Protein AF-0000000078598546 (afdb_homodimer)

Structure (mmCIF, N/CA/C/O backbone):
data_AF-0000000078598546-model_v1
#
loop_
_entity.id
_entity.type
_entity.pdbx_description
1 polymer 'Uncharacterized protein'
#
loop_
_atom_site.group_PDB
_atom_site.id
_atom_site.type_symbol
_atom_site.label_atom_id
_atom_site.label_alt_id
_atom_site.label_comp_id
_atom_site.label_asym_id
_atom_site.label_entity_id
_atom_site.label_seq_id
_atom_site.pdbx_PDB_ins_code
_atom_site.Cartn_x
_atom_site.Cartn_y
_atom_site.Cartn_z
_atom_site.occupancy
_atom_site.B_iso_or_equiv
_atom_site.auth_seq_id
_atom_site.auth_comp_id
_atom_site.auth_asym_id
_atom_site.auth_atom_id
_atom_site.pdbx_PDB_model_num
ATOM 1 N N . MET A 1 1 ? -16.719 -13.633 -22.688 1 88.62 1 MET A N 1
ATOM 2 C CA . MET A 1 1 ? -17.891 -12.758 -22.594 1 88.62 1 MET A CA 1
ATOM 3 C C . MET A 1 1 ? -17.453 -11.297 -22.484 1 88.62 1 MET A C 1
ATOM 5 O O . MET A 1 1 ? -16.266 -11 -22.391 1 88.62 1 MET A O 1
ATOM 9 N N . SER A 1 2 ? -18.438 -10.438 -22.516 1 89.38 2 SER A N 1
ATOM 10 C CA . SER A 1 2 ? -18.156 -9.031 -22.266 1 89.38 2 SER A CA 1
ATOM 11 C C . SER A 1 2 ? -17.797 -8.797 -20.797 1 89.38 2 SER A C 1
ATOM 13 O O . SER A 1 2 ? -18.422 -9.383 -19.906 1 89.38 2 SER A O 1
ATOM 15 N N . PRO A 1 3 ? -16.875 -7.949 -20.594 1 91.94 3 PRO A N 1
ATOM 16 C CA . PRO A 1 3 ? -16.438 -7.699 -19.219 1 91.94 3 PRO A CA 1
ATOM 17 C C . PRO A 1 3 ? -17.5 -6.996 -18.391 1 91.94 3 PRO A C 1
ATOM 19 O O . PRO A 1 3 ? -18.172 -6.074 -18.875 1 91.94 3 PRO A O 1
ATOM 22 N N . PRO A 1 4 ? -17.703 -7.367 -17.156 1 89 4 PRO A N 1
ATOM 23 C CA . PRO A 1 4 ? -18.641 -6.707 -16.25 1 89 4 PRO A CA 1
ATOM 24 C C . PRO A 1 4 ? -18.062 -5.426 -15.641 1 89 4 PRO A C 1
ATOM 26 O O . PRO A 1 4 ? -18.781 -4.68 -14.969 1 89 4 PRO A O 1
ATOM 29 N N . LEU A 1 5 ? -16.75 -5.164 -15.781 1 89.12 5 LEU A N 1
ATOM 30 C CA . LEU A 1 5 ? -16 -4.008 -15.305 1 89.12 5 LEU A CA 1
ATOM 31 C C . LEU A 1 5 ? -15.016 -3.525 -16.375 1 89.12 5 LEU A C 1
ATOM 33 O O . LEU A 1 5 ? -14.711 -4.254 -17.312 1 89.12 5 LEU A O 1
ATOM 37 N N . PRO A 1 6 ? -14.625 -2.227 -16.219 1 92.44 6 PRO A N 1
ATOM 38 C CA . PRO A 1 6 ? -13.57 -1.807 -17.141 1 92.44 6 PRO A CA 1
ATOM 39 C C . PRO A 1 6 ? -12.43 -2.811 -17.234 1 92.44 6 PRO A C 1
ATOM 41 O O . PRO A 1 6 ? -11.914 -3.254 -16.203 1 92.44 6 PRO A O 1
ATOM 44 N N . SER A 1 7 ? -12.086 -3.207 -18.406 1 95.75 7 SER A N 1
ATOM 45 C CA . SER A 1 7 ? -11.164 -4.32 -18.625 1 95.75 7 SER A CA 1
ATOM 46 C C . SER A 1 7 ? -10.125 -3.979 -19.688 1 95.75 7 SER A C 1
ATOM 48 O O . SER A 1 7 ? -10.445 -3.336 -20.688 1 95.75 7 SER A O 1
ATOM 50 N N . LEU A 1 8 ? -8.914 -4.395 -19.422 1 96.75 8 LEU A N 1
ATOM 51 C CA . LEU A 1 8 ? -7.84 -4.148 -20.375 1 96.75 8 LEU A CA 1
ATOM 52 C C . LEU A 1 8 ? -8.062 -4.934 -21.672 1 96.75 8 LEU A C 1
ATOM 54 O O . LEU A 1 8 ? -7.668 -4.492 -22.75 1 96.75 8 LEU A O 1
ATOM 58 N N . THR A 1 9 ? -8.695 -6.145 -21.547 1 97.31 9 THR A N 1
ATOM 59 C CA . THR A 1 9 ? -9.016 -6.957 -22.719 1 97.31 9 THR A CA 1
ATOM 60 C C . THR A 1 9 ? -10.523 -6.973 -22.969 1 97.31 9 THR A C 1
ATOM 62 O O . THR A 1 9 ? -11.312 -7.004 -22.016 1 97.31 9 THR A O 1
ATOM 65 N N . PRO A 1 10 ? -10.961 -6.898 -24.203 1 96.69 10 PRO A N 1
ATOM 66 C CA . PRO A 1 10 ? -12.398 -6.934 -24.5 1 96.69 10 PRO A CA 1
ATOM 67 C C . PRO A 1 10 ? -13.047 -8.266 -24.141 1 96.69 10 PRO A C 1
ATOM 69 O O . PRO A 1 10 ? -14.242 -8.312 -23.844 1 96.69 10 PRO A O 1
ATOM 72 N N . THR A 1 11 ? -12.305 -9.336 -24.203 1 97.25 11 THR A N 1
ATOM 73 C CA . THR A 1 11 ? -12.82 -10.641 -23.812 1 97.25 11 THR A CA 1
ATOM 74 C C . THR A 1 11 ? -12.578 -10.906 -22.328 1 97.25 11 THR A C 1
ATOM 76 O O . THR A 1 11 ? -11.477 -10.656 -21.828 1 97.25 11 THR A O 1
ATOM 79 N N . TRP A 1 12 ? -13.586 -11.367 -21.625 1 96.62 12 TRP A N 1
ATOM 80 C CA . TRP A 1 12 ? -13.578 -11.68 -20.203 1 96.62 12 TRP A CA 1
ATOM 81 C C . TRP A 1 12 ? -13.891 -13.156 -19.969 1 96.62 12 TRP A C 1
ATOM 83 O O . TRP A 1 12 ? -14.852 -13.688 -20.531 1 96.62 12 TRP A O 1
ATOM 93 N N . HIS A 1 13 ? -13.062 -13.773 -19.172 1 97.94 13 HIS A N 1
ATOM 94 C CA . HIS A 1 13 ? -13.273 -15.195 -18.891 1 97.94 13 HIS A CA 1
ATOM 95 C C . HIS A 1 13 ? -13.672 -15.422 -17.438 1 97.94 13 HIS A C 1
ATOM 97 O O . HIS A 1 13 ? -13.062 -14.852 -16.531 1 97.94 13 HIS A O 1
ATOM 103 N N . ASN A 1 14 ? -14.633 -16.312 -17.156 1 96.94 14 ASN A N 1
ATOM 104 C CA . ASN A 1 14 ? -15.031 -16.703 -15.805 1 96.94 14 ASN A CA 1
ATOM 105 C C . ASN A 1 14 ? -14.609 -18.125 -15.484 1 96.94 14 ASN A C 1
ATOM 107 O O . ASN A 1 14 ? -14.82 -18.609 -14.367 1 96.94 14 ASN A O 1
ATOM 111 N N . ALA A 1 15 ? -14.055 -18.75 -16.438 1 97.81 15 ALA A N 1
ATOM 112 C CA . ALA A 1 15 ? -13.547 -20.109 -16.328 1 97.81 15 ALA A CA 1
ATOM 113 C C . ALA A 1 15 ? -12.305 -20.297 -17.203 1 97.81 15 ALA A C 1
ATOM 115 O O . ALA A 1 15 ? -11.961 -19.422 -18 1 97.81 15 ALA A O 1
ATOM 116 N N . SER A 1 16 ? -11.648 -21.375 -16.969 1 98.25 16 SER A N 1
ATOM 117 C CA . SER A 1 16 ? -10.508 -21.703 -17.812 1 98.25 16 SER A CA 1
ATOM 118 C C . SER A 1 16 ? -10.914 -21.766 -19.281 1 98.25 16 SER A C 1
ATOM 120 O O . SER A 1 16 ? -12.086 -21.969 -19.609 1 98.25 16 SER A O 1
ATOM 122 N N . TYR A 1 17 ? -10.031 -21.547 -20.156 1 98.5 17 TYR A N 1
ATOM 123 C CA . TYR A 1 17 ? -10.234 -21.547 -21.609 1 98.5 17 TYR A CA 1
ATOM 124 C C . TYR A 1 17 ? -9.008 -22.078 -22.328 1 98.5 17 TYR A C 1
ATOM 126 O O . TYR A 1 17 ? -7.941 -22.25 -21.719 1 98.5 17 TYR A O 1
ATOM 134 N N . PRO A 1 18 ? -9.008 -22.453 -23.547 1 98.56 18 PRO A N 1
ATOM 135 C CA . PRO A 1 18 ? -7.98 -23.25 -24.234 1 98.56 18 PRO A CA 1
ATOM 136 C C . PRO A 1 18 ? -6.602 -22.594 -24.172 1 98.56 18 PRO A C 1
ATOM 138 O O . PRO A 1 18 ? -5.598 -23.281 -23.953 1 98.56 18 PRO A O 1
ATOM 141 N N . ALA A 1 19 ? -6.465 -21.312 -24.25 1 98.75 19 ALA A N 1
ATOM 142 C CA . ALA A 1 19 ? -5.18 -20.625 -24.328 1 98.75 19 ALA A CA 1
ATOM 143 C C . ALA A 1 19 ? -4.395 -20.781 -23.031 1 98.75 19 ALA A C 1
ATOM 145 O O . ALA A 1 19 ? -3.166 -20.641 -23.016 1 98.75 19 ALA A O 1
ATOM 146 N N . ILE A 1 20 ? -5.07 -21.078 -21.906 1 98.81 20 ILE A N 1
ATOM 147 C CA . ILE A 1 20 ? -4.367 -21.188 -20.641 1 98.81 20 ILE A CA 1
ATOM 148 C C . ILE A 1 20 ? -4.473 -22.609 -20.109 1 98.81 20 ILE A C 1
ATOM 150 O O . ILE A 1 20 ? -4.203 -22.875 -18.938 1 98.81 20 ILE A O 1
ATOM 154 N N . SER A 1 21 ? -4.922 -23.531 -20.938 1 98.75 21 SER A N 1
ATOM 155 C CA . SER A 1 21 ? -5.047 -24.922 -20.516 1 98.75 21 SER A CA 1
ATOM 156 C C . SER A 1 21 ? -3.703 -25.484 -20.047 1 98.75 21 SER A C 1
ATOM 158 O O . SER A 1 21 ? -2.713 -25.422 -20.781 1 98.75 21 SER A O 1
ATOM 160 N N . PRO A 1 22 ? -3.635 -26.047 -18.844 1 98.31 22 PRO A N 1
ATOM 161 C CA . PRO A 1 22 ? -2.375 -26.609 -18.375 1 98.31 22 PRO A CA 1
ATOM 162 C C . PRO A 1 22 ? -1.895 -27.781 -19.234 1 98.31 22 PRO A C 1
ATOM 164 O O . PRO A 1 22 ? -0.751 -28.219 -19.109 1 98.31 22 PRO A O 1
ATOM 167 N N . LEU A 1 23 ? -2.738 -28.234 -20.125 1 98.12 23 LEU A N 1
ATOM 168 C CA . LEU A 1 23 ? -2.402 -29.375 -20.984 1 98.12 23 LEU A CA 1
ATOM 169 C C . LEU A 1 23 ? -1.662 -28.906 -22.234 1 98.12 23 LEU A C 1
ATOM 171 O O . LEU A 1 23 ? -1.14 -29.734 -22.984 1 98.12 23 LEU A O 1
ATOM 175 N N . ARG A 1 24 ? -1.606 -27.625 -22.5 1 98.19 24 ARG A N 1
ATOM 176 C CA . ARG A 1 24 ? -0.798 -27.109 -23.609 1 98.19 24 ARG A CA 1
ATOM 177 C C . ARG A 1 24 ? 0.677 -27.438 -23.406 1 98.19 24 ARG A C 1
ATOM 179 O O . ARG A 1 24 ? 1.258 -27.078 -22.375 1 98.19 24 ARG A O 1
ATOM 186 N N . PRO A 1 25 ? 1.29 -28.062 -24.375 1 97.75 25 PRO A N 1
ATOM 187 C CA . PRO A 1 25 ? 2.686 -28.469 -24.203 1 97.75 25 PRO A CA 1
ATOM 188 C C . PRO A 1 25 ? 3.619 -27.297 -23.938 1 97.75 25 PRO A C 1
ATOM 190 O O . PRO A 1 25 ? 4.617 -27.438 -23.219 1 97.75 25 PRO A O 1
ATOM 193 N N . GLU A 1 26 ? 3.295 -26.094 -24.453 1 97.12 26 GLU A N 1
ATOM 194 C CA . GLU A 1 26 ? 4.121 -24.906 -24.297 1 97.12 26 GLU A CA 1
ATOM 195 C C . GLU A 1 26 ? 4.098 -24.422 -22.844 1 97.12 26 GLU A C 1
ATOM 197 O O . GLU A 1 26 ? 4.945 -23.625 -22.438 1 97.12 26 GLU A O 1
ATOM 202 N N . LEU A 1 27 ? 3.123 -24.953 -22 1 98.44 27 LEU A N 1
ATOM 203 C CA . LEU A 1 27 ? 2.955 -24.484 -20.641 1 98.44 27 LEU A CA 1
ATOM 204 C C . LEU A 1 27 ? 3.398 -25.547 -19.641 1 98.44 27 LEU A C 1
ATOM 206 O O . LEU A 1 27 ? 3.139 -25.422 -18.438 1 98.44 27 LEU A O 1
ATOM 210 N N . THR A 1 28 ? 4.027 -26.578 -20.156 1 98.25 28 THR A N 1
ATOM 211 C CA . THR A 1 28 ? 4.426 -27.688 -19.312 1 98.25 28 THR A CA 1
ATOM 212 C C . THR A 1 28 ? 5.301 -27.203 -18.156 1 98.25 28 THR A C 1
ATOM 214 O O . THR A 1 28 ? 6.125 -26.297 -18.328 1 98.25 28 THR A O 1
ATOM 217 N N . THR A 1 29 ? 5.141 -27.797 -17 1 97.88 29 THR A N 1
ATOM 218 C CA . THR A 1 29 ? 5.98 -27.516 -15.836 1 97.88 29 THR A CA 1
ATOM 219 C C . THR A 1 29 ? 6.758 -28.766 -15.43 1 97.88 29 THR A C 1
ATOM 221 O O . THR A 1 29 ? 7.066 -28.953 -14.25 1 97.88 29 THR A O 1
ATOM 224 N N . ALA A 1 30 ? 6.914 -29.625 -16.453 1 97.38 30 ALA A N 1
ATOM 225 C CA . ALA A 1 30 ? 7.77 -30.781 -16.234 1 97.38 30 ALA A CA 1
ATOM 226 C C . ALA A 1 30 ? 9.148 -30.359 -15.734 1 97.38 30 ALA A C 1
ATOM 228 O O . ALA A 1 30 ? 9.75 -29.422 -16.266 1 97.38 30 ALA A O 1
ATOM 229 N N . GLY A 1 31 ? 9.57 -31 -14.664 1 97.06 31 GLY A N 1
ATOM 230 C CA . GLY A 1 31 ? 10.883 -30.703 -14.102 1 97.06 31 GLY A CA 1
ATOM 231 C C . GLY A 1 31 ? 10.875 -29.547 -13.125 1 97.06 31 GLY A C 1
ATOM 232 O O . GLY A 1 31 ? 11.898 -29.234 -12.516 1 97.06 31 GLY A O 1
ATOM 233 N N . LYS A 1 32 ? 9.758 -28.953 -12.93 1 98.06 32 LYS A N 1
ATOM 234 C CA . LYS A 1 32 ? 9.703 -27.75 -12.109 1 98.06 32 LYS A CA 1
ATOM 235 C C . LYS A 1 32 ? 9.227 -28.062 -10.695 1 98.06 32 LYS A C 1
ATOM 237 O O . LYS A 1 32 ? 8.336 -28.891 -10.508 1 98.06 32 LYS A O 1
ATOM 242 N N . VAL A 1 33 ? 9.805 -27.422 -9.742 1 98.69 33 VAL A N 1
ATOM 243 C CA . VAL A 1 33 ? 9.375 -27.438 -8.352 1 98.69 33 VAL A CA 1
ATOM 244 C C . VAL A 1 33 ? 8.492 -26.234 -8.07 1 98.69 33 VAL A C 1
ATOM 246 O O . VAL A 1 33 ? 8.922 -25.094 -8.258 1 98.69 33 VAL A O 1
ATOM 249 N N . VAL A 1 34 ? 7.262 -26.484 -7.598 1 98.88 34 VAL A N 1
ATOM 250 C CA . VAL A 1 34 ? 6.266 -25.438 -7.355 1 98.88 34 VAL A CA 1
ATOM 251 C C . VAL A 1 34 ? 5.93 -25.391 -5.863 1 98.88 34 VAL A C 1
ATOM 253 O O . VAL A 1 34 ? 5.598 -26.406 -5.258 1 98.88 34 VAL A O 1
ATOM 256 N N . ILE A 1 35 ? 6.094 -24.25 -5.27 1 98.94 35 ILE A N 1
ATOM 257 C CA . ILE A 1 35 ? 5.754 -24 -3.871 1 98.94 35 ILE A CA 1
ATOM 258 C C . ILE A 1 35 ? 4.496 -23.141 -3.787 1 98.94 35 ILE A C 1
ATOM 260 O O . ILE A 1 35 ? 4.41 -22.094 -4.441 1 98.94 35 ILE A O 1
ATOM 264 N N . ILE A 1 36 ? 3.504 -23.547 -3.004 1 98.94 36 ILE A N 1
ATOM 265 C CA . ILE A 1 36 ? 2.248 -22.812 -2.885 1 98.94 36 ILE A CA 1
ATOM 266 C C . ILE A 1 36 ? 1.938 -22.562 -1.411 1 98.94 36 ILE A C 1
ATOM 268 O O . ILE A 1 36 ? 1.769 -23.5 -0.634 1 98.94 36 ILE A O 1
ATOM 272 N N . THR A 1 37 ? 1.923 -21.312 -1 1 98.81 37 THR A N 1
ATOM 273 C CA . THR A 1 37 ? 1.377 -20.969 0.309 1 98.81 37 THR A CA 1
ATOM 274 C C . THR A 1 37 ? -0.14 -20.812 0.241 1 98.81 37 THR A C 1
ATOM 276 O O . THR A 1 37 ? -0.69 -20.484 -0.812 1 98.81 37 THR A O 1
ATOM 279 N N . GLY A 1 38 ? -0.798 -21 1.415 1 98.25 38 GLY A N 1
ATOM 280 C CA . GLY A 1 38 ? -2.252 -21 1.378 1 98.25 38 GLY A CA 1
ATOM 281 C C . GLY A 1 38 ? -2.828 -22.125 0.528 1 98.25 38 GLY A C 1
ATOM 282 O O . GLY A 1 38 ? -3.793 -21.906 -0.211 1 98.25 38 GLY A O 1
ATOM 283 N N . ALA A 1 39 ? -2.258 -23.281 0.583 1 98.5 39 ALA A N 1
ATOM 284 C CA . ALA A 1 39 ? -2.523 -24.344 -0.381 1 98.5 39 ALA A CA 1
ATOM 285 C C . ALA A 1 39 ? -3.652 -25.25 0.102 1 98.5 39 ALA A C 1
ATOM 287 O O . ALA A 1 39 ? -4.012 -26.219 -0.574 1 98.5 39 ALA A O 1
ATOM 288 N N . GLY A 1 40 ? -4.246 -24.938 1.226 1 97.31 40 GLY A N 1
ATOM 289 C CA . GLY A 1 40 ? -5.176 -25.859 1.854 1 97.31 40 GLY A CA 1
ATOM 290 C C . GLY A 1 40 ? -6.582 -25.766 1.296 1 97.31 40 GLY A C 1
ATOM 291 O O . GLY A 1 40 ? -7.402 -26.672 1.513 1 97.31 40 GLY A O 1
ATOM 292 N N . SER A 1 41 ? -6.934 -24.719 0.593 1 94.25 41 SER A N 1
ATOM 293 C CA . SER A 1 41 ? -8.289 -24.531 0.094 1 94.25 41 SER A CA 1
ATOM 294 C C . SER A 1 41 ? -8.336 -23.484 -1.021 1 94.25 41 SER A C 1
ATOM 296 O O . SER A 1 41 ? -7.297 -22.953 -1.413 1 94.25 41 SER A O 1
ATOM 298 N N . GLY A 1 42 ? -9.453 -23.422 -1.612 1 95.69 42 GLY A N 1
ATOM 299 C CA . GLY A 1 42 ? -9.742 -22.312 -2.51 1 95.69 42 GLY A CA 1
ATOM 300 C C . GLY A 1 42 ? -8.781 -22.234 -3.68 1 95.69 42 GLY A C 1
ATOM 301 O O . GLY A 1 42 ? -8.562 -23.219 -4.387 1 95.69 42 GLY A O 1
ATOM 302 N N . ILE A 1 43 ? -8.258 -21.047 -3.879 1 97.81 43 ILE A N 1
ATOM 303 C CA . ILE A 1 43 ? -7.414 -20.75 -5.027 1 97.81 43 ILE A CA 1
ATOM 304 C C . ILE A 1 43 ? -6.113 -21.531 -4.934 1 97.81 43 ILE A C 1
ATOM 306 O O . ILE A 1 43 ? -5.617 -22.047 -5.945 1 97.81 43 ILE A O 1
ATOM 310 N N . GLY A 1 44 ? -5.555 -21.688 -3.684 1 98.5 44 GLY A N 1
ATOM 311 C CA . GLY A 1 44 ? -4.332 -22.453 -3.494 1 98.5 44 GLY A CA 1
ATOM 312 C C . GLY A 1 44 ? -4.461 -23.906 -3.914 1 98.5 44 GLY A C 1
ATOM 313 O O . GLY A 1 44 ? -3.598 -24.438 -4.613 1 98.5 44 GLY A O 1
ATOM 314 N N . ARG A 1 45 ? -5.555 -24.516 -3.521 1 98.31 45 ARG A N 1
ATOM 315 C CA . ARG A 1 45 ? -5.809 -25.906 -3.9 1 98.31 45 ARG A CA 1
ATOM 316 C C . ARG A 1 45 ? -5.984 -26.031 -5.41 1 98.31 45 ARG A C 1
ATOM 318 O O . ARG A 1 45 ? -5.387 -26.906 -6.035 1 98.31 45 ARG A O 1
ATOM 325 N N . ALA A 1 46 ? -6.801 -25.156 -5.949 1 98.38 46 ALA A N 1
ATOM 326 C CA . ALA A 1 46 ? -7.043 -25.203 -7.391 1 98.38 46 ALA A CA 1
ATOM 327 C C . ALA A 1 46 ? -5.746 -24.984 -8.172 1 98.38 46 ALA A C 1
ATOM 329 O O . ALA A 1 46 ? -5.539 -25.594 -9.219 1 98.38 46 ALA A O 1
ATOM 330 N N . THR A 1 47 ? -4.906 -24.125 -7.672 1 98.81 47 THR A N 1
ATOM 331 C CA . THR A 1 47 ? -3.623 -23.859 -8.312 1 98.81 47 THR A CA 1
ATOM 332 C C . THR A 1 47 ? -2.732 -25.094 -8.289 1 98.81 47 THR A C 1
ATOM 334 O O . THR A 1 47 ? -2.1 -25.438 -9.289 1 98.81 47 THR A O 1
ATOM 337 N N . ALA A 1 48 ? -2.703 -25.75 -7.152 1 98.88 48 ALA A N 1
ATOM 338 C CA . ALA A 1 48 ? -1.949 -26.984 -7.055 1 98.88 48 ALA A CA 1
ATOM 339 C C . ALA A 1 48 ? -2.416 -28 -8.102 1 98.88 48 ALA A C 1
ATOM 341 O O . ALA A 1 48 ? -1.597 -28.641 -8.766 1 98.88 48 ALA A O 1
ATOM 342 N N . GLN A 1 49 ? -3.703 -28.109 -8.273 1 98.81 49 GLN A N 1
ATOM 343 C CA . GLN A 1 49 ? -4.281 -29.031 -9.25 1 98.81 49 GLN A CA 1
ATOM 344 C C . GLN A 1 49 ? -3.889 -28.641 -10.672 1 98.81 49 GLN A C 1
ATOM 346 O O . GLN A 1 49 ? -3.555 -29.5 -11.484 1 98.81 49 GLN A O 1
ATOM 351 N N . SER A 1 50 ? -3.896 -27.359 -10.961 1 98.88 50 SER A N 1
ATOM 352 C CA . SER A 1 50 ? -3.531 -26.875 -12.289 1 98.88 50 SER A CA 1
ATOM 353 C C . SER A 1 50 ? -2.074 -27.188 -12.609 1 98.88 50 SER A C 1
ATOM 355 O O . SER A 1 50 ? -1.761 -27.641 -13.711 1 98.88 50 SER A O 1
ATOM 357 N N . PHE A 1 51 ? -1.182 -26.953 -11.656 1 98.88 51 PHE A N 1
ATOM 358 C CA . PHE A 1 51 ? 0.233 -27.219 -11.891 1 98.88 51 PHE A CA 1
ATOM 359 C C . PHE A 1 51 ? 0.493 -28.719 -11.984 1 98.88 51 PHE A C 1
ATOM 361 O O . PHE A 1 51 ? 1.37 -29.156 -12.734 1 98.88 51 PHE A O 1
ATOM 368 N N . ALA A 1 52 ? -0.241 -29.531 -11.203 1 98.75 52 ALA A N 1
ATOM 369 C CA . ALA A 1 52 ? -0.14 -30.984 -11.336 1 98.75 52 ALA A CA 1
ATOM 370 C C . ALA A 1 52 ? -0.53 -31.422 -12.742 1 98.75 52 ALA A C 1
ATOM 372 O O . ALA A 1 52 ? 0.165 -32.25 -13.359 1 98.75 52 ALA A O 1
ATOM 373 N N . LYS A 1 53 ? -1.608 -30.906 -13.25 1 98.44 53 LYS A N 1
ATOM 374 C CA . LYS A 1 53 ? -2.068 -31.203 -14.602 1 98.44 53 LYS A CA 1
ATOM 375 C C . LYS A 1 53 ? -1.022 -30.797 -15.641 1 98.44 53 LYS A C 1
ATOM 377 O O . LYS A 1 53 ? -0.874 -31.469 -16.672 1 98.44 53 LYS A O 1
ATOM 382 N N . ALA A 1 54 ? -0.294 -29.734 -15.352 1 98.56 54 ALA A N 1
ATOM 383 C CA . ALA A 1 54 ? 0.717 -29.219 -16.266 1 98.56 54 ALA A CA 1
ATOM 384 C C . ALA A 1 54 ? 2.008 -30.031 -16.172 1 98.56 54 ALA A C 1
ATOM 386 O O . ALA A 1 54 ? 2.977 -29.75 -16.891 1 98.56 54 ALA A O 1
ATOM 387 N N . GLY A 1 55 ? 2.076 -30.953 -15.195 1 98.31 55 GLY A N 1
ATOM 388 C CA . GLY A 1 55 ? 3.178 -31.906 -15.148 1 98.31 55 GLY A CA 1
ATOM 389 C C . GLY A 1 55 ? 4.266 -31.516 -14.172 1 98.31 55 GLY A C 1
ATOM 390 O O . GLY A 1 55 ? 5.422 -31.906 -14.32 1 98.31 55 GLY A O 1
ATOM 391 N N . ALA A 1 56 ? 3.979 -30.75 -13.156 1 98.5 56 ALA A N 1
ATOM 392 C CA . ALA A 1 56 ? 4.98 -30.328 -12.188 1 98.5 56 ALA A CA 1
ATOM 393 C C . ALA A 1 56 ? 5.703 -31.531 -11.586 1 98.5 56 ALA A C 1
ATOM 395 O O . ALA A 1 56 ? 5.082 -32.562 -11.281 1 98.5 56 ALA A O 1
ATOM 396 N N . GLN A 1 57 ? 7.008 -31.391 -11.453 1 98 57 GLN A N 1
ATOM 397 C CA . GLN A 1 57 ? 7.816 -32.438 -10.867 1 98 57 GLN A CA 1
ATOM 398 C C . GLN A 1 57 ? 7.488 -32.656 -9.391 1 98 57 GLN A C 1
ATOM 400 O O . GLN A 1 57 ? 7.426 -33.781 -8.906 1 98 57 GLN A O 1
ATOM 405 N N . ARG A 1 58 ? 7.387 -31.531 -8.719 1 98.44 58 ARG A N 1
ATOM 406 C CA . ARG A 1 58 ? 7.129 -31.516 -7.285 1 98.44 58 ARG A CA 1
ATOM 407 C C . ARG A 1 58 ? 6.285 -30.312 -6.887 1 98.44 58 ARG A C 1
ATOM 409 O O . ARG A 1 58 ? 6.492 -29.203 -7.395 1 98.44 58 ARG A O 1
ATOM 416 N N . ILE A 1 59 ? 5.293 -30.562 -6.059 1 98.88 59 ILE A N 1
ATOM 417 C CA . ILE A 1 59 ? 4.48 -29.484 -5.508 1 98.88 59 ILE A CA 1
ATOM 418 C C . ILE A 1 59 ? 4.578 -29.484 -3.984 1 98.88 59 ILE A C 1
ATOM 420 O O . ILE A 1 59 ? 4.328 -30.516 -3.344 1 98.88 59 ILE A O 1
ATOM 424 N N . VAL A 1 60 ? 5.012 -28.406 -3.412 1 98.94 60 VAL A N 1
ATOM 425 C CA . VAL A 1 60 ? 5.098 -28.234 -1.967 1 98.94 60 VAL A CA 1
ATOM 426 C C . VAL A 1 60 ? 3.924 -27.375 -1.482 1 98.94 60 VAL A C 1
ATOM 428 O O . VAL A 1 60 ? 3.756 -26.234 -1.912 1 98.94 60 VAL A O 1
ATOM 431 N N . LEU A 1 61 ? 3.098 -27.969 -0.597 1 98.88 61 LEU A N 1
ATOM 432 C CA . LEU A 1 61 ? 1.914 -27.312 -0.053 1 98.88 61 LEU A CA 1
ATOM 433 C C . LEU A 1 61 ? 2.197 -26.734 1.33 1 98.88 61 LEU A C 1
ATOM 435 O O . LEU A 1 61 ? 2.484 -27.484 2.27 1 98.88 61 LEU A O 1
ATOM 439 N N . ILE A 1 62 ? 2.125 -25.438 1.467 1 98.88 62 ILE A N 1
ATOM 440 C CA . ILE A 1 62 ? 2.391 -24.781 2.742 1 98.88 62 ILE A CA 1
ATOM 441 C C . ILE A 1 62 ? 1.109 -24.141 3.262 1 98.88 62 ILE A C 1
ATOM 443 O O . ILE A 1 62 ? 0.375 -23.5 2.5 1 98.88 62 ILE A O 1
ATOM 447 N N . GLY A 1 63 ? 0.782 -24.234 4.492 1 98.56 63 GLY A N 1
ATOM 448 C CA . GLY A 1 63 ? -0.345 -23.594 5.156 1 98.56 63 GLY A CA 1
ATOM 449 C C . GLY A 1 63 ? -0.402 -23.875 6.645 1 98.56 63 GLY A C 1
ATOM 450 O O . GLY A 1 63 ? 0.432 -24.609 7.172 1 98.56 63 GLY A O 1
ATOM 451 N N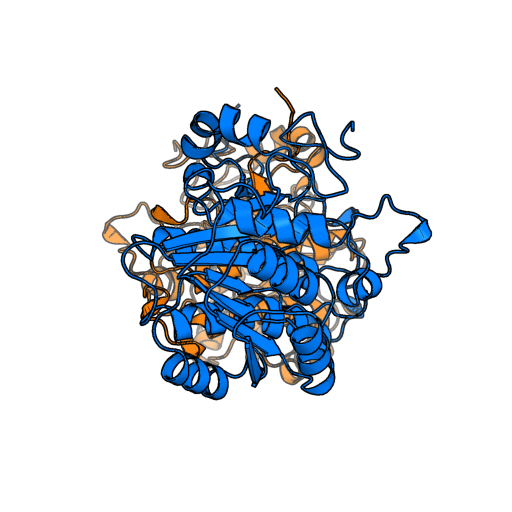 . ARG A 1 64 ? -1.356 -23.391 7.355 1 97.38 64 ARG A N 1
ATOM 452 C CA . ARG A 1 64 ? -1.426 -23.469 8.812 1 97.38 64 ARG A CA 1
ATOM 453 C C . ARG A 1 64 ? -2.174 -24.719 9.266 1 97.38 64 ARG A C 1
ATOM 455 O O . ARG A 1 64 ? -1.942 -25.219 10.367 1 97.38 64 ARG A O 1
ATOM 462 N N . ASN A 1 65 ? -3.082 -25.125 8.438 1 97.94 65 ASN A N 1
ATOM 463 C CA . ASN A 1 65 ? -3.943 -26.25 8.797 1 97.94 65 ASN A CA 1
ATOM 464 C C . ASN A 1 65 ? -3.533 -27.531 8.07 1 97.94 65 ASN A C 1
ATOM 466 O O . ASN A 1 65 ? -3.812 -27.688 6.883 1 97.94 65 ASN A O 1
ATOM 470 N N . GLU A 1 66 ? -2.969 -28.422 8.797 1 98.44 66 GLU A N 1
ATOM 471 C CA . GLU A 1 66 ? -2.449 -29.656 8.203 1 98.44 66 GLU A CA 1
ATOM 472 C C . GLU A 1 66 ? -3.566 -30.469 7.562 1 98.44 66 GLU A C 1
ATOM 474 O O . GLU A 1 66 ? -3.373 -31.062 6.5 1 98.44 66 GLU A O 1
ATOM 479 N N . HIS A 1 67 ? -4.68 -30.484 8.188 1 98.5 67 HIS A N 1
ATOM 480 C CA . HIS A 1 67 ? -5.789 -31.297 7.688 1 98.5 67 HIS A CA 1
ATOM 481 C C . HIS A 1 67 ? -6.203 -30.844 6.289 1 98.5 67 HIS A C 1
ATOM 483 O O . HIS A 1 67 ? -6.355 -31.672 5.387 1 98.5 67 HIS A O 1
ATOM 489 N N . THR A 1 68 ? -6.344 -29.562 6.074 1 98.38 68 THR A N 1
ATOM 490 C CA . THR A 1 68 ? -6.766 -29.062 4.77 1 98.38 68 THR A CA 1
ATOM 491 C C . THR A 1 68 ? -5.656 -29.234 3.738 1 98.38 68 THR A C 1
ATOM 493 O O . THR A 1 68 ? -5.93 -29.469 2.559 1 98.38 68 THR A O 1
ATOM 496 N N . LEU A 1 69 ? -4.418 -29.188 4.18 1 98.75 69 LEU A N 1
ATOM 497 C CA . LEU A 1 69 ? -3.295 -29.422 3.279 1 98.75 69 LEU A CA 1
ATOM 498 C C . LEU A 1 69 ? -3.295 -30.875 2.791 1 98.75 69 LEU A C 1
ATOM 500 O O . LEU A 1 69 ? -3.055 -31.125 1.609 1 98.75 69 LEU A O 1
ATOM 504 N N . ARG A 1 70 ? -3.576 -31.75 3.648 1 98.69 70 ARG A N 1
ATOM 505 C CA . ARG A 1 70 ? -3.627 -33.156 3.287 1 98.69 70 ARG A CA 1
ATOM 506 C C . ARG A 1 70 ? -4.785 -33.438 2.336 1 98.69 70 ARG A C 1
ATOM 508 O O . ARG A 1 70 ? -4.668 -34.281 1.437 1 98.69 70 ARG A O 1
ATOM 515 N N . GLU A 1 71 ? -5.859 -32.781 2.562 1 98.5 71 GLU A N 1
ATOM 516 C CA . GLU A 1 71 ? -6.973 -32.875 1.624 1 98.5 71 GLU A CA 1
ATOM 517 C C . GLU A 1 71 ? -6.559 -32.438 0.222 1 98.5 71 GLU A C 1
ATOM 519 O O . GLU A 1 71 ? -6.926 -33.094 -0.767 1 98.5 71 GLU A O 1
ATOM 524 N N . THR A 1 72 ? -5.82 -31.359 0.146 1 98.69 72 THR A N 1
ATOM 525 C CA . THR A 1 72 ? -5.289 -30.906 -1.139 1 98.69 72 THR A CA 1
ATOM 526 C C . THR A 1 72 ? -4.328 -31.953 -1.717 1 98.69 72 THR A C 1
ATOM 528 O O . THR A 1 72 ? -4.414 -32.281 -2.898 1 98.69 72 THR A O 1
ATOM 531 N N . GLU A 1 73 ? -3.477 -32.438 -0.929 1 98.62 73 GLU A N 1
ATOM 532 C CA . GLU A 1 73 ? -2.492 -33.438 -1.348 1 98.62 73 GLU A CA 1
ATOM 533 C C . GLU A 1 73 ? -3.166 -34.656 -1.987 1 98.62 73 GLU A C 1
ATOM 535 O O . GLU A 1 73 ? -2.684 -35.156 -2.994 1 98.62 73 GLU A O 1
ATOM 540 N N . LYS A 1 74 ? -4.281 -35.062 -1.514 1 98 74 LYS A N 1
ATOM 541 C CA . LYS A 1 74 ? -5.004 -36.219 -1.987 1 98 74 LYS A CA 1
ATOM 542 C C . LYS A 1 74 ? -5.516 -36.031 -3.41 1 98 74 LYS A C 1
ATOM 544 O O . LYS A 1 74 ? -5.758 -37 -4.133 1 98 74 LYS A O 1
ATOM 549 N N . THR A 1 75 ? -5.707 -34.781 -3.734 1 97.06 75 THR A N 1
ATOM 550 C CA . THR A 1 75 ? -6.262 -34.5 -5.051 1 97.06 75 THR A CA 1
ATOM 551 C C . THR A 1 75 ? -5.164 -34.5 -6.113 1 97.06 75 THR A C 1
ATOM 553 O O . THR A 1 75 ? -5.449 -34.375 -7.305 1 97.06 75 THR A O 1
ATOM 556 N N . LEU A 1 76 ? -3.904 -34.594 -5.723 1 97.94 76 LEU A N 1
ATOM 557 C CA . LEU A 1 76 ? -2.779 -34.438 -6.637 1 97.94 76 LEU A CA 1
ATOM 558 C C . LEU A 1 76 ? -2.143 -35.781 -6.957 1 97.94 76 LEU A C 1
ATOM 560 O O . LEU A 1 76 ? -2.035 -36.656 -6.086 1 97.94 76 LEU A O 1
ATOM 564 N N . SER A 1 77 ? -1.681 -35.969 -8.203 1 92.38 77 SER A N 1
ATOM 565 C CA . SER A 1 77 ? -1.101 -37.219 -8.648 1 92.38 77 SER A CA 1
ATOM 566 C C . SER A 1 77 ? 0.413 -37.125 -8.789 1 92.38 77 SER A C 1
ATOM 568 O O . SER A 1 77 ? 1.074 -38.094 -9.188 1 92.38 77 SER A O 1
ATOM 570 N N . CYS A 1 78 ? 0.991 -36.062 -8.508 1 94.06 78 CYS A N 1
ATOM 571 C CA . CYS A 1 78 ? 2.432 -35.875 -8.625 1 94.06 78 CYS A CA 1
ATOM 572 C C . CYS A 1 78 ? 3.104 -35.906 -7.258 1 94.06 78 CYS A C 1
ATOM 574 O O . CYS A 1 78 ? 2.438 -36.125 -6.242 1 94.06 78 CYS A O 1
ATOM 576 N N . ASN A 1 79 ? 4.473 -35.844 -7.242 1 97.25 79 ASN A N 1
ATOM 577 C CA . ASN A 1 79 ? 5.215 -35.719 -5.988 1 97.25 79 ASN A CA 1
ATOM 578 C C . ASN A 1 79 ? 4.805 -34.469 -5.215 1 97.25 79 ASN A C 1
ATOM 580 O O . ASN A 1 79 ? 4.867 -33.375 -5.746 1 97.25 79 ASN A O 1
ATOM 584 N N . THR A 1 80 ? 4.262 -34.75 -4.059 1 98.25 80 THR A N 1
ATOM 585 C CA . THR A 1 80 ? 3.742 -33.656 -3.254 1 98.25 80 THR A CA 1
ATOM 586 C C . THR A 1 80 ? 4.219 -33.75 -1.809 1 98.25 80 THR A C 1
ATOM 588 O O . THR A 1 80 ? 4.434 -34.875 -1.307 1 98.25 80 THR A O 1
ATOM 591 N N . SER A 1 81 ? 4.457 -32.656 -1.157 1 97.75 81 SER A N 1
ATOM 592 C CA . SER A 1 81 ? 4.754 -32.656 0.271 1 97.75 81 SER A CA 1
ATOM 593 C C . SER A 1 81 ? 3.982 -31.547 0.983 1 97.75 81 SER A C 1
ATOM 595 O O . SER A 1 81 ? 3.689 -30.5 0.391 1 97.75 81 SER A O 1
ATOM 597 N N . VAL A 1 82 ? 3.648 -31.828 2.232 1 98.56 82 VAL A N 1
ATOM 598 C CA . VAL A 1 82 ? 2.908 -30.906 3.09 1 98.56 82 VAL A CA 1
ATOM 599 C C . VAL A 1 82 ? 3.852 -30.297 4.117 1 98.56 82 VAL A C 1
ATOM 601 O O . VAL A 1 82 ? 4.613 -31 4.781 1 98.56 82 VAL A O 1
ATOM 604 N N . GLN A 1 83 ? 3.865 -28.984 4.188 1 98.69 83 GLN A N 1
ATOM 605 C CA . GLN A 1 83 ? 4.613 -28.219 5.18 1 98.69 83 GLN A CA 1
ATOM 606 C C . GLN A 1 83 ? 3.691 -27.297 5.977 1 98.69 83 GLN A C 1
ATOM 608 O O . GLN A 1 83 ? 3.07 -26.391 5.41 1 98.69 83 GLN A O 1
ATOM 613 N N . VAL A 1 84 ? 3.631 -27.516 7.312 1 98.62 84 VAL A N 1
ATOM 614 C CA . VAL A 1 84 ? 2.758 -26.703 8.164 1 98.62 84 VAL A CA 1
ATOM 615 C C . VAL A 1 84 ? 3.521 -25.484 8.68 1 98.62 84 VAL A C 1
ATOM 617 O O . VAL A 1 84 ?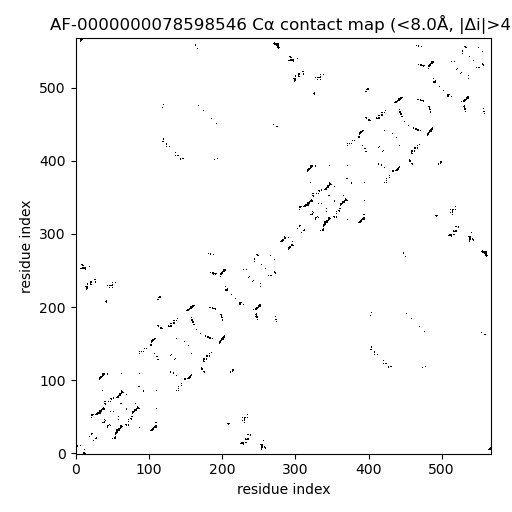 4.512 -25.625 9.398 1 98.62 84 VAL A O 1
ATOM 620 N N . ALA A 1 85 ? 3.086 -24.297 8.289 1 98.62 85 ALA A N 1
ATOM 621 C CA . ALA A 1 85 ? 3.723 -23.062 8.742 1 98.62 85 ALA A CA 1
ATOM 622 C C . ALA A 1 85 ? 2.822 -21.859 8.492 1 98.62 85 ALA A C 1
ATOM 624 O O . ALA A 1 85 ? 2.049 -21.844 7.535 1 98.62 85 ALA A O 1
ATOM 625 N N . ASP A 1 86 ? 2.896 -20.953 9.375 1 98.19 86 ASP A N 1
ATOM 626 C CA . ASP A 1 86 ? 2.355 -19.609 9.133 1 98.19 86 ASP A CA 1
ATOM 627 C C . ASP A 1 86 ? 3.312 -18.781 8.289 1 98.19 86 ASP A C 1
ATOM 629 O O . ASP A 1 86 ? 4.523 -18.797 8.508 1 98.19 86 ASP A O 1
ATOM 633 N N . VAL A 1 87 ? 2.783 -18.062 7.332 1 97.69 87 VAL A N 1
ATOM 634 C CA . VAL A 1 87 ? 3.627 -17.328 6.402 1 97.69 87 VAL A CA 1
ATOM 635 C C . VAL A 1 87 ? 4.328 -16.188 7.141 1 97.69 87 VAL A C 1
ATOM 637 O O . VAL A 1 87 ? 5.277 -15.594 6.621 1 97.69 87 VAL A O 1
ATOM 640 N N . THR A 1 88 ? 3.867 -15.797 8.312 1 95.69 88 THR A N 1
ATOM 641 C CA . THR A 1 88 ? 4.523 -14.742 9.078 1 95.69 88 THR A CA 1
ATOM 642 C C . THR A 1 88 ? 5.629 -15.312 9.961 1 95.69 88 THR A C 1
ATOM 644 O O . THR A 1 88 ? 6.344 -14.57 10.633 1 95.69 88 THR A O 1
ATOM 647 N N . ASP A 1 89 ? 5.773 -16.625 10 1 97.88 89 ASP A N 1
ATOM 648 C CA . ASP A 1 89 ? 6.805 -17.281 10.797 1 97.88 89 ASP A CA 1
ATOM 649 C C . ASP A 1 89 ? 8.094 -17.453 9.992 1 97.88 89 ASP A C 1
ATOM 651 O O . ASP A 1 89 ? 8.297 -18.484 9.344 1 97.88 89 ASP A O 1
ATOM 655 N N . GLU A 1 90 ? 8.922 -16.531 10.102 1 97.81 90 GLU A N 1
ATOM 656 C CA . GLU A 1 90 ? 10.156 -16.5 9.312 1 97.81 90 GLU A CA 1
ATOM 657 C C . GLU A 1 90 ? 11.016 -17.719 9.57 1 97.81 90 GLU A C 1
ATOM 659 O O . GLU A 1 90 ? 11.586 -18.297 8.633 1 97.81 90 GLU A O 1
ATOM 664 N N . LYS A 1 91 ? 11.18 -18.078 10.82 1 97.75 91 LYS A N 1
ATOM 665 C CA . LYS A 1 91 ? 12.023 -19.219 11.172 1 97.75 91 LYS A CA 1
ATOM 666 C C . LYS A 1 91 ? 11.5 -20.5 10.523 1 97.75 91 LYS A C 1
ATOM 668 O O . LYS A 1 91 ? 12.273 -21.266 9.945 1 97.75 91 LYS A O 1
ATOM 673 N N . ALA A 1 92 ? 10.203 -20.75 10.625 1 98.56 92 ALA A N 1
ATOM 674 C CA . ALA A 1 92 ? 9.602 -21.938 10.031 1 98.56 92 ALA A CA 1
ATOM 675 C C . ALA A 1 92 ? 9.773 -21.938 8.516 1 98.56 92 ALA A C 1
ATOM 677 O O . ALA A 1 92 ? 10.125 -22.969 7.926 1 98.56 92 ALA A O 1
ATOM 678 N N . LEU A 1 93 ? 9.578 -20.812 7.887 1 98.38 93 LEU A N 1
ATOM 679 C CA . LEU A 1 93 ? 9.688 -20.719 6.434 1 98.38 93 LEU A CA 1
ATOM 680 C C . LEU A 1 93 ? 11.133 -20.922 5.984 1 98.38 93 LEU A C 1
ATOM 682 O O . LEU A 1 93 ? 11.383 -21.531 4.945 1 98.38 93 LEU A O 1
ATOM 686 N N . SER A 1 94 ? 12.023 -20.359 6.73 1 98.06 94 SER A N 1
ATOM 687 C CA . SER A 1 94 ? 13.43 -20.547 6.406 1 98.06 94 SER A CA 1
ATOM 688 C C . SER A 1 94 ? 13.828 -22.016 6.449 1 98.06 94 SER A C 1
ATOM 690 O O . SER A 1 94 ? 14.586 -22.484 5.594 1 98.06 94 SER A O 1
ATOM 692 N N . ALA A 1 95 ? 13.383 -22.719 7.438 1 98.38 95 ALA A N 1
ATOM 693 C CA . ALA A 1 95 ? 13.656 -24.156 7.539 1 98.38 95 ALA A CA 1
ATOM 694 C C . ALA A 1 95 ? 13.07 -24.906 6.352 1 98.38 95 ALA A C 1
ATOM 696 O O . ALA A 1 95 ? 13.711 -25.812 5.809 1 98.38 95 ALA A O 1
ATOM 697 N N . ILE A 1 96 ? 11.883 -24.547 5.977 1 98.56 96 ILE A N 1
ATOM 698 C CA . ILE A 1 96 ? 11.227 -25.172 4.836 1 98.56 96 ILE A CA 1
ATOM 699 C C . ILE A 1 96 ? 12.023 -24.891 3.564 1 98.56 96 ILE A C 1
ATOM 701 O O . ILE A 1 96 ? 12.25 -25.781 2.754 1 98.56 96 ILE A O 1
ATOM 705 N N . ALA A 1 97 ? 12.43 -23.656 3.371 1 98.44 97 ALA A N 1
ATOM 706 C CA . ALA A 1 97 ? 13.211 -23.266 2.199 1 98.44 97 ALA A CA 1
ATOM 707 C C . ALA A 1 97 ? 14.5 -24.078 2.105 1 98.44 97 ALA A C 1
ATOM 709 O O . ALA A 1 97 ? 14.859 -24.562 1.028 1 98.44 97 ALA A O 1
ATOM 710 N N . ALA A 1 98 ? 15.141 -24.203 3.232 1 97.69 98 ALA A N 1
ATOM 711 C CA . ALA A 1 98 ? 16.375 -24.969 3.273 1 97.69 98 ALA A CA 1
ATOM 712 C C . ALA A 1 98 ? 16.141 -26.422 2.893 1 97.69 98 ALA A C 1
ATOM 714 O O . ALA A 1 98 ? 16.953 -27.031 2.189 1 97.69 98 ALA A O 1
ATOM 715 N N . ALA A 1 99 ? 15.102 -26.969 3.297 1 97.94 99 ALA A N 1
ATOM 716 C CA . ALA A 1 99 ? 14.789 -28.375 3.051 1 97.94 99 ALA A CA 1
ATOM 717 C C . ALA A 1 99 ? 14.414 -28.594 1.59 1 97.94 99 ALA A C 1
ATOM 719 O O . ALA A 1 99 ? 14.734 -29.641 1.014 1 97.94 99 ALA A O 1
ATOM 720 N N . ILE A 1 100 ? 13.68 -27.719 0.994 1 97.81 100 ILE A N 1
ATOM 721 C CA . ILE A 1 100 ? 13.195 -27.844 -0.374 1 97.81 100 ILE A CA 1
ATOM 722 C C . ILE A 1 100 ? 14.344 -27.656 -1.355 1 97.81 100 ILE A C 1
ATOM 724 O O . ILE A 1 100 ? 14.461 -28.406 -2.34 1 97.81 100 ILE A O 1
ATOM 728 N N . GLY A 1 101 ? 15.203 -26.703 -1.072 1 97.62 101 GLY A N 1
ATOM 729 C CA . GLY A 1 101 ? 16.266 -26.375 -2.008 1 97.62 101 GLY A CA 1
ATOM 730 C C . GLY A 1 101 ? 15.797 -25.531 -3.18 1 97.62 101 GLY A C 1
ATOM 731 O O . GLY A 1 101 ? 15.109 -24.531 -2.992 1 97.62 101 GLY A O 1
ATOM 732 N N . GLN A 1 102 ? 16.234 -25.969 -4.355 1 98 102 GLN A N 1
ATOM 733 C CA . GLN A 1 102 ? 15.938 -25.172 -5.543 1 98 102 GLN A CA 1
ATOM 734 C C . GLN A 1 102 ? 14.453 -25.234 -5.898 1 98 102 GLN A C 1
ATOM 736 O O . GLN A 1 102 ? 13.836 -26.297 -5.828 1 98 102 GLN A O 1
ATOM 741 N N . TRP A 1 103 ? 13.93 -24.125 -6.309 1 98.56 103 TRP A N 1
ATOM 742 C CA . TRP A 1 103 ? 12.539 -24.031 -6.723 1 98.56 103 TRP A CA 1
ATOM 743 C C . TRP A 1 103 ? 12.414 -23.25 -8.023 1 98.56 103 TRP A C 1
ATOM 745 O O . TRP A 1 103 ? 13.359 -22.578 -8.445 1 98.56 103 TRP A O 1
ATOM 755 N N . ASP A 1 104 ? 11.227 -23.391 -8.719 1 98.69 104 ASP A N 1
ATOM 756 C CA . ASP A 1 104 ? 11 -22.734 -10 1 98.69 104 ASP A CA 1
ATOM 757 C C . ASP A 1 104 ? 9.82 -21.766 -9.914 1 98.69 104 ASP A C 1
ATOM 759 O O . ASP A 1 104 ? 9.805 -20.75 -10.602 1 98.69 104 ASP A O 1
ATOM 763 N N . VAL A 1 105 ? 8.828 -22.109 -9.148 1 98.88 105 VAL A N 1
ATOM 764 C CA . VAL A 1 105 ? 7.617 -21.297 -9.055 1 98.88 105 VAL A CA 1
ATOM 765 C C . VAL A 1 105 ? 7.164 -21.203 -7.602 1 98.88 105 VAL A C 1
ATOM 767 O O . VAL A 1 105 ? 7.129 -22.219 -6.891 1 98.88 105 VAL A O 1
ATOM 770 N N . ILE A 1 106 ? 6.875 -20.047 -7.145 1 98.94 106 ILE A N 1
ATOM 771 C CA . ILE A 1 106 ? 6.227 -19.828 -5.855 1 98.94 106 ILE A CA 1
ATOM 772 C C . ILE A 1 106 ? 4.906 -19.094 -6.059 1 98.94 106 ILE A C 1
ATOM 774 O O . ILE A 1 106 ? 4.863 -18.047 -6.719 1 98.94 106 ILE A O 1
ATOM 778 N N . ILE A 1 107 ? 3.877 -19.672 -5.562 1 98.94 107 ILE A N 1
ATOM 779 C CA . ILE A 1 107 ? 2.564 -19.031 -5.52 1 98.94 107 ILE A CA 1
ATOM 780 C C . ILE A 1 107 ? 2.252 -18.594 -4.09 1 98.94 107 ILE A C 1
ATOM 782 O O . ILE A 1 107 ? 2.166 -19.438 -3.184 1 98.94 107 ILE A O 1
ATOM 786 N N . LEU A 1 108 ? 2.105 -17.344 -3.922 1 98.88 108 LEU A N 1
ATOM 787 C CA . LEU A 1 108 ? 1.768 -16.781 -2.621 1 98.88 108 LEU A CA 1
ATOM 788 C C . LEU A 1 108 ? 0.266 -16.531 -2.508 1 98.88 108 LEU A C 1
ATOM 790 O O . LEU A 1 108 ? -0.207 -15.422 -2.738 1 98.88 108 LEU A O 1
ATOM 794 N N . ALA A 1 109 ? -0.453 -17.562 -2.074 1 98.38 109 ALA A N 1
ATOM 795 C CA . ALA A 1 109 ? -1.914 -17.531 -2.088 1 98.38 109 ALA A CA 1
ATOM 796 C C . ALA A 1 109 ? -2.471 -17.391 -0.674 1 98.38 109 ALA A C 1
ATOM 798 O O . ALA A 1 109 ? -3.686 -17.281 -0.488 1 98.38 109 ALA A O 1
ATOM 799 N N . ALA A 1 110 ? -1.546 -17.406 0.327 1 97.38 110 ALA A N 1
ATOM 800 C CA . ALA A 1 110 ? -2.016 -17.156 1.686 1 97.38 110 ALA A CA 1
ATOM 801 C C . ALA A 1 110 ? -2.549 -15.734 1.822 1 97.38 110 ALA A C 1
ATOM 803 O O . ALA A 1 110 ? -1.951 -14.789 1.305 1 97.38 110 ALA A O 1
ATOM 804 N N . GLY A 1 111 ? -3.686 -15.586 2.404 1 95.94 111 GLY A N 1
ATOM 805 C CA . GLY A 1 111 ? -4.281 -14.266 2.578 1 95.94 111 GLY A CA 1
ATOM 806 C C . GLY A 1 111 ? -5.211 -14.188 3.775 1 95.94 111 GLY A C 1
ATOM 807 O O . GLY A 1 111 ? -5.648 -15.211 4.297 1 95.94 111 GLY A O 1
ATOM 808 N N . HIS A 1 112 ? -5.406 -13.047 4.238 1 95.88 112 HIS A N 1
ATOM 809 C CA . HIS A 1 112 ? -6.285 -12.742 5.359 1 95.88 112 HIS A CA 1
ATOM 810 C C . HIS A 1 112 ? -7.125 -11.5 5.078 1 95.88 112 HIS A C 1
ATOM 812 O O . HIS A 1 112 ? -6.652 -10.555 4.441 1 95.88 112 HIS A O 1
ATOM 818 N N . ILE A 1 113 ? -8.367 -11.562 5.492 1 96.56 113 ILE A N 1
ATOM 819 C CA . ILE A 1 113 ? -9.258 -10.398 5.48 1 96.56 113 ILE A CA 1
ATOM 820 C C . ILE A 1 113 ? -9.945 -10.266 6.836 1 96.56 113 ILE A C 1
ATOM 822 O O . ILE A 1 113 ? -10.562 -11.219 7.32 1 96.56 113 ILE A O 1
ATOM 826 N N . SER A 1 114 ? -9.758 -9.133 7.453 1 95.88 114 SER A N 1
ATOM 827 C CA . SER A 1 114 ? -10.453 -8.883 8.711 1 95.88 114 SER A CA 1
ATOM 828 C C . SER A 1 114 ? -11.945 -8.656 8.484 1 95.88 114 SER A C 1
ATOM 830 O O . SER A 1 114 ? -12.359 -8.297 7.383 1 95.88 114 SER A O 1
ATOM 832 N N . PRO A 1 115 ? -12.773 -8.898 9.531 1 93.94 115 PRO A N 1
ATOM 833 C CA . PRO A 1 115 ? -14.188 -8.555 9.391 1 93.94 115 PRO A CA 1
ATOM 834 C C . PRO A 1 115 ? -14.406 -7.102 8.969 1 93.94 115 PRO A C 1
ATOM 836 O O . PRO A 1 115 ? -13.695 -6.211 9.43 1 93.94 115 PRO A O 1
ATOM 839 N N . PRO A 1 116 ? -15.352 -6.926 8.031 1 95.44 116 PRO A N 1
ATOM 840 C CA . PRO A 1 116 ? -15.617 -5.555 7.594 1 95.44 116 PRO A CA 1
ATOM 841 C C . PRO A 1 116 ? -16.016 -4.633 8.742 1 95.44 116 PRO A C 1
ATOM 843 O O . PRO A 1 116 ? -16.828 -5.016 9.586 1 95.44 116 PRO A O 1
ATOM 846 N N . ALA A 1 117 ? -15.414 -3.455 8.82 1 96.5 117 ALA A N 1
ATOM 847 C CA . ALA A 1 117 ? -15.711 -2.426 9.812 1 96.5 117 ALA A CA 1
ATOM 848 C C . ALA A 1 117 ? -15.117 -1.081 9.406 1 96.5 117 ALA A C 1
ATOM 850 O O . ALA A 1 117 ? -14.023 -1.023 8.844 1 96.5 117 ALA A O 1
ATOM 851 N N . PRO A 1 118 ? -15.914 0.028 9.672 1 96.88 118 PRO A N 1
ATOM 852 C CA . PRO A 1 118 ? -15.25 1.32 9.469 1 96.88 118 PRO A CA 1
ATOM 853 C C . PRO A 1 118 ? -14.016 1.497 10.352 1 96.88 118 PRO A C 1
ATOM 855 O O . PRO A 1 118 ? -13.898 0.837 11.383 1 96.88 118 PRO A O 1
ATOM 858 N N . ILE A 1 119 ? -13.133 2.367 9.953 1 97.19 119 ILE A N 1
ATOM 859 C CA . ILE A 1 119 ? -11.875 2.586 10.648 1 97.19 119 ILE A CA 1
ATOM 860 C C . ILE A 1 119 ? -12.133 2.898 12.117 1 97.19 119 ILE A C 1
ATOM 862 O O . ILE A 1 119 ? -11.492 2.334 13.008 1 97.19 119 ILE A O 1
ATOM 866 N N . LYS A 1 120 ? -13.125 3.699 12.383 1 94.81 120 LYS A N 1
ATOM 867 C CA . LYS A 1 120 ? -13.422 4.141 13.75 1 94.81 120 LYS A CA 1
ATOM 868 C C . LYS A 1 120 ? -13.852 2.967 14.625 1 94.81 120 LYS A C 1
ATOM 870 O O . LYS A 1 120 ? -13.664 2.994 15.844 1 94.81 120 LYS A O 1
ATOM 875 N N . ASP A 1 121 ? -14.391 1.911 14.023 1 95.31 121 ASP A N 1
ATOM 876 C CA . ASP A 1 121 ? -14.938 0.79 14.781 1 95.31 121 ASP A CA 1
ATOM 877 C C . ASP A 1 121 ? -14.039 -0.439 14.672 1 95.31 121 ASP A C 1
ATOM 879 O O . ASP A 1 121 ? -14.305 -1.466 15.297 1 95.31 121 ASP A O 1
ATOM 883 N N . SER A 1 122 ? -13.008 -0.35 13.906 1 94.38 122 SER A N 1
ATOM 884 C CA . SER A 1 122 ? -12.07 -1.461 13.766 1 94.38 122 SER A CA 1
ATOM 885 C C . SER A 1 122 ? -11.125 -1.541 14.953 1 94.38 122 SER A C 1
ATOM 887 O O . SER A 1 122 ? -10.727 -0.513 15.508 1 94.38 122 SER A O 1
ATOM 889 N N . SER A 1 123 ? -10.844 -2.785 15.383 1 94.81 123 SER A N 1
ATOM 890 C CA . SER A 1 123 ? -9.719 -2.891 16.297 1 94.81 123 SER A CA 1
ATOM 891 C C . SER A 1 123 ? -8.383 -2.787 15.562 1 94.81 123 SER A C 1
ATOM 893 O O . SER A 1 123 ? -8.25 -3.285 14.445 1 94.81 123 SER A O 1
ATOM 895 N N . VAL A 1 124 ? -7.43 -2.207 16.25 1 95.56 124 VAL A N 1
ATOM 896 C CA . VAL A 1 124 ? -6.105 -2.08 15.648 1 95.56 124 VAL A CA 1
ATOM 897 C C . VAL A 1 124 ? -5.555 -3.465 15.312 1 95.56 124 VAL A C 1
ATOM 899 O O . VAL A 1 124 ? -4.98 -3.672 14.242 1 95.56 124 VAL A O 1
ATOM 902 N N . GLU A 1 125 ? -5.777 -4.367 16.203 1 96.19 125 GLU A N 1
ATOM 903 C CA . GLU A 1 125 ? -5.281 -5.73 16.016 1 96.19 125 GLU A CA 1
ATOM 904 C C . GLU A 1 125 ? -5.883 -6.383 14.781 1 96.19 125 GLU A C 1
ATOM 906 O O . GLU A 1 125 ? -5.156 -6.914 13.938 1 96.19 125 GLU A O 1
ATOM 911 N N . ASP A 1 126 ? -7.176 -6.328 14.648 1 96 126 ASP A N 1
ATOM 912 C CA . ASP A 1 126 ? -7.852 -6.941 13.516 1 96 126 ASP A CA 1
ATOM 913 C C . ASP A 1 126 ? -7.449 -6.27 12.203 1 96 126 ASP A C 1
ATOM 915 O O . ASP A 1 126 ? -7.156 -6.945 11.219 1 96 126 ASP A O 1
ATOM 919 N N . TRP A 1 127 ? -7.473 -4.996 12.219 1 97.94 127 TRP A N 1
ATOM 920 C CA . TRP A 1 127 ? -7.102 -4.227 11.031 1 97.94 127 TRP A CA 1
ATOM 921 C C . TRP A 1 127 ? -5.68 -4.555 10.594 1 97.94 127 TRP A C 1
ATOM 923 O O . TRP A 1 127 ? -5.426 -4.797 9.414 1 97.94 127 TRP A O 1
ATOM 933 N N . TRP A 1 128 ? -4.785 -4.633 11.586 1 98.19 128 TRP A N 1
ATOM 934 C CA . TRP A 1 128 ? -3.357 -4.816 11.336 1 98.19 128 TRP A CA 1
ATOM 935 C C . TRP A 1 128 ? -3.059 -6.25 10.906 1 98.19 128 TRP A C 1
ATOM 937 O O . TRP A 1 128 ? -2.109 -6.496 10.164 1 98.19 128 TRP A O 1
ATOM 947 N N . GLN A 1 129 ? -3.867 -7.168 11.305 1 98 129 GLN A N 1
ATOM 948 C CA . GLN A 1 129 ? -3.682 -8.562 10.906 1 98 129 GLN A CA 1
ATOM 949 C C . GLN A 1 129 ? -3.705 -8.703 9.383 1 98 129 GLN A C 1
ATOM 951 O O . GLN A 1 129 ? -3.035 -9.578 8.828 1 98 129 GLN A O 1
ATOM 956 N N . ASN A 1 130 ? -4.457 -7.84 8.672 1 98.56 130 ASN A N 1
ATOM 957 C CA . ASN A 1 130 ? -4.418 -7.816 7.219 1 98.56 130 ASN A CA 1
ATOM 958 C C . ASN A 1 130 ? -2.994 -7.621 6.699 1 98.56 130 ASN A C 1
ATOM 960 O O . ASN A 1 130 ? -2.541 -8.359 5.824 1 98.56 130 ASN A O 1
ATOM 964 N N . PHE A 1 131 ? -2.287 -6.707 7.277 1 98.81 131 PHE A N 1
ATOM 965 C CA . PHE A 1 131 ? -0.935 -6.387 6.836 1 98.81 131 PHE A CA 1
ATOM 966 C C . PHE A 1 131 ? 0.038 -7.492 7.234 1 98.81 131 PHE A C 1
ATOM 968 O O . PHE A 1 131 ? 0.925 -7.852 6.457 1 98.81 131 PHE A O 1
ATOM 975 N N . GLU A 1 132 ? -0.09 -7.988 8.43 1 98.44 132 GLU A N 1
ATOM 976 C CA . GLU A 1 132 ? 0.813 -9.039 8.883 1 98.44 132 GLU A CA 1
ATOM 977 C C . GLU A 1 132 ? 0.78 -10.242 7.945 1 98.44 132 GLU A C 1
ATOM 979 O O . GLU A 1 132 ? 1.826 -10.727 7.508 1 98.44 132 GLU A O 1
ATOM 984 N N . THR A 1 133 ? -0.338 -10.641 7.617 1 98.25 133 THR A N 1
ATOM 985 C CA . THR A 1 133 ? -0.454 -11.828 6.781 1 98.25 133 THR A CA 1
ATOM 986 C C . THR A 1 133 ? -0.198 -11.484 5.316 1 98.25 133 THR A C 1
ATOM 988 O O . THR A 1 133 ? 0.648 -12.102 4.668 1 98.25 133 THR A O 1
ATOM 991 N N . ASN A 1 134 ? -0.874 -10.492 4.785 1 98.75 134 ASN A N 1
ATOM 992 C CA . ASN A 1 134 ? -0.862 -10.234 3.348 1 98.75 134 ASN A CA 1
ATOM 993 C C . ASN A 1 134 ? 0.457 -9.609 2.9 1 98.75 134 ASN A C 1
ATOM 995 O O . ASN A 1 134 ? 0.961 -9.922 1.82 1 98.75 134 ASN A O 1
ATOM 999 N N . VAL A 1 135 ? 0.958 -8.719 3.736 1 98.88 135 VAL A N 1
ATOM 1000 C CA . VAL A 1 135 ? 2.148 -7.992 3.312 1 98.88 135 VAL A CA 1
ATOM 1001 C C . VAL A 1 135 ? 3.395 -8.641 3.908 1 98.88 135 VAL A C 1
ATOM 1003 O O . VAL A 1 135 ? 4.266 -9.117 3.174 1 98.88 135 VAL A O 1
ATOM 1006 N N . LYS A 1 136 ? 3.471 -8.758 5.23 1 98.62 136 LYS A N 1
ATOM 1007 C CA . LYS A 1 136 ? 4.645 -9.352 5.871 1 98.62 136 LYS A CA 1
ATOM 1008 C C . LYS A 1 136 ? 4.82 -10.805 5.445 1 98.62 136 LYS A C 1
ATOM 1010 O O . LYS A 1 136 ? 5.945 -11.25 5.199 1 98.62 136 LYS A O 1
ATOM 1015 N N . GLY A 1 137 ? 3.729 -11.5 5.434 1 98.62 137 GLY A N 1
ATOM 1016 C CA . GLY A 1 137 ? 3.787 -12.883 4.984 1 98.62 137 GLY A CA 1
ATOM 1017 C C . GLY A 1 137 ? 4.34 -13.031 3.578 1 98.62 137 GLY A C 1
ATOM 1018 O O . GLY A 1 137 ? 5.184 -13.891 3.324 1 98.62 137 GLY A O 1
ATOM 1019 N N . THR A 1 138 ? 3.867 -12.18 2.664 1 98.62 138 THR A N 1
ATOM 1020 C CA . THR A 1 138 ? 4.324 -12.18 1.279 1 98.62 138 THR A CA 1
ATOM 1021 C C . THR A 1 138 ? 5.812 -11.852 1.201 1 98.62 138 THR A C 1
ATOM 1023 O O . THR A 1 138 ? 6.574 -12.539 0.521 1 98.62 138 THR A O 1
ATOM 1026 N N . MET A 1 139 ? 6.219 -10.812 1.891 1 98.56 139 MET A N 1
ATOM 1027 C CA . MET A 1 139 ? 7.621 -10.398 1.896 1 98.56 139 MET A CA 1
ATOM 1028 C C . MET A 1 139 ? 8.508 -11.484 2.496 1 98.56 139 MET A C 1
ATOM 1030 O O . MET A 1 139 ? 9.547 -11.828 1.926 1 98.56 139 MET A O 1
ATOM 1034 N N . THR A 1 140 ? 8.109 -12.055 3.596 1 98.38 140 THR A N 1
ATOM 1035 C CA . THR A 1 140 ? 8.898 -13.055 4.297 1 98.38 140 THR A CA 1
ATOM 1036 C C . THR A 1 140 ? 9.055 -14.312 3.441 1 98.38 140 THR A C 1
ATOM 1038 O O . THR A 1 140 ? 10.172 -14.812 3.266 1 98.38 140 THR A O 1
ATOM 1041 N N . ALA A 1 141 ? 7.926 -14.766 2.918 1 98.12 141 ALA A N 1
ATOM 1042 C CA . ALA A 1 141 ? 7.973 -15.945 2.066 1 98.12 141 ALA A CA 1
ATOM 1043 C C . ALA A 1 141 ? 8.859 -15.711 0.849 1 98.12 141 ALA A C 1
ATOM 1045 O O . ALA A 1 141 ? 9.672 -16.578 0.489 1 98.12 141 ALA A O 1
ATOM 1046 N N . SER A 1 142 ? 8.703 -14.586 0.21 1 98.19 142 SER A N 1
ATOM 1047 C CA . SER A 1 142 ? 9.539 -14.266 -0.943 1 98.19 142 SER A CA 1
ATOM 1048 C C . SER A 1 142 ? 11.016 -14.25 -0.565 1 98.19 142 SER A C 1
ATOM 1050 O O . SER A 1 142 ? 11.836 -14.914 -1.203 1 98.19 142 SER A O 1
ATOM 1052 N N . ARG A 1 143 ? 11.312 -13.547 0.479 1 97.31 143 ARG A N 1
ATOM 1053 C CA . ARG A 1 143 ? 12.695 -13.305 0.87 1 97.31 143 ARG A CA 1
ATOM 1054 C C . ARG A 1 143 ? 13.414 -14.609 1.21 1 97.31 143 ARG A C 1
ATOM 1056 O O . ARG A 1 143 ? 14.523 -14.852 0.742 1 97.31 143 ARG A O 1
ATOM 1063 N N . VAL A 1 144 ? 12.82 -15.477 2.021 1 97.06 144 VAL A N 1
ATOM 1064 C CA . VAL A 1 144 ? 13.508 -16.641 2.555 1 97.06 144 VAL A CA 1
ATOM 1065 C C . VAL A 1 144 ? 13.781 -17.641 1.432 1 97.06 144 VAL A C 1
ATOM 1067 O O . VAL A 1 144 ? 14.734 -18.422 1.497 1 97.06 144 VAL A O 1
ATOM 1070 N N . PHE A 1 145 ? 13.008 -17.609 0.343 1 97.69 145 PHE A N 1
ATOM 1071 C CA . PHE A 1 145 ? 13.156 -18.578 -0.728 1 97.69 145 PHE A CA 1
ATOM 1072 C C . PHE A 1 145 ? 14.047 -18.047 -1.836 1 97.69 145 PHE A C 1
ATOM 1074 O O . PHE A 1 145 ? 14.539 -18.812 -2.672 1 97.69 145 PHE A O 1
ATOM 1081 N N . LEU A 1 146 ? 14.32 -16.781 -1.888 1 97.25 146 LEU A N 1
ATOM 1082 C CA . LEU A 1 146 ? 15.023 -16.141 -2.998 1 97.25 146 LEU A CA 1
ATOM 1083 C C . LEU A 1 146 ? 16.391 -16.766 -3.203 1 97.25 146 LEU A C 1
ATOM 1085 O O . LEU A 1 146 ? 16.812 -17.016 -4.34 1 97.25 146 LEU A O 1
ATOM 1089 N N . PRO A 1 147 ? 17.109 -17.141 -2.123 1 95.44 147 PRO A N 1
ATOM 1090 C CA . PRO A 1 147 ? 18.484 -17.609 -2.299 1 95.44 147 PRO A CA 1
ATOM 1091 C C . PRO A 1 147 ? 18.562 -18.922 -3.082 1 95.44 147 PRO A C 1
ATOM 1093 O O . PRO A 1 147 ? 19.609 -19.25 -3.637 1 95.44 147 PRO A O 1
ATOM 1096 N N . THR A 1 148 ? 17.469 -19.688 -3.154 1 96.94 148 THR A N 1
ATOM 1097 C CA . THR A 1 148 ? 17.531 -21 -3.799 1 96.94 148 THR A CA 1
ATOM 1098 C C . THR A 1 148 ? 16.672 -21.016 -5.062 1 96.94 148 THR A C 1
ATOM 1100 O O . THR A 1 148 ? 16.328 -22.078 -5.566 1 96.94 148 THR A O 1
ATOM 1103 N N . ALA A 1 149 ? 16.297 -19.844 -5.551 1 97.88 149 ALA A N 1
ATOM 1104 C CA . ALA A 1 149 ? 15.57 -19.734 -6.812 1 97.88 149 ALA A CA 1
ATOM 1105 C C . ALA A 1 149 ? 16.375 -20.344 -7.961 1 97.88 149 ALA A C 1
ATOM 1107 O O . ALA A 1 149 ? 17.594 -20.172 -8.031 1 97.88 149 ALA A O 1
ATOM 1108 N N . ASN A 1 150 ? 15.664 -21.062 -8.766 1 97.19 150 ASN A N 1
ATOM 1109 C CA . ASN A 1 150 ? 16.328 -21.484 -9.992 1 97.19 150 ASN A CA 1
ATOM 1110 C C . ASN A 1 150 ? 16.906 -20.297 -10.758 1 97.19 150 ASN A C 1
ATOM 1112 O O . ASN A 1 150 ? 16.172 -19.391 -11.141 1 97.19 150 ASN A O 1
ATOM 1116 N N . ALA A 1 151 ? 18.141 -20.312 -11.07 1 92 151 ALA A N 1
ATOM 1117 C CA . ALA A 1 151 ? 18.875 -19.188 -11.648 1 92 151 ALA A CA 1
ATOM 1118 C C . ALA A 1 151 ? 18.422 -18.922 -13.086 1 92 151 ALA A C 1
ATOM 1120 O O . ALA A 1 151 ? 18.547 -17.797 -13.586 1 92 151 ALA A O 1
ATOM 1121 N N . ASP A 1 152 ? 17.984 -19.922 -13.75 1 88.62 152 ASP A N 1
ATOM 1122 C CA . ASP A 1 152 ? 17.594 -19.766 -15.148 1 88.62 152 ASP A CA 1
ATOM 1123 C C . ASP A 1 152 ? 16.234 -19.078 -15.273 1 88.62 152 ASP A C 1
ATOM 1125 O O . ASP A 1 152 ? 16.047 -18.234 -16.156 1 88.62 152 ASP A O 1
ATOM 1129 N N . HIS A 1 153 ? 15.328 -19.594 -14.477 1 88.06 153 HIS A N 1
ATOM 1130 C CA . HIS A 1 153 ? 14.008 -18.984 -14.516 1 88.06 153 HIS A CA 1
ATOM 1131 C C . HIS A 1 153 ? 13.211 -19.328 -13.258 1 88.06 153 HIS A C 1
ATOM 1133 O O . HIS A 1 153 ? 12.969 -20.5 -12.977 1 88.06 153 HIS A O 1
ATOM 1139 N N . ALA A 1 154 ? 12.883 -18.391 -12.461 1 97.62 154 ALA A N 1
ATOM 1140 C CA . ALA A 1 154 ? 12.016 -18.531 -11.289 1 97.62 154 ALA A CA 1
ATOM 1141 C C . ALA A 1 154 ? 10.898 -17.484 -11.32 1 97.62 154 ALA A C 1
ATOM 1143 O O . ALA A 1 154 ? 11.055 -16.406 -11.883 1 97.62 154 ALA A O 1
ATOM 1144 N N . ALA A 1 155 ? 9.758 -17.891 -10.875 1 98.81 155 ALA A N 1
ATOM 1145 C CA . ALA A 1 155 ? 8.602 -17 -10.891 1 98.81 155 ALA A CA 1
ATOM 1146 C C . ALA A 1 155 ? 7.934 -16.953 -9.516 1 98.81 155 ALA A C 1
ATOM 1148 O O . ALA A 1 155 ? 7.809 -17.969 -8.844 1 98.81 155 ALA A O 1
ATOM 1149 N N . ILE A 1 156 ? 7.574 -15.781 -9.086 1 98.88 156 ILE A N 1
ATOM 1150 C CA . ILE A 1 156 ? 6.754 -15.586 -7.895 1 98.88 156 ILE A CA 1
ATOM 1151 C C . ILE A 1 156 ? 5.461 -14.867 -8.273 1 98.88 156 ILE A C 1
ATOM 1153 O O . ILE A 1 156 ? 5.5 -13.789 -8.867 1 98.88 156 ILE A O 1
ATOM 1157 N N . ILE A 1 157 ? 4.328 -15.453 -8.008 1 98.94 157 ILE A N 1
ATOM 1158 C CA . ILE A 1 157 ? 3.023 -14.844 -8.211 1 98.94 157 ILE A CA 1
ATOM 1159 C C . ILE A 1 157 ? 2.365 -14.555 -6.863 1 98.94 157 ILE A C 1
ATOM 1161 O O . ILE A 1 157 ? 2.215 -15.461 -6.039 1 98.94 157 ILE A O 1
ATOM 1165 N N . ALA A 1 158 ? 2.082 -13.336 -6.613 1 98.94 158 ALA A N 1
ATOM 1166 C CA . ALA A 1 158 ? 1.369 -12.953 -5.398 1 98.94 158 ALA A CA 1
ATOM 1167 C C . ALA A 1 158 ? -0.084 -12.602 -5.703 1 98.94 158 ALA A C 1
ATOM 1169 O O . ALA A 1 158 ? -0.364 -11.844 -6.637 1 98.94 158 ALA A O 1
ATOM 1170 N N . LEU A 1 159 ? -0.996 -13.164 -4.926 1 98.69 159 LEU A N 1
ATOM 1171 C CA . LEU A 1 159 ? -2.408 -12.859 -5.133 1 98.69 159 LEU A CA 1
ATOM 1172 C C . LEU A 1 159 ? -2.775 -11.523 -4.496 1 98.69 159 LEU A C 1
ATOM 1174 O O . LEU A 1 159 ? -2.328 -11.219 -3.389 1 98.69 159 LEU A O 1
ATOM 1178 N N . THR A 1 160 ? -3.482 -10.773 -5.234 1 97.81 160 THR A N 1
ATOM 1179 C CA . THR A 1 160 ? -3.961 -9.477 -4.766 1 97.81 160 THR A CA 1
ATOM 1180 C C . THR A 1 160 ? -5.477 -9.375 -4.926 1 97.81 160 THR A C 1
ATOM 1182 O O . THR A 1 160 ? -6.172 -10.391 -4.957 1 97.81 160 THR A O 1
ATOM 1185 N N . ALA A 1 161 ? -6.051 -8.172 -4.77 1 94.38 161 ALA A N 1
ATOM 1186 C CA . ALA A 1 161 ? -7.488 -7.922 -4.805 1 94.38 161 ALA A CA 1
ATOM 1187 C C . ALA A 1 161 ? -7.82 -6.77 -5.75 1 94.38 161 ALA A C 1
ATOM 1189 O O . ALA A 1 161 ? -6.941 -6.258 -6.449 1 94.38 161 ALA A O 1
ATOM 1190 N N . ALA A 1 162 ? -9.141 -6.52 -5.859 1 91.31 162 ALA A N 1
ATOM 1191 C CA . ALA A 1 162 ? -9.609 -5.398 -6.68 1 91.31 162 ALA A CA 1
ATOM 1192 C C . ALA A 1 162 ? -9.352 -4.066 -5.984 1 91.31 162 ALA A C 1
ATOM 1194 O O . ALA A 1 162 ? -10.289 -3.398 -5.539 1 91.31 162 ALA A O 1
ATOM 1195 N N . VAL A 1 163 ? -8.109 -3.609 -6.047 1 95.12 163 VAL A N 1
ATOM 1196 C CA . VAL A 1 163 ? -7.664 -2.438 -5.297 1 95.12 163 VAL A CA 1
ATOM 1197 C C . VAL A 1 163 ? -7.984 -1.17 -6.086 1 95.12 163 VAL A C 1
ATOM 1199 O O . VAL A 1 163 ? -7.812 -0.058 -5.578 1 95.12 163 VAL A O 1
ATOM 1202 N N . VAL A 1 164 ? -8.469 -1.284 -7.293 1 94.5 164 VAL A N 1
ATOM 1203 C CA . VAL A 1 164 ? -8.555 -0.179 -8.242 1 94.5 164 VAL A CA 1
ATOM 1204 C C . VAL A 1 164 ? -9.82 0.632 -7.977 1 94.5 164 VAL A C 1
ATOM 1206 O O . VAL A 1 164 ? -9.938 1.776 -8.422 1 94.5 164 VAL A O 1
ATOM 1209 N N . PHE A 1 165 ? -10.766 0.116 -7.27 1 92.69 165 PHE A N 1
ATOM 1210 C CA . PHE A 1 165 ? -12.016 0.829 -7.02 1 92.69 165 PHE A CA 1
ATOM 1211 C C . PHE A 1 165 ? -11.812 1.938 -5.996 1 92.69 165 PHE A C 1
ATOM 1213 O O . PHE A 1 165 ? -10.969 1.813 -5.098 1 92.69 165 PHE A O 1
ATOM 1220 N N . PRO A 1 166 ? -12.625 3.016 -6.215 1 94.19 166 PRO A N 1
ATOM 1221 C CA . PRO A 1 166 ? -12.539 4.082 -5.211 1 94.19 166 PRO A CA 1
ATOM 1222 C C . PRO A 1 166 ? -12.867 3.594 -3.803 1 94.19 166 PRO A C 1
ATOM 1224 O O . PRO A 1 166 ? -13.75 2.744 -3.629 1 94.19 166 PRO A O 1
ATOM 1227 N N . ALA A 1 167 ? -12.242 4.18 -2.85 1 95.94 167 ALA A N 1
ATOM 1228 C CA . ALA A 1 167 ? -12.453 3.822 -1.447 1 95.94 167 ALA A CA 1
ATOM 1229 C C . ALA A 1 167 ? -13.922 3.941 -1.066 1 95.94 167 ALA A C 1
ATOM 1231 O O . ALA A 1 167 ? -14.438 3.137 -0.285 1 95.94 167 ALA A O 1
ATOM 1232 N N . ALA A 1 168 ? -14.625 4.906 -1.629 1 94.69 168 ALA A N 1
ATOM 1233 C CA . ALA A 1 168 ? -16.031 5.141 -1.315 1 94.69 168 ALA A CA 1
ATOM 1234 C C . ALA A 1 168 ? -16.891 3.926 -1.669 1 94.69 168 ALA A C 1
ATOM 1236 O O . ALA A 1 168 ? -17.938 3.695 -1.062 1 94.69 168 ALA A O 1
ATOM 1237 N N . ARG A 1 169 ? -16.422 3.102 -2.592 1 93.75 169 ARG A N 1
ATOM 1238 C CA . ARG A 1 169 ? -17.156 1.92 -3.027 1 93.75 169 ARG A CA 1
ATOM 1239 C C . ARG A 1 169 ? -16.734 0.691 -2.223 1 93.75 169 ARG A C 1
ATOM 1241 O O . ARG A 1 169 ? -17.375 -0.362 -2.32 1 93.75 169 ARG A O 1
ATOM 1248 N N . LEU A 1 170 ? -15.688 0.819 -1.493 1 95.56 170 LEU A N 1
ATOM 1249 C CA . LEU A 1 170 ? -15.133 -0.326 -0.784 1 95.56 170 LEU A CA 1
ATOM 1250 C C . LEU A 1 170 ? -15.094 -0.069 0.719 1 95.56 170 LEU A C 1
ATOM 1252 O O . LEU A 1 170 ? -14.25 -0.623 1.427 1 95.56 170 LEU A O 1
ATOM 1256 N N . ARG A 1 171 ? -16.016 0.75 1.209 1 95.69 171 ARG A N 1
ATOM 1257 C CA . ARG A 1 171 ? -16.016 1.1 2.627 1 95.69 171 ARG A CA 1
ATOM 1258 C C . ARG A 1 171 ? -15.977 -0.15 3.498 1 95.69 171 ARG A C 1
ATOM 1260 O O . ARG A 1 171 ? -16.484 -1.203 3.109 1 95.69 171 ARG A O 1
ATOM 1267 N N . ASN A 1 172 ? -15.289 -0.014 4.629 1 96.94 172 ASN A N 1
ATOM 1268 C CA . ASN A 1 172 ? -15.219 -1.021 5.684 1 96.94 172 ASN A CA 1
ATOM 1269 C C . ASN A 1 172 ? -14.18 -2.094 5.367 1 96.94 172 ASN A C 1
ATOM 1271 O O . ASN A 1 172 ? -13.969 -3.014 6.156 1 96.94 172 ASN A O 1
ATOM 1275 N N . LEU A 1 173 ? -13.484 -1.975 4.258 1 97.5 173 LEU A N 1
ATOM 1276 C CA . LEU A 1 173 ? -12.477 -2.953 3.863 1 97.5 173 LEU A CA 1
ATOM 1277 C C . LEU A 1 173 ? -11.094 -2.314 3.799 1 97.5 173 LEU A C 1
ATOM 1279 O O . LEU A 1 173 ? -10.219 -2.789 3.068 1 97.5 173 LEU A O 1
ATOM 1283 N N . SER A 1 174 ? -10.914 -1.236 4.496 1 98.19 174 SER A N 1
ATOM 1284 C CA . SER A 1 174 ? -9.719 -0.408 4.363 1 98.19 174 SER A CA 1
ATOM 1285 C C . SER A 1 174 ? -8.453 -1.221 4.602 1 98.19 174 SER A C 1
ATOM 1287 O O . SER A 1 174 ? -7.492 -1.132 3.83 1 98.19 174 SER A O 1
ATOM 1289 N N . GLY A 1 175 ? -8.406 -2.047 5.723 1 98.25 175 GLY A N 1
ATOM 1290 C CA . GLY A 1 175 ? -7.211 -2.822 6.02 1 98.25 175 GLY A CA 1
ATOM 1291 C C . GLY A 1 175 ? -6.852 -3.809 4.926 1 98.25 175 GLY A C 1
ATOM 1292 O O . GLY A 1 175 ? -5.691 -3.906 4.523 1 98.25 175 GLY A O 1
ATOM 1293 N N . TYR A 1 176 ? -7.812 -4.48 4.422 1 98.31 176 TYR A N 1
ATOM 1294 C CA . TYR A 1 176 ? -7.602 -5.496 3.398 1 98.31 176 TYR A CA 1
ATOM 1295 C C . TYR A 1 176 ? -7.152 -4.867 2.086 1 98.31 176 TYR A C 1
ATOM 1297 O O . TYR A 1 176 ? -6.117 -5.246 1.531 1 98.31 176 TYR A O 1
ATOM 1305 N N . ILE A 1 177 ? -7.895 -3.85 1.615 1 98.44 177 ILE A N 1
ATOM 1306 C CA . ILE A 1 177 ? -7.629 -3.244 0.314 1 98.44 177 ILE A CA 1
ATOM 1307 C C . ILE A 1 177 ? -6.266 -2.553 0.334 1 98.44 177 ILE A C 1
ATOM 1309 O O . ILE A 1 177 ? -5.484 -2.684 -0.609 1 98.44 177 ILE A O 1
ATOM 1313 N N . THR A 1 178 ? -5.988 -1.851 1.393 1 98.75 178 THR A N 1
ATOM 1314 C CA . THR A 1 178 ? -4.703 -1.165 1.516 1 98.75 178 THR A CA 1
ATOM 1315 C C . THR A 1 178 ? -3.555 -2.168 1.532 1 98.75 178 THR A C 1
ATOM 1317 O O . THR A 1 178 ? -2.531 -1.955 0.879 1 98.75 178 THR A O 1
ATOM 1320 N N . SER A 1 179 ? -3.684 -3.279 2.225 1 98.81 179 SER A N 1
ATOM 1321 C CA . SER A 1 179 ? -2.646 -4.305 2.279 1 98.81 179 SER A CA 1
ATOM 1322 C C . SER A 1 179 ? -2.412 -4.926 0.907 1 98.81 179 SER A C 1
ATOM 1324 O O . SER A 1 179 ? -1.271 -5.195 0.528 1 98.81 179 SER A O 1
ATOM 1326 N N . LYS A 1 180 ? -3.449 -5.145 0.2 1 98.88 180 LYS A N 1
ATOM 1327 C CA . LYS A 1 180 ? -3.332 -5.801 -1.1 1 98.88 180 LYS A CA 1
ATOM 1328 C C . LYS A 1 180 ? -2.748 -4.852 -2.143 1 98.88 180 LYS A C 1
ATOM 1330 O O . LYS A 1 180 ? -2.025 -5.277 -3.045 1 98.88 180 LYS A O 1
ATOM 1335 N N . LEU A 1 181 ? -3.01 -3.545 -2.004 1 98.88 181 LEU A N 1
ATOM 1336 C CA . LEU A 1 181 ? -2.299 -2.57 -2.822 1 98.88 181 LEU A CA 1
ATOM 1337 C C . LEU A 1 181 ? -0.802 -2.604 -2.531 1 98.88 181 LEU A C 1
ATOM 1339 O O . LEU A 1 181 ? 0.016 -2.535 -3.451 1 98.88 181 LEU A O 1
ATOM 1343 N N . ALA A 1 182 ? -0.479 -2.684 -1.273 1 98.88 182 ALA A N 1
ATOM 1344 C CA . ALA A 1 182 ? 0.921 -2.783 -0.871 1 98.88 182 ALA A CA 1
ATOM 1345 C C . ALA A 1 182 ? 1.585 -4.008 -1.496 1 98.88 182 ALA A C 1
ATOM 1347 O O . ALA A 1 182 ? 2.746 -3.949 -1.908 1 98.88 182 ALA A O 1
ATOM 1348 N N . VAL A 1 183 ? 0.871 -5.098 -1.639 1 98.88 183 VAL A N 1
ATOM 1349 C CA . VAL A 1 183 ? 1.392 -6.32 -2.236 1 98.88 183 VAL A CA 1
ATOM 1350 C C . VAL A 1 183 ? 1.767 -6.066 -3.695 1 98.88 183 VAL A C 1
ATOM 1352 O O . VAL A 1 183 ? 2.816 -6.516 -4.16 1 98.88 183 VAL A O 1
ATOM 1355 N N . ILE A 1 184 ? 0.934 -5.352 -4.422 1 98.88 184 ILE A N 1
ATOM 1356 C CA . ILE A 1 184 ? 1.225 -5.039 -5.816 1 98.88 184 ILE A CA 1
ATOM 1357 C C . ILE A 1 184 ? 2.543 -4.273 -5.91 1 98.88 184 ILE A C 1
ATOM 1359 O O . ILE A 1 184 ? 3.41 -4.617 -6.715 1 98.88 184 ILE A O 1
ATOM 1363 N N . LYS A 1 185 ? 2.684 -3.277 -5.09 1 98.88 185 LYS A N 1
ATOM 1364 C CA . LYS A 1 185 ? 3.895 -2.463 -5.133 1 98.88 185 LYS A CA 1
ATOM 1365 C C . LYS A 1 185 ? 5.117 -3.275 -4.723 1 98.88 185 LYS A C 1
ATOM 1367 O O . LYS A 1 185 ? 6.199 -3.109 -5.289 1 98.88 185 LYS A O 1
ATOM 1372 N N . PHE A 1 186 ? 4.992 -4.141 -3.717 1 98.81 186 PHE A N 1
ATOM 1373 C CA . PHE A 1 186 ? 6.074 -5.027 -3.307 1 98.81 186 PHE A CA 1
ATOM 1374 C C . PHE A 1 186 ? 6.551 -5.875 -4.48 1 98.81 186 PHE A C 1
ATOM 1376 O O . PHE A 1 186 ? 7.754 -6.027 -4.691 1 98.81 186 PHE A O 1
ATOM 1383 N N . VAL A 1 187 ? 5.617 -6.383 -5.242 1 98.81 187 VAL A N 1
ATOM 1384 C CA . VAL A 1 187 ? 5.922 -7.25 -6.375 1 98.81 187 VAL A CA 1
ATOM 1385 C C . VAL A 1 187 ? 6.723 -6.473 -7.418 1 98.81 187 VAL A C 1
ATOM 1387 O O . VAL A 1 187 ? 7.652 -7.016 -8.023 1 98.81 187 VAL A O 1
ATOM 1390 N N . GLU A 1 188 ? 6.352 -5.242 -7.656 1 98.75 188 GLU A N 1
ATOM 1391 C CA . GLU A 1 188 ? 7.113 -4.402 -8.57 1 98.75 188 GLU A CA 1
ATOM 1392 C C . GLU A 1 188 ? 8.578 -4.312 -8.156 1 98.75 188 GLU A C 1
ATOM 1394 O O . GLU A 1 188 ? 9.477 -4.422 -8.992 1 98.75 188 GLU A O 1
ATOM 1399 N N . PHE A 1 189 ? 8.758 -4.094 -6.84 1 98.75 189 PHE A N 1
ATOM 1400 C CA . PHE A 1 189 ? 10.109 -3.988 -6.32 1 98.75 189 PHE A CA 1
ATOM 1401 C C . PHE A 1 189 ? 10.836 -5.328 -6.41 1 98.75 189 PHE A C 1
ATOM 1403 O O . PHE A 1 189 ? 12.031 -5.379 -6.703 1 98.75 189 PHE A O 1
ATOM 1410 N N . LEU A 1 190 ? 10.102 -6.375 -6.086 1 98.5 190 LEU A N 1
ATOM 1411 C CA . LEU A 1 190 ? 10.688 -7.707 -6.191 1 98.5 190 LEU A CA 1
ATOM 1412 C C . LEU A 1 190 ? 11.242 -7.949 -7.594 1 98.5 190 LEU A C 1
ATOM 1414 O O . LEU A 1 190 ? 12.383 -8.391 -7.746 1 98.5 190 LEU A O 1
ATOM 1418 N N . ALA A 1 191 ? 10.477 -7.652 -8.625 1 98.12 191 ALA A N 1
ATOM 1419 C CA . ALA A 1 191 ? 10.891 -7.805 -10.016 1 98.12 191 ALA A CA 1
ATOM 1420 C C . ALA A 1 191 ? 12.094 -6.914 -10.328 1 98.12 191 ALA A C 1
ATOM 1422 O O . ALA A 1 191 ? 13.047 -7.352 -10.977 1 98.12 191 ALA A O 1
ATOM 1423 N N . ALA A 1 192 ? 12.055 -5.688 -9.852 1 97.81 192 ALA A N 1
ATOM 1424 C CA . ALA A 1 192 ? 13.086 -4.703 -10.18 1 97.81 192 ALA A CA 1
ATOM 1425 C C . ALA A 1 192 ? 14.406 -5.043 -9.5 1 97.81 192 ALA A C 1
ATOM 1427 O O . ALA A 1 192 ? 15.484 -4.754 -10.031 1 97.81 192 ALA A O 1
ATOM 1428 N N . GLU A 1 193 ? 14.336 -5.684 -8.344 1 97.75 193 GLU A N 1
ATOM 1429 C CA . GLU A 1 193 ? 15.539 -5.852 -7.531 1 97.75 193 GLU A CA 1
ATOM 1430 C C . GLU A 1 193 ? 16.141 -7.242 -7.707 1 97.75 193 GLU A C 1
ATOM 1432 O O . GLU A 1 193 ? 17.219 -7.527 -7.207 1 97.75 193 GLU A O 1
ATOM 1437 N N . THR A 1 194 ? 15.414 -8.125 -8.312 1 96.06 194 THR A N 1
ATOM 1438 C CA . THR A 1 194 ? 15.883 -9.5 -8.445 1 96.06 194 THR A CA 1
ATOM 1439 C C . THR A 1 194 ? 16.031 -9.891 -9.914 1 96.06 194 THR A C 1
ATOM 1441 O O . THR A 1 194 ? 15.094 -10.414 -10.516 1 96.06 194 THR A O 1
ATOM 1444 N N . PRO A 1 195 ? 17.203 -9.773 -10.375 1 88.56 195 PRO A N 1
ATOM 1445 C CA . PRO A 1 195 ? 17.438 -10.148 -11.773 1 88.56 195 PRO A CA 1
ATOM 1446 C C . PRO A 1 195 ? 17.047 -11.594 -12.062 1 88.56 195 PRO A C 1
ATOM 1448 O O . PRO A 1 195 ? 17.234 -12.477 -11.219 1 88.56 195 PRO A O 1
ATOM 1451 N N . ASN A 1 196 ? 16.469 -11.938 -13.141 1 90.06 196 ASN A N 1
ATOM 1452 C CA . ASN A 1 196 ? 16.109 -13.258 -13.656 1 90.06 196 ASN A CA 1
ATOM 1453 C C . ASN A 1 196 ? 14.891 -13.828 -12.93 1 90.06 196 ASN A C 1
ATOM 1455 O O . ASN A 1 196 ? 14.625 -15.023 -13.008 1 90.06 196 ASN A O 1
ATOM 1459 N N . LEU A 1 197 ? 14.312 -13.07 -12.023 1 97.38 197 LEU A N 1
ATOM 1460 C CA . LEU A 1 197 ? 13.062 -13.461 -11.391 1 97.38 197 LEU A CA 1
ATOM 1461 C C . LEU A 1 197 ? 11.867 -12.82 -12.094 1 97.38 197 LEU A C 1
ATOM 1463 O O . LEU A 1 197 ? 11.883 -11.625 -12.391 1 97.38 197 LEU A O 1
ATOM 1467 N N . PHE A 1 198 ? 10.953 -13.617 -12.5 1 98.44 198 PHE A N 1
ATOM 1468 C CA . PHE A 1 198 ? 9.648 -13.133 -12.93 1 98.44 198 PHE A CA 1
ATOM 1469 C C . PHE A 1 198 ? 8.711 -12.977 -11.734 1 98.44 198 PHE A C 1
ATOM 1471 O O . PHE A 1 198 ? 8.5 -13.922 -10.977 1 98.44 198 PHE A O 1
ATOM 1478 N N . ALA A 1 199 ? 8.203 -11.805 -11.469 1 98.69 199 ALA A N 1
ATOM 1479 C CA . ALA A 1 199 ? 7.27 -11.539 -10.375 1 98.69 199 ALA A CA 1
ATOM 1480 C C . ALA A 1 199 ? 6.035 -10.797 -10.875 1 98.69 199 ALA A C 1
ATOM 1482 O O . ALA A 1 199 ? 6.145 -9.844 -11.641 1 98.69 199 ALA A O 1
ATOM 1483 N N . VAL A 1 200 ? 4.871 -11.211 -10.445 1 98.81 200 VAL A N 1
ATOM 1484 C CA . VAL A 1 200 ? 3.631 -10.594 -10.906 1 98.81 200 VAL A CA 1
ATOM 1485 C C . VAL A 1 200 ? 2.574 -10.68 -9.805 1 98.81 200 VAL A C 1
ATOM 1487 O O . VAL A 1 200 ? 2.562 -11.625 -9.016 1 98.81 200 VAL A O 1
ATOM 1490 N N . ALA A 1 201 ? 1.797 -9.617 -9.664 1 98.94 201 ALA A N 1
ATOM 1491 C CA . ALA A 1 201 ? 0.621 -9.641 -8.797 1 98.94 201 ALA A CA 1
ATOM 1492 C C . ALA A 1 201 ? -0.63 -10.023 -9.586 1 98.94 201 ALA A C 1
ATOM 1494 O O . ALA A 1 201 ? -0.857 -9.523 -10.688 1 98.94 201 ALA A O 1
ATOM 1495 N N . LEU A 1 202 ? -1.483 -10.914 -9.031 1 98.88 202 LEU A N 1
ATOM 1496 C CA . LEU A 1 202 ? -2.629 -11.445 -9.766 1 98.88 202 LEU A CA 1
ATOM 1497 C C . LEU A 1 202 ? -3.918 -11.242 -8.977 1 98.88 202 LEU A C 1
ATOM 1499 O O . LEU A 1 202 ? -4.02 -11.664 -7.82 1 98.88 202 LEU A O 1
ATOM 1503 N N . HIS A 1 203 ? -4.832 -10.523 -9.5 1 98.38 203 HIS A N 1
ATOM 1504 C CA . HIS A 1 203 ? -6.219 -10.625 -9.055 1 98.38 203 HIS A CA 1
ATOM 1505 C C . HIS A 1 203 ? -6.855 -11.922 -9.547 1 98.38 203 HIS A C 1
ATOM 1507 O O . HIS A 1 203 ? -7.078 -12.094 -10.75 1 98.38 203 HIS A O 1
ATOM 1513 N N . PRO A 1 204 ? -7.164 -12.797 -8.703 1 97.88 204 PRO A N 1
ATOM 1514 C CA . PRO A 1 204 ? -7.5 -14.164 -9.102 1 97.88 204 PRO A CA 1
ATOM 1515 C C . PRO A 1 204 ? -8.938 -14.297 -9.594 1 97.88 204 PRO A C 1
ATOM 1517 O O . PRO A 1 204 ? -9.344 -15.367 -10.062 1 97.88 204 PRO A O 1
ATOM 1520 N N . GLY A 1 205 ? -9.672 -13.172 -9.602 1 95.62 205 GLY A N 1
ATOM 1521 C CA . GLY A 1 205 ? -11.086 -13.258 -9.906 1 95.62 205 GLY A CA 1
ATOM 1522 C C . GLY A 1 205 ? -11.961 -13.352 -8.664 1 95.62 205 GLY A C 1
ATOM 1523 O O . GLY A 1 205 ? -11.477 -13.141 -7.547 1 95.62 205 GLY A O 1
ATOM 1524 N N . MET A 1 206 ? -13.242 -13.492 -8.891 1 92.94 206 MET A N 1
ATOM 1525 C CA . MET A 1 206 ? -14.203 -13.633 -7.805 1 92.94 206 MET A CA 1
ATOM 1526 C C . MET A 1 206 ? -14.508 -15.109 -7.535 1 92.94 206 MET A C 1
ATOM 1528 O O . MET A 1 206 ? -15.438 -15.672 -8.117 1 92.94 206 MET A O 1
ATOM 1532 N N . ILE A 1 207 ? -13.727 -15.641 -6.688 1 93.06 207 ILE A N 1
ATOM 1533 C CA . ILE A 1 207 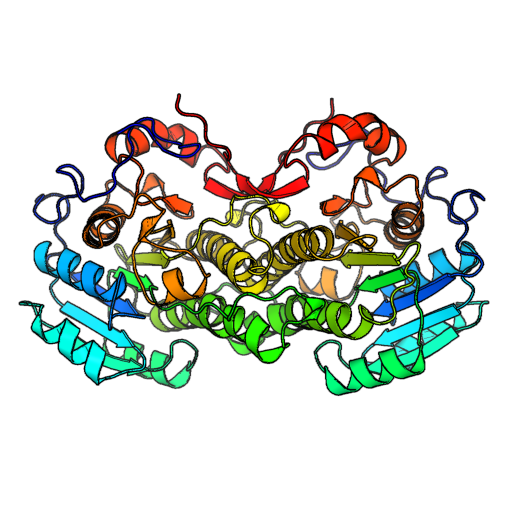? -13.828 -17.062 -6.34 1 93.06 207 ILE A CA 1
ATOM 1534 C C . ILE A 1 207 ? -14.445 -17.203 -4.953 1 93.06 207 ILE A C 1
ATOM 1536 O O . ILE A 1 207 ? -14.109 -16.453 -4.031 1 93.06 207 ILE A O 1
ATOM 1540 N N . ASP A 1 208 ? -15.367 -18.156 -4.828 1 90.75 208 ASP A N 1
ATOM 1541 C CA . ASP A 1 208 ? -15.992 -18.406 -3.533 1 90.75 208 ASP A CA 1
ATOM 1542 C C . ASP A 1 208 ? -15.008 -19.047 -2.564 1 90.75 208 ASP A C 1
ATOM 1544 O O . ASP A 1 208 ? -14.867 -20.281 -2.545 1 90.75 208 ASP A O 1
ATOM 1548 N N . THR A 1 209 ? -14.312 -18.266 -1.854 1 90.69 209 THR A N 1
ATOM 1549 C CA . THR A 1 209 ? -13.352 -18.672 -0.83 1 90.69 209 THR A CA 1
ATOM 1550 C C . THR A 1 209 ? -13.727 -18.078 0.524 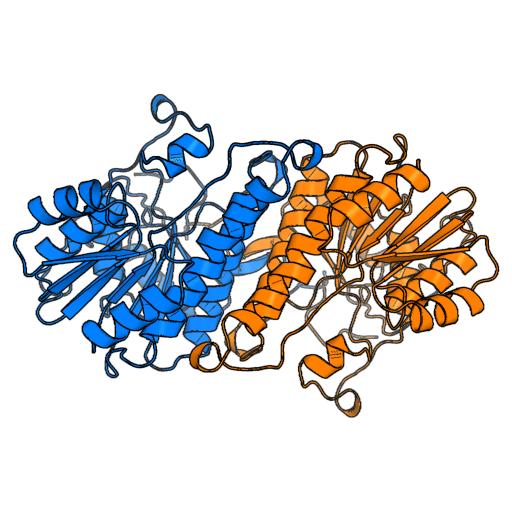1 90.69 209 THR A C 1
ATOM 1552 O O . THR A 1 209 ? -14.625 -17.25 0.613 1 90.69 209 THR A O 1
ATOM 1555 N N . LYS A 1 210 ? -13.07 -18.547 1.564 1 86.94 210 LYS A N 1
ATOM 1556 C CA . LYS A 1 210 ? -13.273 -17.969 2.893 1 86.94 210 LYS A CA 1
ATOM 1557 C C . LYS A 1 210 ? -12.953 -16.469 2.9 1 86.94 210 LYS A C 1
ATOM 1559 O O . LYS A 1 210 ? -13.672 -15.68 3.506 1 86.94 210 LYS A O 1
ATOM 1564 N N . VAL A 1 211 ? -11.883 -16.078 2.217 1 84.19 211 VAL A N 1
ATOM 1565 C CA . VAL A 1 211 ? -11.484 -14.672 2.133 1 84.19 211 VAL A CA 1
ATOM 1566 C C . VAL A 1 211 ? -12.578 -13.875 1.425 1 84.19 211 VAL A C 1
ATOM 1568 O O . VAL A 1 211 ? -12.953 -12.789 1.879 1 84.19 211 VAL A O 1
ATOM 1571 N N . PHE A 1 212 ? -13.062 -14.391 0.342 1 85.81 212 PHE A N 1
ATOM 1572 C CA . PHE A 1 212 ? -14.141 -13.727 -0.392 1 85.81 212 PHE A CA 1
ATOM 1573 C C . PHE A 1 212 ? -15.352 -13.516 0.503 1 85.81 212 PHE A C 1
ATOM 1575 O O . PHE A 1 212 ? -15.875 -12.406 0.592 1 85.81 212 PHE A O 1
ATOM 1582 N N . ARG A 1 213 ? -15.734 -14.531 1.203 1 85.81 213 ARG A N 1
ATOM 1583 C CA . ARG A 1 213 ? -16.891 -14.445 2.084 1 85.81 213 ARG A CA 1
ATOM 1584 C C . ARG A 1 213 ? -16.641 -13.492 3.244 1 85.81 213 ARG A C 1
ATOM 1586 O O . ARG A 1 213 ? -17.547 -12.812 3.721 1 85.81 213 ARG A O 1
ATOM 1593 N N . GLY A 1 214 ? -15.438 -13.445 3.662 1 87.44 214 GLY A N 1
ATOM 1594 C CA . GLY A 1 214 ? -15.031 -12.555 4.738 1 87.44 214 GLY A CA 1
ATOM 1595 C C . GLY A 1 214 ? -15.227 -11.086 4.395 1 87.44 214 GLY A C 1
ATOM 1596 O O . GLY A 1 214 ? -15.266 -10.234 5.285 1 87.44 214 GLY A O 1
ATOM 1597 N N . SER A 1 215 ? -15.266 -10.766 3.096 1 85.75 215 SER A N 1
ATOM 1598 C CA . SER A 1 215 ? -15.492 -9.391 2.658 1 85.75 215 SER A CA 1
ATOM 1599 C C . SER A 1 215 ? -16.938 -8.961 2.908 1 85.75 215 SER A C 1
ATOM 1601 O O . SER A 1 215 ? -17.25 -7.777 2.844 1 85.75 215 SER A O 1
ATOM 1603 N N . GLY A 1 216 ? -17.781 -9.938 3.178 1 85.38 216 GLY A N 1
ATOM 1604 C CA . GLY A 1 216 ? -19.203 -9.68 3.328 1 85.38 216 GLY A CA 1
ATOM 1605 C C . GLY A 1 216 ? -19.984 -9.828 2.033 1 85.38 216 GLY A C 1
ATOM 1606 O O . GLY A 1 216 ? -21.203 -9.664 2.012 1 85.38 216 GLY A O 1
ATOM 1607 N N . ALA A 1 217 ? -19.234 -10.125 0.934 1 82.19 217 ALA A N 1
ATOM 1608 C CA . ALA A 1 217 ? -19.875 -10.289 -0.363 1 82.19 217 ALA A CA 1
ATOM 1609 C C . ALA A 1 217 ? -20.703 -11.578 -0.404 1 82.19 217 ALA A C 1
ATOM 1611 O O . ALA A 1 217 ? -20.359 -12.562 0.246 1 82.19 217 ALA A O 1
ATOM 1612 N N . ASP A 1 218 ? -21.766 -11.5 -1.183 1 84.56 218 ASP A N 1
ATOM 1613 C CA . ASP A 1 218 ? -22.672 -12.641 -1.379 1 84.56 218 ASP A CA 1
ATOM 1614 C C . ASP A 1 218 ? -22.438 -13.281 -2.748 1 84.56 218 ASP A C 1
ATOM 1616 O O . ASP A 1 218 ? -22.812 -12.703 -3.775 1 84.56 218 ASP A O 1
ATOM 1620 N N . PRO A 1 219 ? -21.938 -14.461 -2.717 1 85.31 219 PRO A N 1
ATOM 1621 C CA . PRO A 1 219 ? -21.625 -15.117 -3.99 1 85.31 219 PRO A CA 1
ATOM 1622 C C . PRO A 1 219 ? -22.859 -15.273 -4.887 1 85.31 219 PRO A C 1
ATOM 1624 O O . PRO A 1 219 ? -22.719 -15.344 -6.113 1 85.31 219 PRO A O 1
ATOM 1627 N N . SER A 1 220 ? -23.953 -15.336 -4.359 1 83.94 220 SER A N 1
ATOM 1628 C CA . SER A 1 220 ? -25.172 -15.539 -5.141 1 83.94 220 SER A CA 1
ATOM 1629 C C . SER A 1 220 ? -25.531 -14.297 -5.941 1 83.94 220 SER A C 1
ATOM 1631 O O . SER A 1 220 ? -26.328 -14.359 -6.879 1 83.94 220 SER A O 1
ATOM 1633 N N . LYS A 1 221 ? -24.984 -13.242 -5.633 1 80.81 221 LYS A N 1
ATOM 1634 C CA . LYS A 1 221 ? -25.344 -11.969 -6.242 1 80.81 221 LYS A CA 1
ATOM 1635 C C . LYS A 1 221 ? -24.266 -11.477 -7.191 1 80.81 221 LYS A C 1
ATOM 1637 O O . LYS A 1 221 ? -24.328 -10.352 -7.695 1 80.81 221 LYS A O 1
ATOM 1642 N N . LEU A 1 222 ? -23.203 -12.359 -7.426 1 81.62 222 LEU A N 1
ATOM 1643 C CA . LEU A 1 222 ? -22.078 -11.922 -8.242 1 81.62 222 LEU A CA 1
ATOM 1644 C C . LEU A 1 222 ? -21.734 -12.969 -9.297 1 81.62 222 LEU A C 1
ATOM 1646 O O . LEU A 1 222 ? -21.969 -14.164 -9.102 1 81.62 222 LEU A O 1
ATOM 1650 N N . PRO A 1 223 ? -21.312 -12.445 -10.453 1 84.75 223 PRO A N 1
ATOM 1651 C CA . PRO A 1 223 ? -20.828 -13.398 -11.461 1 84.75 223 PRO A CA 1
ATOM 1652 C C . PRO A 1 223 ? -19.547 -14.109 -11.039 1 84.75 223 PRO A C 1
ATOM 1654 O O . PRO A 1 223 ? -18.453 -13.719 -11.453 1 84.75 223 PRO A O 1
ATOM 1657 N N . MET A 1 224 ? -19.672 -15.195 -10.344 1 92.06 224 MET A N 1
ATOM 1658 C CA . MET A 1 224 ? -18.547 -15.906 -9.734 1 92.06 224 MET A CA 1
ATOM 1659 C C . MET A 1 224 ? -17.688 -16.578 -10.797 1 92.06 224 MET A C 1
ATOM 1661 O O . MET A 1 224 ? -18.188 -16.969 -11.852 1 92.06 224 MET A O 1
ATOM 1665 N N . ASP A 1 225 ? -16.469 -16.688 -10.523 1 96.25 225 ASP A N 1
ATOM 1666 C CA . ASP A 1 225 ? -15.508 -17.406 -11.352 1 96.25 225 ASP A CA 1
ATOM 1667 C C . ASP A 1 225 ? -15.242 -18.797 -10.797 1 96.25 225 ASP A C 1
ATOM 1669 O O . ASP A 1 225 ? -15.445 -19.047 -9.602 1 96.25 225 ASP A O 1
ATOM 1673 N N . THR A 1 226 ? -14.859 -19.703 -11.719 1 96.25 226 THR A N 1
ATOM 1674 C CA . THR A 1 226 ? -14.453 -21.016 -11.258 1 96.25 226 THR A CA 1
ATOM 1675 C C . THR A 1 226 ? -13 -21.016 -10.797 1 96.25 226 THR A C 1
ATOM 1677 O O . THR A 1 226 ? -12.18 -20.281 -11.344 1 96.25 226 THR A O 1
ATOM 1680 N N . ALA A 1 227 ? -12.656 -21.828 -9.844 1 95.44 227 ALA A N 1
ATOM 1681 C CA . ALA A 1 227 ? -11.344 -21.797 -9.195 1 95.44 227 ALA A CA 1
ATOM 1682 C C . ALA A 1 227 ? -10.25 -22.25 -10.164 1 95.44 227 ALA A C 1
ATOM 1684 O O . ALA A 1 227 ? -9.07 -21.938 -9.953 1 95.44 227 ALA A O 1
ATOM 1685 N N . ASP A 1 228 ? -10.609 -22.953 -11.211 1 96.88 228 ASP A N 1
ATOM 1686 C CA . ASP A 1 228 ? -9.586 -23.391 -12.156 1 96.88 228 ASP A CA 1
ATOM 1687 C C . ASP A 1 228 ? -9.094 -22.219 -13.016 1 96.88 228 ASP A C 1
ATOM 1689 O O . ASP A 1 228 ? -8.016 -22.297 -13.609 1 96.88 228 ASP A O 1
ATOM 1693 N N . LEU A 1 229 ? -9.891 -21.141 -13.117 1 98.56 229 LEU A N 1
ATOM 1694 C CA . LEU A 1 229 ? -9.484 -19.984 -13.906 1 98.56 229 LEU A CA 1
ATOM 1695 C C . LEU A 1 229 ? -8.164 -19.422 -13.391 1 98.56 229 LEU A C 1
ATOM 1697 O O . LEU A 1 229 ? -7.156 -19.422 -14.109 1 98.56 229 LEU A O 1
ATOM 1701 N N . PRO A 1 230 ? -8.102 -18.984 -12.133 1 98.75 230 PRO A N 1
ATOM 1702 C CA . PRO A 1 230 ? -6.812 -18.438 -11.695 1 98.75 230 PRO A CA 1
ATOM 1703 C C . PRO A 1 230 ? -5.715 -19.5 -11.656 1 98.75 230 PRO A C 1
ATOM 1705 O O . PRO A 1 230 ? -4.543 -19.203 -11.898 1 98.75 230 PRO A O 1
ATOM 1708 N N . GLY A 1 231 ? -6.031 -20.719 -11.336 1 98.88 231 GLY A N 1
ATOM 1709 C CA . GLY A 1 231 ? -5.031 -21.781 -11.352 1 98.88 231 GLY A CA 1
ATOM 1710 C C . GLY A 1 231 ? -4.367 -21.953 -12.703 1 98.88 231 GLY A C 1
ATOM 1711 O O . GLY A 1 231 ? -3.139 -21.906 -12.805 1 98.88 231 GLY A O 1
ATOM 1712 N N . ASP A 1 232 ? -5.223 -22.125 -13.727 1 98.94 232 ASP A N 1
ATOM 1713 C CA . ASP A 1 232 ? -4.715 -22.312 -15.086 1 98.94 232 ASP A CA 1
ATOM 1714 C C . ASP A 1 232 ? -4.027 -21.031 -15.586 1 98.94 232 ASP A C 1
ATOM 1716 O O . ASP A 1 232 ? -3.033 -21.109 -16.312 1 98.94 232 ASP A O 1
ATOM 1720 N N . PHE A 1 233 ? -4.531 -19.906 -15.188 1 98.94 233 PHE A N 1
ATOM 1721 C CA . PHE A 1 233 ? -3.914 -18.641 -15.547 1 98.94 233 PHE A CA 1
ATOM 1722 C C . PHE A 1 233 ? -2.506 -18.531 -14.977 1 98.94 233 PHE A C 1
ATOM 1724 O O . PHE A 1 233 ? -1.59 -18.062 -15.656 1 98.94 233 PHE A O 1
ATOM 1731 N N . MET A 1 234 ? -2.293 -19.016 -13.766 1 98.94 234 MET A N 1
ATOM 1732 C CA . MET A 1 234 ? -0.98 -18.938 -13.133 1 98.94 234 MET A CA 1
ATOM 1733 C C . MET A 1 234 ? -0 -19.906 -13.797 1 98.94 234 MET A C 1
ATOM 1735 O O . MET A 1 234 ? 1.196 -19.609 -13.883 1 98.94 234 MET A O 1
ATOM 1739 N N . VAL A 1 235 ? -0.503 -21.031 -14.305 1 98.94 235 VAL A N 1
ATOM 1740 C CA . VAL A 1 235 ? 0.354 -21.891 -15.109 1 98.94 235 VAL A CA 1
ATOM 1741 C C . VAL A 1 235 ? 0.838 -21.125 -16.344 1 98.94 235 VAL A C 1
ATOM 1743 O O . VAL A 1 235 ? 2.035 -21.109 -16.641 1 98.94 235 VAL A O 1
ATOM 1746 N N . TRP A 1 236 ? -0.059 -20.438 -17 1 98.94 236 TRP A N 1
ATOM 1747 C CA . TRP A 1 236 ? 0.315 -19.641 -18.156 1 98.94 236 TRP A CA 1
ATOM 1748 C C . TRP A 1 236 ? 1.271 -18.516 -17.75 1 98.94 236 TRP A C 1
ATOM 1750 O O . TRP A 1 236 ? 2.268 -18.266 -18.438 1 98.94 236 TRP A O 1
ATOM 1760 N N . LEU A 1 237 ? 0.999 -17.859 -16.625 1 98.69 237 LEU A N 1
ATOM 1761 C CA . LEU A 1 237 ? 1.787 -16.734 -16.156 1 98.69 237 LEU A CA 1
ATOM 1762 C C . LEU A 1 237 ? 3.24 -17.141 -15.938 1 98.69 237 LEU A C 1
ATOM 1764 O O . LEU A 1 237 ? 4.145 -16.297 -16.031 1 98.69 237 LEU A O 1
ATOM 1768 N N . THR A 1 238 ? 3.484 -18.359 -15.586 1 98.06 238 THR A N 1
ATOM 1769 C CA . THR A 1 238 ? 4.84 -18.766 -15.25 1 98.06 238 THR A CA 1
ATOM 1770 C C . THR A 1 238 ? 5.566 -19.312 -16.484 1 98.06 238 THR A C 1
ATOM 1772 O O . THR A 1 238 ? 6.672 -19.844 -16.375 1 98.06 238 THR A O 1
ATOM 1775 N N . SER A 1 239 ? 4.953 -19.25 -17.672 1 97.81 239 SER A N 1
ATOM 1776 C CA . SER A 1 239 ? 5.582 -19.625 -18.938 1 97.81 239 SER A CA 1
ATOM 1777 C C . SER A 1 239 ? 6.254 -18.422 -19.594 1 97.81 239 SER A C 1
ATOM 1779 O O . SER A 1 239 ? 6.047 -17.281 -19.172 1 97.81 239 SER A O 1
ATOM 1781 N N . ALA A 1 240 ? 6.992 -18.656 -20.672 1 96.5 240 ALA A N 1
ATOM 1782 C CA . ALA A 1 240 ? 7.707 -17.609 -21.391 1 96.5 240 ALA A CA 1
ATOM 1783 C C . ALA A 1 240 ? 6.738 -16.656 -22.094 1 96.5 240 ALA A C 1
ATOM 1785 O O . ALA A 1 240 ? 7.082 -15.516 -22.391 1 96.5 240 ALA A O 1
ATOM 1786 N N . GLU A 1 241 ? 5.496 -17.094 -22.328 1 98 241 GLU A N 1
ATOM 1787 C CA . GLU A 1 241 ? 4.508 -16.266 -23.016 1 98 241 GLU A CA 1
ATOM 1788 C C . GLU A 1 241 ? 4.137 -15.047 -22.188 1 98 241 GLU A C 1
ATOM 1790 O O . GLU A 1 241 ? 3.641 -14.055 -22.734 1 98 241 GLU A O 1
ATOM 1795 N N . ALA A 1 242 ? 4.422 -15.117 -20.891 1 98.44 242 ALA A N 1
ATOM 1796 C CA . ALA A 1 242 ? 3.938 -14.062 -20 1 98.44 242 ALA A CA 1
ATOM 1797 C C . ALA A 1 242 ? 5.082 -13.164 -19.531 1 98.44 242 ALA A C 1
ATOM 1799 O O . ALA A 1 242 ? 4.887 -12.281 -18.688 1 98.44 242 ALA A O 1
ATOM 1800 N N . ASP A 1 243 ? 6.297 -13.32 -20.094 1 97.31 243 ASP A N 1
ATOM 1801 C CA . ASP A 1 243 ? 7.496 -12.633 -19.625 1 97.31 243 ASP A CA 1
ATOM 1802 C C . ASP A 1 243 ? 7.309 -11.117 -19.656 1 97.31 243 ASP A C 1
ATOM 1804 O O . ASP A 1 243 ? 7.867 -10.406 -18.812 1 97.31 243 ASP A O 1
ATOM 1808 N N . PHE A 1 244 ? 6.461 -10.609 -20.562 1 98.12 244 PHE A N 1
ATOM 1809 C CA . PHE A 1 244 ? 6.258 -9.18 -20.734 1 98.12 244 PHE A CA 1
ATOM 1810 C C . PHE A 1 244 ? 5.496 -8.586 -19.562 1 98.12 244 PHE A C 1
ATOM 1812 O O . PHE A 1 244 ? 5.41 -7.367 -19.422 1 98.12 244 PHE A O 1
ATOM 1819 N N . LEU A 1 245 ? 5.02 -9.398 -18.625 1 98.62 245 LEU A N 1
ATOM 1820 C CA . LEU A 1 245 ? 4.191 -8.945 -17.516 1 98.62 245 LEU A CA 1
ATOM 1821 C C . LEU A 1 245 ? 5.016 -8.828 -16.234 1 98.62 245 LEU A C 1
ATOM 1823 O O . LEU A 1 245 ? 4.465 -8.609 -15.148 1 98.62 245 LEU A O 1
ATOM 1827 N N . ASN A 1 246 ? 6.367 -9.039 -16.328 1 98.25 246 ASN A N 1
ATOM 1828 C CA . ASN A 1 246 ? 7.219 -8.953 -15.148 1 98.25 246 ASN A CA 1
ATOM 1829 C C . ASN A 1 246 ? 7.043 -7.625 -14.43 1 98.25 246 ASN A C 1
ATOM 1831 O O . ASN A 1 246 ? 7.168 -6.562 -15.039 1 98.25 246 ASN A O 1
ATOM 1835 N N . GLY A 1 247 ? 6.695 -7.684 -13.148 1 98.38 247 GLY A N 1
ATOM 1836 C CA . GLY A 1 247 ? 6.551 -6.504 -12.312 1 98.38 247 GLY A CA 1
ATOM 1837 C C . GLY A 1 247 ? 5.184 -5.855 -12.43 1 98.38 247 GLY A C 1
ATOM 1838 O O . GLY A 1 247 ? 4.977 -4.738 -11.945 1 98.38 247 GLY A O 1
ATOM 1839 N N . ARG A 1 248 ? 4.227 -6.543 -13.094 1 98.69 248 ARG A N 1
ATOM 1840 C CA . ARG A 1 248 ? 2.922 -5.938 -13.352 1 98.69 248 ARG A CA 1
ATOM 1841 C C . ARG A 1 248 ? 1.843 -6.574 -12.484 1 98.69 248 ARG A C 1
ATOM 1843 O O . ARG A 1 248 ? 2.113 -7.523 -11.742 1 98.69 248 ARG A O 1
ATOM 1850 N N . SER A 1 249 ? 0.699 -5.98 -12.445 1 98.69 249 SER A N 1
ATOM 1851 C CA . SER A 1 249 ? -0.51 -6.535 -11.844 1 98.69 249 SER A CA 1
ATOM 1852 C C . SER A 1 249 ? -1.547 -6.879 -12.914 1 98.69 249 SER A C 1
ATOM 1854 O O . SER A 1 249 ? -1.873 -6.047 -13.758 1 98.69 249 SER A O 1
ATOM 1856 N N . VAL A 1 250 ? -2.078 -8.094 -12.883 1 98.69 250 VAL A N 1
ATOM 1857 C CA . VAL A 1 250 ? -2.986 -8.531 -13.938 1 98.69 250 VAL A CA 1
ATOM 1858 C C . VAL A 1 250 ? -4.207 -9.211 -13.32 1 98.69 250 VAL A C 1
ATOM 1860 O O . VAL A 1 250 ? -4.215 -9.516 -12.125 1 98.69 250 VAL A O 1
ATOM 1863 N N . TRP A 1 251 ? -5.266 -9.391 -14.062 1 98.31 251 TRP A N 1
ATOM 1864 C CA . TRP A 1 251 ? -6.484 -10.07 -13.648 1 98.31 251 TRP A CA 1
ATOM 1865 C C . TRP A 1 251 ? -6.641 -11.398 -14.383 1 98.31 251 TRP A C 1
ATOM 1867 O O . TRP A 1 251 ? -6.512 -11.461 -15.609 1 98.31 251 TRP A O 1
ATOM 1877 N N . ALA A 1 252 ? -6.965 -12.422 -13.648 1 98.62 252 ALA A N 1
ATOM 1878 C CA . ALA A 1 252 ? -7.082 -13.766 -14.219 1 98.62 252 ALA A CA 1
ATOM 1879 C C . ALA A 1 252 ? -8.172 -13.812 -15.289 1 98.62 252 ALA A C 1
ATOM 1881 O O . ALA A 1 252 ? -8.172 -14.711 -16.141 1 98.62 252 ALA A O 1
ATOM 1882 N N . ASN A 1 253 ? -9.062 -12.836 -15.242 1 98.12 253 ASN A N 1
ATOM 1883 C CA . ASN A 1 253 ? -10.227 -12.844 -16.125 1 98.12 253 ASN A CA 1
ATOM 1884 C C . ASN A 1 253 ? -9.883 -12.344 -17.516 1 98.12 253 ASN A C 1
ATOM 1886 O O . ASN A 1 253 ? -10.672 -12.492 -18.453 1 98.12 253 ASN A O 1
ATOM 1890 N N . TRP A 1 254 ? -8.766 -11.742 -17.703 1 98.25 254 TRP A N 1
ATOM 1891 C CA . TRP A 1 254 ? -8.391 -11.141 -18.984 1 98.25 254 TRP A CA 1
ATOM 1892 C C . TRP A 1 254 ? -7.906 -12.195 -19.969 1 98.25 254 TRP A C 1
ATOM 1894 O O . TRP A 1 254 ? -7.219 -13.148 -19.578 1 98.25 254 TRP A O 1
ATOM 1904 N N . ASP A 1 255 ? -8.234 -12.008 -21.188 1 98.56 255 ASP A N 1
ATOM 1905 C CA . ASP A 1 255 ? -7.82 -12.93 -22.234 1 98.56 255 ASP A CA 1
ATOM 1906 C C . ASP A 1 255 ? -6.32 -12.82 -22.5 1 98.56 255 ASP A C 1
ATOM 1908 O O . ASP A 1 255 ? -5.816 -11.734 -22.797 1 98.56 255 ASP A O 1
ATOM 1912 N N . VAL A 1 256 ? -5.672 -13.961 -22.562 1 98.75 256 VAL A N 1
ATOM 1913 C CA . VAL A 1 256 ? -4.215 -13.906 -22.562 1 98.75 256 VAL A CA 1
ATOM 1914 C C . VAL A 1 256 ? -3.723 -13.578 -23.969 1 98.75 256 VAL A C 1
ATOM 1916 O O . VAL A 1 256 ? -2.654 -12.984 -24.141 1 98.75 256 VAL A O 1
ATOM 1919 N N . ASP A 1 257 ? -4.445 -13.992 -25.016 1 98.56 257 ASP A N 1
ATOM 1920 C CA . ASP A 1 257 ? -4.039 -13.633 -26.375 1 98.56 257 ASP A CA 1
ATOM 1921 C C . ASP A 1 257 ? -4.133 -12.125 -26.594 1 98.56 257 ASP A C 1
ATOM 1923 O O . ASP A 1 257 ? -3.244 -11.523 -27.188 1 98.56 257 ASP A O 1
ATOM 1927 N N . GLU A 1 258 ? -5.176 -11.586 -26.094 1 98.06 258 GLU A N 1
ATOM 1928 C CA . GLU A 1 258 ? -5.352 -10.141 -26.188 1 98.06 258 GLU A CA 1
ATOM 1929 C C . GLU A 1 258 ? -4.336 -9.398 -25.328 1 98.06 258 GLU A C 1
ATOM 1931 O O . GLU A 1 258 ? -3.875 -8.312 -25.688 1 98.06 258 GLU A O 1
ATOM 1936 N N . LEU A 1 259 ? -3.971 -9.922 -24.141 1 98.19 259 LEU A N 1
ATOM 1937 C CA . LEU A 1 259 ? -2.898 -9.375 -23.312 1 98.19 259 LEU A CA 1
ATOM 1938 C C . LEU A 1 259 ? -1.58 -9.359 -24.078 1 98.19 259 LEU A C 1
ATOM 1940 O O . LEU A 1 259 ? -0.878 -8.344 -24.109 1 98.19 259 LEU A O 1
ATOM 1944 N N . LYS A 1 260 ? -1.228 -10.477 -24.703 1 98.56 260 LYS A N 1
ATOM 1945 C CA . LYS A 1 260 ? 0.013 -10.594 -25.469 1 98.56 260 LYS A CA 1
ATOM 1946 C C . LYS A 1 260 ? 0.063 -9.562 -26.594 1 98.56 260 LYS A C 1
ATOM 1948 O O . LYS A 1 260 ? 1.126 -9.008 -26.891 1 98.56 260 LYS A O 1
ATOM 1953 N N . ALA A 1 261 ? -1.061 -9.289 -27.172 1 97.75 261 ALA A N 1
ATOM 1954 C CA . ALA A 1 261 ? -1.137 -8.297 -28.234 1 97.75 261 ALA A CA 1
ATOM 1955 C C . ALA A 1 261 ? -0.815 -6.898 -27.719 1 97.75 261 ALA A C 1
ATOM 1957 O O . ALA A 1 261 ? -0.462 -6.008 -28.484 1 97.75 261 ALA A O 1
ATOM 1958 N N . LYS A 1 262 ? -0.883 -6.715 -26.391 1 97.31 262 LYS A N 1
ATOM 1959 C CA . LYS A 1 262 ? -0.639 -5.41 -25.781 1 97.31 262 LYS A CA 1
ATOM 1960 C C . LYS A 1 262 ? 0.729 -5.367 -25.109 1 97.31 262 LYS A C 1
ATOM 1962 O O . LYS A 1 262 ? 1.014 -4.453 -24.328 1 97.31 262 LYS A O 1
ATOM 1967 N N . ALA A 1 263 ? 1.596 -6.293 -25.375 1 98.06 263 ALA A N 1
ATOM 1968 C CA . ALA A 1 263 ? 2.877 -6.441 -24.688 1 98.06 263 ALA A CA 1
ATOM 1969 C C . ALA A 1 263 ? 3.713 -5.168 -24.797 1 98.06 263 ALA A C 1
ATOM 1971 O O . ALA A 1 263 ? 4.27 -4.691 -23.812 1 98.06 263 ALA A O 1
ATOM 1972 N N . ASN A 1 264 ? 3.77 -4.555 -25.984 1 97.06 264 ASN A N 1
ATOM 1973 C CA . ASN A 1 264 ? 4.566 -3.35 -26.188 1 97.06 264 ASN A CA 1
ATOM 1974 C C . ASN A 1 264 ? 4.023 -2.172 -25.375 1 97.06 264 ASN A C 1
ATOM 1976 O O . ASN A 1 264 ? 4.793 -1.423 -24.781 1 97.06 264 ASN A O 1
ATOM 1980 N N . GLU A 1 265 ? 2.719 -2.035 -25.391 1 95.56 265 GLU A N 1
ATOM 1981 C CA . GLU A 1 265 ? 2.078 -0.98 -24.609 1 95.56 265 GLU A CA 1
ATOM 1982 C C . GLU A 1 265 ? 2.354 -1.15 -23.109 1 95.56 265 GLU A C 1
ATOM 1984 O O . GLU A 1 265 ? 2.688 -0.184 -22.422 1 95.56 265 GLU A O 1
ATOM 1989 N N . ILE A 1 266 ? 2.275 -2.367 -22.625 1 96.88 266 ILE A N 1
ATOM 1990 C CA . ILE A 1 266 ? 2.457 -2.684 -21.203 1 96.88 266 ILE A CA 1
ATOM 1991 C C . ILE A 1 266 ? 3.908 -2.43 -20.812 1 96.88 266 ILE A C 1
ATOM 1993 O O . ILE A 1 266 ? 4.172 -1.824 -19.766 1 96.88 266 ILE A O 1
ATOM 1997 N N . ASN A 1 267 ? 4.859 -2.734 -21.625 1 95.19 267 ASN A N 1
ATOM 1998 C CA . ASN A 1 267 ? 6.277 -2.66 -21.297 1 95.19 267 ASN A CA 1
ATOM 1999 C C . ASN A 1 267 ? 6.816 -1.243 -21.469 1 95.19 267 ASN A C 1
ATOM 2001 O O . ASN A 1 267 ? 7.887 -0.916 -20.953 1 95.19 267 ASN A O 1
ATOM 2005 N N . SER A 1 268 ? 6.125 -0.379 -22.203 1 92.5 268 SER A N 1
ATOM 2006 C CA . SER A 1 268 ? 6.652 0.935 -22.562 1 92.5 268 SER A CA 1
ATOM 2007 C C . SER A 1 268 ? 6.375 1.955 -21.469 1 92.5 268 SER A C 1
ATOM 2009 O O . SER A 1 268 ? 6.902 3.07 -21.5 1 92.5 268 SER A O 1
ATOM 2011 N N . GLY A 1 269 ? 5.676 1.583 -20.484 1 92.81 269 GLY A N 1
ATOM 2012 C CA . GLY A 1 269 ? 5.336 2.564 -19.469 1 92.81 269 GLY A CA 1
ATOM 2013 C C . GLY A 1 269 ? 4.961 1.938 -18.141 1 92.81 269 GLY A C 1
ATOM 2014 O O . GLY A 1 269 ? 5.547 0.934 -17.734 1 92.81 269 GLY A O 1
ATOM 2015 N N . LEU A 1 270 ? 4.043 2.633 -17.469 1 95.75 270 LEU A N 1
ATOM 2016 C CA . LEU A 1 270 ? 3.721 2.258 -16.109 1 95.75 270 LEU A CA 1
ATOM 2017 C C . LEU A 1 270 ? 2.414 1.477 -16.047 1 95.75 270 LEU A C 1
ATOM 2019 O O . LEU A 1 270 ? 1.922 1.159 -14.961 1 95.75 270 LEU A O 1
ATOM 2023 N N . LEU A 1 271 ? 1.884 1.136 -17.25 1 97.06 271 LEU A N 1
ATOM 2024 C CA . LEU A 1 271 ? 0.623 0.403 -17.281 1 97.06 271 LEU A CA 1
ATOM 2025 C C . LEU A 1 271 ? 0.685 -0.833 -16.391 1 97.06 271 LEU A C 1
ATOM 2027 O O . LEU A 1 271 ? 1.674 -1.568 -16.406 1 97.06 271 LEU A O 1
ATOM 2031 N N . LEU A 1 272 ? -0.315 -1.009 -15.531 1 98.25 272 LEU A N 1
ATOM 2032 C CA . LEU A 1 272 ? -0.511 -2.18 -14.68 1 98.25 272 LEU A CA 1
ATOM 2033 C C . LEU A 1 272 ? 0.463 -2.168 -13.508 1 98.25 272 LEU A C 1
ATOM 2035 O O . LEU A 1 272 ? 0.778 -3.221 -12.945 1 98.25 272 LEU A O 1
ATOM 2039 N N . THR A 1 273 ? 1.073 -1.055 -13.148 1 98.31 273 THR A N 1
ATOM 2040 C CA . THR A 1 273 ? 1.817 -0.855 -11.906 1 98.31 273 THR A CA 1
ATOM 2041 C C . THR A 1 273 ? 1.051 0.06 -10.953 1 98.31 273 THR A C 1
ATOM 2043 O O . THR A 1 273 ? 0.111 0.743 -11.367 1 98.31 273 THR A O 1
ATOM 2046 N N . ALA A 1 274 ? 1.398 -0.006 -9.68 1 98.38 274 ALA A N 1
ATOM 2047 C CA . ALA A 1 274 ? 0.694 0.76 -8.656 1 98.38 274 ALA A CA 1
ATOM 2048 C C . ALA A 1 274 ? 1.285 2.16 -8.516 1 98.38 274 ALA A C 1
ATOM 2050 O O . ALA A 1 274 ? 2.5 2.342 -8.617 1 98.38 274 ALA A O 1
ATOM 2051 N N . GLY A 1 275 ? 0.508 3.133 -8.195 1 97.81 275 GLY A N 1
ATOM 2052 C CA . GLY A 1 275 ? 0.912 4.508 -7.953 1 97.81 275 GLY A CA 1
ATOM 2053 C C . GLY A 1 275 ? -0.257 5.43 -7.656 1 97.81 275 GLY A C 1
ATOM 2054 O O . GLY A 1 275 ? -1.177 5.055 -6.926 1 97.81 275 GLY A O 1
ATOM 2055 N N . VAL A 1 276 ? -0.153 6.629 -8.062 1 98.12 276 VAL A N 1
ATOM 2056 C CA . VAL A 1 276 ? -1.178 7.652 -7.875 1 98.12 276 VAL A CA 1
ATOM 2057 C C . VAL A 1 276 ? -1.697 8.117 -9.234 1 98.12 276 VAL A C 1
ATOM 2059 O O . VAL A 1 276 ? -0.915 8.5 -10.102 1 98.12 276 VAL A O 1
ATOM 2062 N N . TYR A 1 277 ? -3.016 8.07 -9.383 1 97.06 277 TYR A N 1
ATOM 2063 C CA . TYR A 1 277 ? -3.633 8.391 -10.664 1 97.06 277 TYR A CA 1
ATOM 2064 C C . TYR A 1 277 ? -3.322 9.82 -11.078 1 97.06 277 TYR A C 1
ATOM 2066 O O . TYR A 1 277 ? -3.379 10.734 -10.25 1 97.06 277 TYR A O 1
ATOM 2074 N N . GLY A 1 278 ? -3.119 10.031 -12.352 1 95.06 278 GLY A N 1
ATOM 2075 C CA . GLY A 1 278 ? -2.729 11.312 -12.906 1 95.06 278 GLY A CA 1
ATOM 2076 C C . GLY A 1 278 ? -1.262 11.375 -13.297 1 95.06 278 GLY A C 1
ATOM 2077 O O . GLY A 1 278 ? -0.873 12.18 -14.148 1 95.06 278 GLY A O 1
ATOM 2078 N N . TRP A 1 279 ? -0.415 10.625 -12.586 1 94.69 279 TRP A N 1
ATOM 2079 C CA . TRP A 1 279 ? 1.006 10.609 -12.922 1 94.69 279 TRP A CA 1
ATOM 2080 C C . TRP A 1 279 ? 1.228 10.086 -14.336 1 94.69 279 TRP A C 1
ATOM 2082 O O . TRP A 1 279 ? 0.62 9.094 -14.742 1 94.69 279 TRP A O 1
ATOM 2092 N N . PRO A 1 280 ? 2.326 10.695 -15.078 1 92.06 280 PRO A N 1
ATOM 2093 C CA . PRO A 1 280 ? 3.293 11.742 -14.742 1 92.06 280 PRO A CA 1
ATOM 2094 C C . PRO A 1 280 ? 2.658 13.133 -14.68 1 92.06 280 PRO A C 1
ATOM 2096 O O . PRO A 1 280 ? 3.363 14.141 -14.758 1 92.06 280 PRO A O 1
ATOM 2099 N N . PHE A 1 281 ? 1.746 13.422 -14.172 1 90 281 PHE A N 1
ATOM 2100 C CA . PHE A 1 281 ? 0.971 14.641 -14.016 1 90 281 PHE A CA 1
ATOM 2101 C C . PHE A 1 281 ? 1.241 15.602 -15.172 1 90 281 PHE A C 1
ATOM 2103 O O . PHE A 1 281 ? 2.391 15.789 -15.57 1 90 281 PHE A O 1
ATOM 2110 N N . GLU A 1 282 ? 0.392 15.992 -15.93 1 84.62 282 GLU A N 1
ATOM 2111 C CA . GLU A 1 282 ? 0.563 16.969 -17 1 84.62 282 GLU A CA 1
ATOM 2112 C C . GLU A 1 282 ? -0.089 18.297 -16.641 1 84.62 282 GLU A C 1
ATOM 2114 O O . GLU A 1 282 ? -1.207 18.328 -16.125 1 84.62 282 GLU A O 1
ATOM 2119 N N . SER A 1 283 ? 0.807 19.344 -16.719 1 75.94 283 SER A N 1
ATOM 2120 C CA . SER A 1 283 ? 0.24 20.672 -16.5 1 75.94 283 SER A CA 1
ATOM 2121 C C . SER A 1 283 ? -0.658 21.094 -17.656 1 75.94 283 SER A C 1
ATOM 2123 O O . SER A 1 283 ? -0.383 20.766 -18.812 1 75.94 283 SER A O 1
ATOM 2125 N N . SER A 1 284 ? -1.951 21.359 -17.406 1 62.16 284 SER A N 1
ATOM 2126 C CA . SER A 1 284 ? -2.754 21.891 -18.5 1 62.16 284 SER A CA 1
ATOM 2127 C C . SER A 1 284 ? -2.285 23.297 -18.906 1 62.16 284 SER A C 1
ATOM 2129 O O . SER A 1 284 ? -1.776 24.047 -18.078 1 62.16 284 SER A O 1
ATOM 2131 N N . MET B 1 1 ? 8.914 28.438 -9.758 1 88.81 1 MET B N 1
ATOM 2132 C CA . MET B 1 1 ? 9.828 28 -10.805 1 88.81 1 MET B CA 1
ATOM 2133 C C . MET B 1 1 ? 9.211 26.859 -11.625 1 88.81 1 MET B C 1
ATOM 2135 O O . MET B 1 1 ? 8.125 26.375 -11.305 1 88.81 1 MET B O 1
ATOM 2139 N N . SER B 1 2 ? 9.922 26.5 -12.656 1 89.62 2 SER B N 1
ATOM 2140 C CA . SER B 1 2 ? 9.508 25.328 -13.406 1 89.62 2 SER B CA 1
ATOM 2141 C C . SER B 1 2 ? 9.734 24.047 -12.609 1 89.62 2 SER B C 1
ATOM 2143 O O . SER B 1 2 ? 10.75 23.922 -11.922 1 89.62 2 SER B O 1
ATOM 2145 N N . PRO B 1 3 ? 8.82 23.156 -12.727 1 91.94 3 PRO B N 1
ATOM 2146 C CA . PRO B 1 3 ? 8.945 21.906 -11.961 1 91.94 3 PRO B CA 1
ATOM 2147 C C . PRO B 1 3 ? 10.117 21.047 -12.406 1 91.94 3 PRO B C 1
ATOM 2149 O O . PRO B 1 3 ? 10.359 20.906 -13.609 1 91.94 3 PRO B O 1
ATOM 2152 N N . PRO B 1 4 ? 10.859 20.453 -11.516 1 89.06 4 PRO B N 1
ATOM 2153 C CA . PRO B 1 4 ? 11.945 19.531 -11.852 1 89.06 4 PRO B CA 1
ATOM 2154 C C . PRO B 1 4 ? 11.453 18.141 -12.211 1 89.06 4 PRO B C 1
ATOM 2156 O O . PRO B 1 4 ? 12.242 17.281 -12.641 1 89.06 4 PRO B O 1
ATOM 2159 N N . LEU B 1 5 ? 10.164 17.812 -11.984 1 88.94 5 LEU B N 1
ATOM 2160 C CA . LEU B 1 5 ? 9.469 16.562 -12.266 1 88.94 5 LEU B CA 1
ATOM 2161 C C . LEU B 1 5 ? 8.07 16.828 -12.82 1 88.94 5 LEU B C 1
ATOM 2163 O O . LEU B 1 5 ? 7.547 17.938 -12.688 1 88.94 5 LEU B O 1
ATOM 2167 N N . PRO B 1 6 ? 7.547 15.781 -13.508 1 92.19 6 PRO B N 1
ATOM 2168 C CA . PRO B 1 6 ? 6.156 15.977 -13.922 1 92.19 6 PRO B CA 1
ATOM 2169 C C . PRO B 1 6 ? 5.27 16.5 -12.797 1 92.19 6 PRO B C 1
ATOM 2171 O O . PRO B 1 6 ? 5.316 15.969 -11.68 1 92.19 6 PRO B O 1
ATOM 2174 N N . SER B 1 7 ? 4.531 17.531 -13.062 1 95.56 7 SER B N 1
ATOM 2175 C CA . SER B 1 7 ? 3.818 18.25 -12.016 1 95.56 7 SER B CA 1
ATOM 2176 C C . SER B 1 7 ? 2.4 18.609 -12.453 1 95.56 7 SER B C 1
ATOM 2178 O O . SER B 1 7 ? 2.174 18.953 -13.609 1 95.56 7 SER B O 1
ATOM 2180 N N . LEU B 1 8 ? 1.49 18.484 -11.523 1 96.69 8 LEU B N 1
ATOM 2181 C CA . LEU B 1 8 ? 0.099 18.797 -11.82 1 96.69 8 LEU B CA 1
ATOM 2182 C C . LEU B 1 8 ? -0.065 20.297 -12.07 1 96.69 8 LEU B C 1
ATOM 2184 O O . LEU B 1 8 ? -0.926 20.703 -12.852 1 96.69 8 LEU B O 1
ATOM 2188 N N . THR B 1 9 ? 0.759 21.141 -11.367 1 97.25 9 THR B N 1
ATOM 2189 C CA . THR B 1 9 ? 0.735 22.594 -11.578 1 97.25 9 THR B CA 1
ATOM 2190 C C . THR B 1 9 ? 1.999 23.047 -12.289 1 97.25 9 THR B C 1
ATOM 2192 O O . THR B 1 9 ? 3.09 22.531 -12.039 1 97.25 9 THR B O 1
ATOM 2195 N N . PRO B 1 10 ? 1.892 23.969 -13.227 1 96.56 10 PRO B N 1
ATOM 2196 C CA . PRO B 1 10 ? 3.074 24.469 -13.93 1 96.56 10 PRO B CA 1
ATOM 2197 C C . PRO B 1 10 ? 4.039 25.203 -13.016 1 96.56 10 PRO B C 1
ATOM 2199 O O . PRO B 1 10 ? 5.242 25.25 -13.289 1 96.56 10 PRO B O 1
ATOM 2202 N N . THR B 1 11 ? 3.547 25.828 -11.992 1 97.25 11 THR B N 1
ATOM 2203 C CA . THR B 1 11 ? 4.398 26.531 -11.039 1 97.25 11 THR B CA 1
ATOM 2204 C C . THR B 1 11 ? 4.812 25.594 -9.898 1 97.25 11 THR B C 1
ATOM 2206 O O . THR B 1 11 ? 3.98 24.859 -9.359 1 97.25 11 THR B O 1
ATOM 2209 N N . TRP B 1 12 ? 6.086 25.578 -9.562 1 96.5 12 TRP B N 1
ATOM 2210 C CA . TRP B 1 12 ? 6.703 24.75 -8.531 1 96.5 12 TRP B CA 1
ATOM 2211 C C . TRP B 1 12 ? 7.34 25.625 -7.449 1 96.5 12 TRP B C 1
ATOM 2213 O O . TRP B 1 12 ? 8.078 26.562 -7.758 1 96.5 12 TRP B O 1
ATOM 2223 N N . HIS B 1 13 ? 7.016 25.312 -6.219 1 97.94 13 HIS B N 1
ATOM 2224 C CA . HIS B 1 13 ? 7.566 26.094 -5.125 1 97.94 13 HIS B CA 1
ATOM 2225 C C . HIS B 1 13 ? 8.539 25.266 -4.289 1 97.94 13 HIS B C 1
ATOM 2227 O O . HIS B 1 13 ? 8.25 24.125 -3.939 1 97.94 13 HIS B O 1
ATOM 2233 N N . ASN B 1 14 ? 9.688 25.844 -3.873 1 96.94 14 ASN B N 1
ATOM 2234 C CA . ASN B 1 14 ? 10.648 25.203 -2.984 1 96.94 14 ASN B CA 1
ATOM 2235 C C . ASN B 1 14 ? 10.648 25.844 -1.6 1 96.94 14 ASN B C 1
ATOM 2237 O O . ASN B 1 14 ? 11.367 25.391 -0.703 1 96.94 14 ASN B O 1
ATOM 2241 N N . ALA B 1 15 ? 9.891 26.844 -1.484 1 97.81 15 ALA B N 1
ATOM 2242 C CA . ALA B 1 15 ? 9.719 27.578 -0.237 1 97.81 15 ALA B CA 1
ATOM 2243 C C . ALA B 1 15 ? 8.289 28.109 -0.102 1 97.81 15 ALA B C 1
ATOM 2245 O O . ALA B 1 15 ? 7.508 28.047 -1.051 1 97.81 15 ALA B O 1
ATOM 2246 N N . SER B 1 16 ? 7.992 28.547 1.075 1 98.25 16 SER B N 1
ATOM 2247 C CA . SER B 1 16 ? 6.688 29.172 1.285 1 98.25 16 SER B CA 1
ATOM 2248 C C . SER B 1 16 ? 6.484 30.344 0.339 1 98.25 16 SER B C 1
ATOM 2250 O O . SER B 1 16 ? 7.449 30.922 -0.154 1 98.25 16 SER B O 1
ATOM 2252 N N . TYR B 1 17 ? 5.312 30.672 0.023 1 98.5 17 TYR B N 1
ATOM 2253 C CA . TYR B 1 17 ? 4.93 31.75 -0.875 1 98.5 17 TYR B CA 1
ATOM 2254 C C . TYR B 1 17 ? 3.631 32.406 -0.417 1 98.5 17 TYR B C 1
ATOM 2256 O O . TYR B 1 17 ? 2.945 31.891 0.466 1 98.5 17 TYR B O 1
ATOM 2264 N N . PRO B 1 18 ? 3.225 33.531 -0.847 1 98.56 18 PRO B N 1
ATOM 2265 C CA . PRO B 1 18 ? 2.174 34.375 -0.255 1 98.56 18 PRO B CA 1
ATOM 2266 C C . PRO B 1 18 ? 0.835 33.656 -0.148 1 98.56 18 PRO B C 1
ATOM 2268 O O . PRO B 1 18 ? 0.142 33.75 0.865 1 98.56 18 PRO B O 1
ATOM 2271 N N . ALA B 1 19 ? 0.447 32.812 -1.063 1 98.75 19 ALA B N 1
ATOM 2272 C CA . ALA B 1 19 ? -0.869 32.188 -1.101 1 98.75 19 ALA B CA 1
ATOM 2273 C C . ALA B 1 19 ? -1.038 31.203 0.054 1 98.75 19 ALA B C 1
ATOM 2275 O O . ALA B 1 19 ? -2.162 30.891 0.45 1 98.75 19 ALA B O 1
ATOM 2276 N N . ILE B 1 20 ? 0.067 30.719 0.636 1 98.81 20 ILE B N 1
ATOM 2277 C CA . ILE B 1 20 ? -0.044 29.734 1.717 1 98.81 20 ILE B CA 1
ATOM 2278 C C . ILE B 1 20 ? 0.521 30.328 3.006 1 98.81 20 ILE B C 1
ATOM 2280 O O . ILE B 1 20 ? 0.786 29.609 3.967 1 98.81 20 ILE B O 1
ATOM 2284 N N . SER B 1 21 ? 0.759 31.641 3.025 1 98.75 21 SER B N 1
ATOM 2285 C CA . SER B 1 21 ? 1.295 32.281 4.223 1 98.75 21 SER B CA 1
ATOM 2286 C C . SER B 1 21 ? 0.372 32.062 5.418 1 98.75 21 SER B C 1
ATOM 2288 O O . SER B 1 21 ? -0.821 32.375 5.348 1 98.75 21 SER B O 1
ATOM 2290 N N . PRO B 1 22 ? 0.886 31.562 6.527 1 98.31 22 PRO B N 1
ATOM 2291 C CA . PRO B 1 22 ? 0.046 31.375 7.715 1 98.31 22 PRO B CA 1
ATOM 2292 C C . PRO B 1 22 ? -0.512 32.688 8.25 1 98.31 22 PRO B C 1
ATOM 2294 O O . PRO B 1 22 ? -1.404 32.688 9.109 1 98.31 22 PRO B O 1
ATOM 2297 N N . LEU B 1 23 ? -0.015 33.781 7.742 1 98.12 23 LEU B N 1
ATOM 2298 C CA . LEU B 1 23 ? -0.444 35.094 8.211 1 98.12 23 LEU B CA 1
ATOM 2299 C C . LEU B 1 23 ? -1.688 35.562 7.461 1 98.12 23 LEU B C 1
ATOM 2301 O O . LEU B 1 23 ? -2.307 36.562 7.836 1 98.12 23 LEU B O 1
ATOM 2305 N N . ARG B 1 24 ? -2.084 34.875 6.387 1 98.19 24 ARG B N 1
ATOM 2306 C CA . ARG B 1 24 ? -3.34 35.188 5.715 1 98.19 24 ARG B CA 1
ATOM 2307 C C . ARG B 1 24 ? -4.527 35 6.648 1 98.19 24 ARG B C 1
ATOM 2309 O O . ARG B 1 24 ? -4.707 33.906 7.215 1 98.19 24 ARG B O 1
ATOM 2316 N N . PRO B 1 25 ? -5.352 36 6.789 1 97.75 25 PRO B N 1
ATOM 2317 C CA . PRO B 1 25 ? -6.469 35.906 7.73 1 97.75 25 PRO B CA 1
ATOM 2318 C C . PRO B 1 25 ? -7.414 34.75 7.406 1 97.75 25 PRO B C 1
ATOM 2320 O O . PRO B 1 25 ? -8.008 34.156 8.312 1 97.75 25 PRO B O 1
ATOM 2323 N N . GLU B 1 26 ? -7.551 34.406 6.121 1 97.19 26 GLU B N 1
ATOM 2324 C CA . GLU B 1 26 ? -8.445 33.312 5.688 1 97.19 26 GLU B CA 1
ATOM 2325 C C . GLU B 1 26 ? -7.941 31.969 6.148 1 97.19 26 GLU B C 1
ATOM 2327 O O . GLU B 1 26 ? -8.688 30.984 6.137 1 97.19 26 GLU B O 1
ATOM 2332 N N . LEU B 1 27 ? -6.637 31.891 6.621 1 98.44 27 LEU B N 1
ATOM 2333 C CA . LEU B 1 27 ? -6.027 30.625 6.992 1 98.44 27 LEU B CA 1
ATOM 2334 C C . LEU B 1 27 ? -5.84 30.531 8.5 1 98.44 27 LEU B C 1
ATOM 2336 O O . LEU B 1 27 ? -5.152 29.625 8.992 1 98.44 27 LEU B O 1
ATOM 2340 N N . THR B 1 28 ? -6.426 31.484 9.203 1 98.25 28 THR B N 1
ATOM 2341 C CA . THR B 1 28 ? -6.25 31.531 10.648 1 98.25 28 THR B CA 1
ATOM 2342 C C . THR B 1 28 ? -6.668 30.219 11.297 1 98.25 28 THR B C 1
ATOM 2344 O O . THR B 1 28 ? -7.645 29.594 10.875 1 98.25 28 THR B O 1
ATOM 2347 N N . THR B 1 29 ? -5.957 29.797 12.312 1 97.88 29 THR B N 1
ATOM 2348 C CA . THR B 1 29 ? -6.305 28.625 13.109 1 97.88 29 THR B CA 1
ATOM 2349 C C . THR B 1 29 ? -6.621 29.031 14.547 1 97.88 29 THR B C 1
ATOM 2351 O O . THR B 1 29 ? -6.406 28.25 15.477 1 97.88 29 THR B O 1
ATOM 2354 N N . ALA B 1 30 ? -7.008 30.312 14.641 1 97.38 30 ALA B N 1
ATOM 2355 C CA . ALA B 1 30 ? -7.477 30.766 15.945 1 97.38 30 ALA B CA 1
ATOM 2356 C C . ALA B 1 30 ? -8.602 29.875 16.469 1 97.38 30 ALA B C 1
ATOM 2358 O O . ALA B 1 30 ? -9.516 29.516 15.734 1 97.38 30 ALA B O 1
ATOM 2359 N N . GLY B 1 31 ? -8.438 29.453 17.703 1 97.06 31 GLY B N 1
ATOM 2360 C CA . GLY B 1 31 ? -9.453 28.625 18.344 1 97.06 31 GLY B CA 1
ATOM 2361 C C . GLY B 1 31 ? -9.266 27.141 18.047 1 97.06 31 GLY B C 1
ATOM 2362 O O . GLY B 1 31 ? -10 26.312 18.594 1 97.06 31 GLY B O 1
ATOM 2363 N N . LYS B 1 32 ? -8.289 26.812 17.297 1 98.06 32 LYS B N 1
ATOM 2364 C CA . LYS B 1 32 ? -8.141 25.422 16.875 1 98.06 32 LYS B CA 1
ATOM 2365 C C . LYS B 1 32 ? -7.098 24.688 17.719 1 98.06 32 LYS B C 1
ATOM 2367 O O . LYS B 1 32 ? -6.07 25.281 18.078 1 98.06 32 LYS B O 1
ATOM 2372 N N . VAL B 1 33 ? -7.367 23.484 18.031 1 98.69 33 VAL B N 1
ATOM 2373 C CA . VAL B 1 33 ? -6.418 22.562 18.656 1 98.69 33 VAL B CA 1
ATOM 2374 C C . VAL B 1 33 ? -5.738 21.703 17.594 1 98.69 33 VAL B C 1
ATOM 2376 O O . VAL B 1 33 ? -6.406 21 16.828 1 98.69 33 VAL B O 1
ATOM 2379 N N . VAL B 1 34 ? -4.395 21.766 17.562 1 98.88 34 VAL B N 1
ATOM 2380 C CA . VAL B 1 34 ? -3.59 21.078 16.547 1 98.88 34 VAL B CA 1
ATOM 2381 C C . VAL B 1 34 ? -2.713 20.016 17.234 1 98.88 34 VAL B C 1
ATOM 2383 O O . VAL B 1 34 ? -1.987 20.328 18.172 1 98.88 34 VAL B O 1
ATOM 2386 N N . ILE B 1 35 ? -2.83 18.797 16.797 1 98.94 35 ILE B N 1
ATOM 2387 C CA . ILE B 1 35 ? -2.016 17.688 17.281 1 98.94 35 ILE B CA 1
ATOM 2388 C C . ILE B 1 35 ? -1.011 17.281 16.219 1 98.94 35 ILE B C 1
ATOM 2390 O O . ILE B 1 35 ? -1.381 17.078 15.055 1 98.94 35 ILE B O 1
ATOM 2394 N N . ILE B 1 36 ? 0.267 17.156 16.562 1 98.94 36 ILE B N 1
ATOM 2395 C CA . ILE B 1 36 ? 1.312 16.812 15.609 1 98.94 36 ILE B CA 1
ATOM 2396 C C . ILE B 1 36 ? 2.129 15.625 16.141 1 98.94 36 ILE B C 1
ATOM 2398 O O . ILE B 1 36 ? 2.76 15.727 17.188 1 98.94 36 ILE B O 1
ATOM 2402 N N . THR B 1 37 ? 2.076 14.5 15.461 1 98.81 37 THR B N 1
ATOM 2403 C CA . THR B 1 37 ? 3.021 13.43 15.742 1 98.81 37 THR B CA 1
ATOM 2404 C C . THR B 1 37 ? 4.332 13.656 14.992 1 98.81 37 THR B C 1
ATOM 2406 O O . THR B 1 37 ? 4.352 14.289 13.938 1 98.81 37 THR B O 1
ATOM 2409 N N . GLY B 1 38 ? 5.418 13.055 15.539 1 98.25 38 GLY B N 1
ATOM 2410 C CA . GLY B 1 38 ? 6.715 13.344 14.945 1 98.25 38 GLY B CA 1
ATOM 2411 C C . GLY B 1 38 ? 7.098 14.812 15.039 1 98.25 38 GLY B C 1
ATOM 2412 O O . GLY B 1 38 ? 7.641 15.375 14.086 1 98.25 38 GLY B O 1
ATOM 2413 N N . ALA B 1 39 ? 6.82 15.453 16.141 1 98.5 39 ALA B N 1
ATOM 2414 C CA . ALA B 1 39 ? 6.875 16.906 16.25 1 98.5 39 ALA B CA 1
ATOM 2415 C C . ALA B 1 39 ? 8.25 17.375 16.734 1 98.5 39 ALA B C 1
ATOM 2417 O O . ALA B 1 39 ? 8.484 18.562 16.906 1 98.5 39 ALA B O 1
ATOM 2418 N N . GLY B 1 40 ? 9.172 16.453 16.891 1 97.31 40 GLY B N 1
ATOM 2419 C CA . GLY B 1 40 ? 10.43 16.781 17.562 1 97.31 40 GLY B CA 1
ATOM 2420 C C . GLY B 1 40 ? 11.461 17.375 16.625 1 97.31 40 GLY B C 1
ATOM 2421 O O . GLY B 1 40 ? 12.445 17.969 17.062 1 97.31 40 GLY B O 1
ATOM 2422 N N . SER B 1 41 ? 11.305 17.25 15.32 1 94.25 41 SER B N 1
ATOM 2423 C CA . SER B 1 41 ? 12.289 17.734 14.367 1 94.25 41 SER B CA 1
ATOM 2424 C C . SER B 1 41 ? 11.703 17.844 12.969 1 94.25 41 SER B C 1
ATOM 2426 O O . SER B 1 41 ? 10.516 17.578 12.766 1 94.25 41 SER B O 1
ATOM 2428 N N . GLY B 1 42 ? 12.469 18.438 12.141 1 95.69 42 GLY B N 1
ATOM 2429 C CA . GLY B 1 42 ? 12.164 18.391 10.719 1 95.69 42 GLY B CA 1
ATOM 2430 C C . GLY B 1 42 ? 10.828 19.016 10.375 1 95.69 42 GLY B C 1
ATOM 2431 O O . GLY B 1 42 ? 10.531 20.141 10.766 1 95.69 42 GLY B O 1
ATOM 2432 N N . ILE B 1 43 ? 10.062 18.281 9.609 1 97.81 43 ILE B N 1
ATOM 2433 C CA . ILE B 1 43 ? 8.789 18.734 9.07 1 97.81 43 ILE B CA 1
ATOM 2434 C C . ILE B 1 43 ? 7.797 18.969 10.203 1 97.81 43 ILE B C 1
ATOM 2436 O O . ILE B 1 43 ? 7.043 19.938 10.195 1 97.81 43 ILE B O 1
ATOM 2440 N N . GLY B 1 44 ? 7.816 18.078 11.25 1 98.5 44 GLY B N 1
ATOM 2441 C CA . GLY B 1 44 ? 6.93 18.219 12.391 1 98.5 44 GLY B CA 1
ATOM 2442 C C . GLY B 1 44 ? 7.148 19.516 13.148 1 98.5 44 GLY B C 1
ATOM 2443 O O . GLY B 1 44 ? 6.191 20.219 13.484 1 98.5 44 GLY B O 1
ATOM 2444 N N . ARG B 1 45 ? 8.406 19.844 13.391 1 98.31 45 ARG B N 1
ATOM 2445 C CA . ARG B 1 45 ? 8.734 21.078 14.07 1 98.31 45 ARG B CA 1
ATOM 2446 C C . ARG B 1 45 ? 8.32 22.297 13.242 1 98.31 45 ARG B C 1
ATOM 2448 O O . ARG B 1 45 ? 7.691 23.219 13.75 1 98.31 45 ARG B O 1
ATOM 2455 N N . ALA B 1 46 ? 8.68 22.25 11.977 1 98.31 46 ALA B N 1
ATOM 2456 C CA . ALA B 1 46 ? 8.336 23.359 11.086 1 98.31 46 ALA B CA 1
ATOM 2457 C C . ALA B 1 46 ? 6.824 23.531 11 1 98.31 46 ALA B C 1
ATOM 2459 O O . ALA B 1 46 ? 6.332 24.672 10.93 1 98.31 46 ALA B O 1
ATOM 2460 N N . THR B 1 47 ? 6.105 22.453 11.008 1 98.81 47 THR B N 1
ATOM 2461 C CA . THR B 1 47 ? 4.648 22.5 10.953 1 98.81 47 THR B CA 1
ATOM 2462 C C . THR B 1 47 ? 4.078 23.141 12.211 1 98.81 47 THR B C 1
ATOM 2464 O O . THR B 1 47 ? 3.17 23.969 12.141 1 98.81 47 THR B O 1
ATOM 2467 N N . ALA B 1 48 ? 4.621 22.766 13.336 1 98.88 48 ALA B N 1
ATOM 2468 C CA . ALA B 1 48 ? 4.207 23.375 14.594 1 98.88 48 ALA B CA 1
ATOM 2469 C C . ALA B 1 48 ? 4.395 24.891 14.539 1 98.88 48 ALA B C 1
ATOM 2471 O O . ALA B 1 48 ? 3.506 25.656 14.945 1 98.88 48 ALA B O 1
ATOM 2472 N N . GLN B 1 49 ? 5.504 25.328 14.008 1 98.81 49 GLN B N 1
ATOM 2473 C CA . GLN B 1 49 ? 5.805 26.75 13.891 1 98.81 49 GLN B CA 1
ATOM 2474 C C . GLN B 1 49 ? 4.816 27.453 12.953 1 98.81 49 GLN B C 1
ATOM 2476 O O . GLN B 1 49 ? 4.352 28.547 13.242 1 98.81 49 GLN B O 1
ATOM 2481 N N . SER B 1 50 ? 4.48 26.797 11.859 1 98.88 50 SER B N 1
ATOM 2482 C CA . SER B 1 50 ? 3.537 27.359 10.898 1 98.88 50 SER B CA 1
ATOM 2483 C C . SER B 1 50 ? 2.156 27.547 11.523 1 98.88 50 SER B C 1
ATOM 2485 O O . SER B 1 50 ? 1.522 28.594 11.352 1 98.88 50 SER B O 1
ATOM 2487 N N . PHE B 1 51 ? 1.685 26.547 12.258 1 98.88 51 PHE B N 1
ATOM 2488 C CA . PHE B 1 51 ? 0.367 26.625 12.875 1 98.88 51 PHE B CA 1
ATOM 2489 C C . PHE B 1 51 ? 0.368 27.656 14.008 1 98.88 51 PHE B C 1
ATOM 2491 O O . PHE B 1 51 ? -0.638 28.328 14.242 1 98.88 51 PHE B O 1
ATOM 2498 N N . ALA B 1 52 ? 1.489 27.766 14.734 1 98.75 52 ALA B N 1
ATOM 2499 C CA . ALA B 1 52 ? 1.608 28.812 15.75 1 98.75 52 ALA B CA 1
ATOM 2500 C C . ALA B 1 52 ? 1.487 30.188 15.117 1 98.75 52 ALA B C 1
ATOM 2502 O O . ALA B 1 52 ? 0.768 31.047 15.625 1 98.75 52 ALA B O 1
ATOM 2503 N N . LYS B 1 53 ? 2.162 30.406 14.016 1 98.44 53 LYS B N 1
ATOM 2504 C CA . LYS B 1 53 ? 2.098 31.656 13.281 1 98.44 53 LYS B CA 1
ATOM 2505 C C . LYS B 1 53 ? 0.674 31.953 12.82 1 98.44 53 LYS B C 1
ATOM 2507 O O . LYS B 1 53 ? 0.255 33.125 12.781 1 98.44 53 LYS B O 1
ATOM 2512 N N . ALA B 1 54 ? -0.066 30.891 12.508 1 98.56 54 ALA B N 1
ATOM 2513 C CA . ALA B 1 54 ? -1.435 31.047 12.016 1 98.56 54 ALA B CA 1
ATOM 2514 C C . ALA B 1 54 ? -2.408 31.266 13.164 1 98.56 54 ALA B C 1
ATOM 2516 O O . ALA B 1 54 ? -3.611 31.422 12.945 1 98.56 54 ALA B O 1
ATOM 2517 N N . GLY B 1 55 ? -1.921 31.172 14.414 1 98.31 55 GLY B N 1
ATOM 2518 C CA . GLY B 1 55 ? -2.723 31.578 15.555 1 98.31 55 GLY B CA 1
ATOM 2519 C C . GLY B 1 55 ? -3.385 30.406 16.266 1 98.31 55 GLY B C 1
ATOM 2520 O O . GLY B 1 55 ? -4.406 30.578 16.922 1 98.31 55 GLY B O 1
ATOM 2521 N N . ALA B 1 56 ? -2.865 29.219 16.172 1 98.5 56 ALA B N 1
ATOM 2522 C CA . ALA B 1 56 ? -3.457 28.062 16.828 1 98.5 56 ALA B CA 1
ATOM 2523 C C . ALA B 1 56 ? -3.65 28.297 18.312 1 98.5 56 ALA B C 1
ATOM 2525 O O . ALA B 1 56 ? -2.781 28.875 18.984 1 98.5 56 ALA B O 1
ATOM 2526 N N . GLN B 1 57 ? -4.801 27.859 18.797 1 98 57 GLN B N 1
ATOM 2527 C CA . GLN B 1 57 ? -5.105 28 20.219 1 98 57 GLN B CA 1
ATOM 2528 C C . GLN B 1 57 ? -4.191 27.125 21.078 1 98 57 GLN B C 1
ATOM 2530 O O . GLN B 1 57 ? -3.738 27.547 22.141 1 98 57 GLN B O 1
ATOM 2535 N N . ARG B 1 58 ? -4.035 25.906 20.609 1 98.44 58 ARG B N 1
ATOM 2536 C CA . ARG B 1 58 ? -3.238 24.922 21.312 1 98.44 58 ARG B CA 1
ATOM 2537 C C . ARG B 1 58 ? -2.545 23.969 20.328 1 98.44 58 ARG B C 1
ATOM 2539 O O . ARG B 1 58 ? -3.135 23.562 19.328 1 98.44 58 ARG B O 1
ATOM 2546 N N . ILE B 1 59 ? -1.271 23.734 20.594 1 98.88 59 ILE B N 1
ATOM 2547 C CA . ILE B 1 59 ? -0.52 22.766 19.812 1 98.88 59 ILE B CA 1
ATOM 2548 C C . ILE B 1 59 ? -0.005 21.641 20.719 1 98.88 59 ILE B C 1
ATOM 2550 O O . ILE B 1 59 ? 0.655 21.90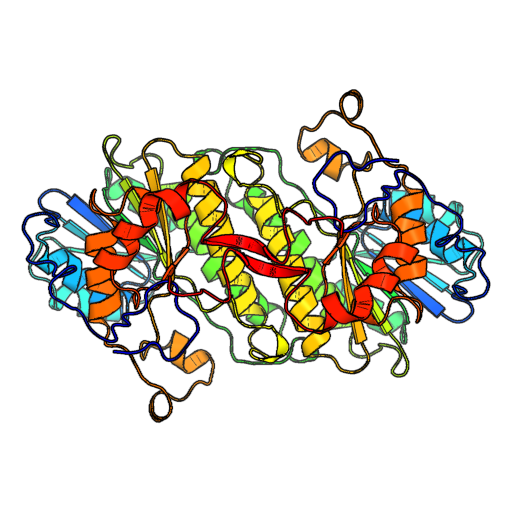6 21.734 1 98.88 59 ILE B O 1
ATOM 2554 N N . VAL B 1 60 ? -0.363 20.438 20.438 1 98.94 60 VAL B N 1
ATOM 2555 C CA . VAL B 1 60 ? 0.097 19.25 21.156 1 98.94 60 VAL B CA 1
ATOM 2556 C C . VAL B 1 60 ? 1.191 18.547 20.359 1 98.94 60 VAL B C 1
ATOM 2558 O O . VAL B 1 60 ? 0.964 18.125 19.219 1 98.94 60 VAL B O 1
ATOM 2561 N N . LEU B 1 61 ? 2.387 18.453 20.953 1 98.88 61 LEU B N 1
ATOM 2562 C CA . LEU B 1 61 ? 3.549 17.828 20.328 1 98.88 61 LEU B CA 1
ATOM 2563 C C . LEU B 1 61 ? 3.734 16.406 20.812 1 98.88 61 LEU B C 1
ATOM 2565 O O . LEU B 1 61 ? 3.984 16.172 21.984 1 98.88 61 LEU B O 1
ATOM 2569 N N . ILE B 1 62 ? 3.623 15.453 19.922 1 98.88 62 ILE B N 1
ATOM 2570 C CA . ILE B 1 62 ? 3.768 14.047 20.281 1 98.88 62 ILE B CA 1
ATOM 2571 C C . ILE B 1 62 ? 5.008 13.469 19.594 1 98.88 62 ILE B C 1
ATOM 2573 O O . ILE B 1 62 ? 5.254 13.727 18.406 1 98.88 62 ILE B O 1
ATOM 2577 N N . GLY B 1 63 ? 5.801 12.703 20.234 1 98.5 63 GLY B N 1
ATOM 2578 C CA . GLY B 1 63 ? 6.961 12.008 19.703 1 98.5 63 GLY B CA 1
ATOM 2579 C C . GLY B 1 63 ? 7.652 11.133 20.734 1 98.5 63 GLY B C 1
ATOM 2580 O O . GLY B 1 63 ? 7.242 11.094 21.906 1 98.5 63 GLY B O 1
ATOM 2581 N N . ARG B 1 64 ? 8.703 10.469 20.422 1 97.38 64 ARG B N 1
ATOM 2582 C CA . ARG B 1 64 ? 9.352 9.477 21.281 1 97.38 64 ARG B CA 1
ATOM 2583 C C . ARG B 1 64 ? 10.43 10.125 22.141 1 97.38 64 ARG B C 1
ATOM 2585 O O . ARG B 1 64 ? 10.75 9.625 23.219 1 97.38 64 ARG B O 1
ATOM 2592 N N . ASN B 1 65 ? 11 11.172 21.609 1 97.94 65 ASN B N 1
ATOM 2593 C CA . ASN B 1 65 ? 12.117 11.82 22.281 1 97.94 65 ASN B CA 1
ATOM 2594 C C . ASN B 1 65 ? 11.695 13.117 22.953 1 97.94 65 ASN B C 1
ATOM 2596 O O . ASN B 1 65 ? 11.508 14.141 22.281 1 97.94 65 ASN B O 1
ATOM 2600 N N . GLU B 1 66 ? 11.641 13.086 24.234 1 98.44 66 GLU B N 1
ATOM 2601 C CA . GLU B 1 66 ? 11.156 14.242 24.984 1 98.44 66 GLU B CA 1
ATOM 2602 C C . GLU B 1 66 ? 12.055 15.453 24.766 1 98.44 66 GLU B C 1
ATOM 2604 O O . GLU B 1 66 ? 11.578 16.578 24.672 1 98.44 66 GLU B O 1
ATOM 2609 N N . HIS B 1 67 ? 13.312 15.211 24.703 1 98.5 67 HIS B N 1
ATOM 2610 C CA . HIS B 1 67 ? 14.258 16.312 24.562 1 98.5 67 HIS B CA 1
ATOM 2611 C C . HIS B 1 67 ? 14.008 17.094 23.281 1 98.5 67 HIS B C 1
ATOM 2613 O O . HIS B 1 67 ? 13.938 18.328 23.312 1 98.5 67 HIS B O 1
ATOM 2619 N N . THR B 1 68 ? 13.828 16.438 22.172 1 98.38 68 THR B N 1
ATOM 2620 C CA . THR B 1 68 ? 13.602 17.109 20.906 1 98.38 68 THR B CA 1
ATOM 2621 C C . THR B 1 68 ? 12.227 17.766 20.875 1 98.38 68 THR B C 1
ATOM 2623 O O . THR B 1 68 ? 12.047 18.828 20.266 1 98.38 68 THR B O 1
ATOM 2626 N N . LEU B 1 69 ? 11.266 17.188 21.578 1 98.75 69 LEU B N 1
ATOM 2627 C CA . LEU B 1 69 ? 9.945 17.797 21.688 1 98.75 69 LEU B CA 1
ATOM 2628 C C . LEU B 1 69 ? 10.008 19.125 22.453 1 98.75 69 LEU B C 1
ATOM 2630 O O . LEU B 1 69 ? 9.375 20.109 22.062 1 98.75 69 LEU B O 1
ATOM 2634 N N . ARG B 1 70 ? 10.758 19.125 23.453 1 98.69 70 ARG B N 1
ATOM 2635 C CA . ARG B 1 70 ? 10.922 20.344 24.25 1 98.69 70 ARG B CA 1
ATOM 2636 C C . ARG B 1 70 ? 11.641 21.422 23.453 1 98.69 70 ARG B C 1
ATOM 2638 O O . ARG B 1 70 ? 11.328 22.609 23.594 1 98.69 70 ARG B O 1
ATOM 2645 N N . GLU B 1 71 ? 12.578 21.016 22.672 1 98.5 71 GLU B N 1
ATOM 2646 C CA . GLU B 1 71 ? 13.227 21.969 21.781 1 98.5 71 GLU B CA 1
ATOM 2647 C C . GLU B 1 71 ? 12.227 22.609 20.828 1 98.5 71 GLU B C 1
ATOM 2649 O O . GLU B 1 71 ? 12.281 23.812 20.578 1 98.5 71 GLU B O 1
ATOM 2654 N N . THR B 1 72 ? 11.32 21.812 20.297 1 98.69 72 THR B N 1
ATOM 2655 C CA . THR B 1 72 ? 10.258 22.344 19.453 1 98.69 72 THR B CA 1
ATOM 2656 C C . THR B 1 72 ? 9.359 23.281 20.25 1 98.69 72 THR B C 1
ATOM 2658 O O . THR B 1 72 ? 9.023 24.375 19.797 1 98.69 72 THR B O 1
ATOM 2661 N N . GLU B 1 73 ? 8.992 22.875 21.391 1 98.62 73 GLU B N 1
ATOM 2662 C CA . GLU B 1 73 ? 8.117 23.672 22.266 1 98.62 73 GLU B CA 1
ATOM 2663 C C . GLU B 1 73 ? 8.688 25.062 22.5 1 98.62 73 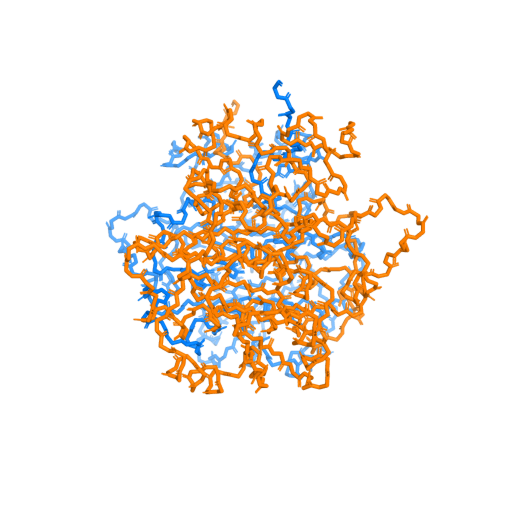GLU B C 1
ATOM 2665 O O . GLU B 1 73 ? 7.957 26.047 22.5 1 98.62 73 GLU B O 1
ATOM 2670 N N . LYS B 1 74 ? 9.961 25.188 22.625 1 98 74 LYS B N 1
ATOM 2671 C CA . LYS B 1 74 ? 10.633 26.453 22.922 1 98 74 LYS B CA 1
ATOM 2672 C C . LYS B 1 74 ? 10.5 27.438 21.766 1 98 74 LYS B C 1
ATOM 2674 O O . LYS B 1 74 ? 10.609 28.641 21.953 1 98 74 LYS B O 1
ATOM 2679 N N . THR B 1 75 ? 10.305 26.875 20.609 1 97 75 THR B N 1
ATOM 2680 C CA . THR B 1 75 ? 10.234 27.734 19.422 1 97 75 THR B CA 1
ATOM 2681 C C . THR B 1 75 ? 8.828 28.297 19.266 1 97 75 THR B C 1
ATOM 2683 O O . THR B 1 75 ? 8.586 29.141 18.391 1 97 75 THR B O 1
ATOM 2686 N N . LEU B 1 76 ? 7.875 27.859 20.062 1 97.94 76 LEU B N 1
ATOM 2687 C CA . LEU B 1 76 ? 6.469 28.203 19.875 1 97.94 76 LEU B CA 1
ATOM 2688 C C . LEU B 1 76 ? 6.016 29.219 20.906 1 97.94 76 LEU B C 1
ATOM 2690 O O . LEU B 1 76 ? 6.422 29.156 22.078 1 97.94 76 LEU B O 1
ATOM 2694 N N . SER B 1 77 ? 5.137 30.156 20.516 1 92.19 77 SER B N 1
ATOM 2695 C CA . SER B 1 77 ? 4.672 31.219 21.406 1 92.19 77 SER B CA 1
ATOM 2696 C C . SER B 1 77 ? 3.23 30.984 21.844 1 92.19 77 SER B C 1
ATOM 2698 O O . SER B 1 77 ? 2.648 31.797 22.547 1 92.19 77 SER B O 1
ATOM 2700 N N . CYS B 1 78 ? 2.637 29.953 21.469 1 93.94 78 CYS B N 1
ATOM 2701 C CA . CYS B 1 78 ? 1.256 29.641 21.828 1 93.94 78 CYS B CA 1
ATOM 2702 C C . CYS B 1 78 ? 1.199 28.562 22.906 1 93.94 78 CYS B C 1
ATOM 2704 O O . CYS B 1 78 ? 2.238 28.094 23.359 1 93.94 78 CYS B O 1
ATOM 2706 N N . ASN B 1 79 ? -0.039 28.266 23.422 1 97.19 79 ASN B N 1
ATOM 2707 C CA . ASN B 1 79 ? -0.231 27.141 24.328 1 97.19 79 ASN B CA 1
ATOM 2708 C C . ASN B 1 79 ? 0.219 25.828 23.703 1 97.19 79 ASN B C 1
ATOM 2710 O O . ASN B 1 79 ? -0.247 25.469 22.625 1 97.19 79 ASN B O 1
ATOM 2714 N N . THR B 1 80 ? 1.212 25.266 24.328 1 98.25 80 THR B N 1
ATOM 2715 C CA . THR B 1 80 ? 1.802 24.047 23.797 1 98.25 80 THR B CA 1
ATOM 2716 C C . THR B 1 80 ? 1.97 22.984 24.875 1 98.25 80 THR B C 1
ATOM 2718 O O . THR B 1 80 ? 2.186 23.328 26.047 1 98.25 80 THR B O 1
ATOM 2721 N N . SER B 1 81 ? 1.799 21.766 24.562 1 97.81 81 SER B N 1
ATOM 2722 C CA . SER B 1 81 ? 2.09 20.656 25.484 1 97.81 81 SER B CA 1
ATOM 2723 C C . SER B 1 81 ? 2.867 19.547 24.781 1 97.81 81 SER B C 1
ATOM 2725 O O . SER B 1 81 ? 2.705 19.328 23.578 1 97.81 81 SER B O 1
ATOM 2727 N N . VAL B 1 82 ? 3.707 18.891 25.578 1 98.5 82 VAL B N 1
ATOM 2728 C CA . VAL B 1 82 ? 4.547 17.797 25.109 1 98.5 82 VAL B CA 1
ATOM 2729 C C . VAL B 1 82 ? 3.984 16.469 25.609 1 98.5 82 VAL B C 1
ATOM 2731 O O . VAL B 1 82 ? 3.689 16.328 26.797 1 98.5 82 VAL B O 1
ATOM 2734 N N . GLN B 1 83 ? 3.768 15.539 24.703 1 98.69 83 GLN B N 1
ATOM 2735 C CA . GLN B 1 83 ? 3.346 14.18 25.016 1 98.69 83 GLN B CA 1
ATOM 2736 C C . GLN B 1 83 ? 4.32 13.156 24.438 1 98.69 83 GLN B C 1
ATOM 2738 O O . GLN B 1 83 ? 4.492 13.07 23.219 1 98.69 83 GLN B O 1
ATOM 2743 N N . VAL B 1 84 ? 4.934 12.336 25.328 1 98.62 84 VAL B N 1
ATOM 2744 C CA . VAL B 1 84 ? 5.906 11.344 24.891 1 98.62 84 VAL B CA 1
ATOM 2745 C C . VAL B 1 84 ? 5.203 10.023 24.609 1 98.62 84 VAL B C 1
ATOM 2747 O O . VAL B 1 84 ? 4.621 9.414 25.516 1 98.62 84 VAL B O 1
ATOM 2750 N N . ALA B 1 85 ? 5.23 9.594 23.359 1 98.62 85 ALA B N 1
ATOM 2751 C CA . ALA B 1 85 ? 4.613 8.328 22.984 1 98.62 85 ALA B CA 1
ATOM 2752 C C . ALA B 1 85 ? 5.105 7.863 21.609 1 98.62 85 ALA B C 1
ATOM 2754 O O . ALA B 1 85 ? 5.414 8.688 20.75 1 98.62 85 ALA B O 1
ATOM 2755 N N . ASP B 1 86 ? 5.23 6.609 21.484 1 98.19 86 ASP B N 1
ATOM 2756 C CA . ASP B 1 86 ? 5.383 5.988 20.172 1 98.19 86 ASP B CA 1
ATOM 2757 C C . ASP B 1 86 ? 4.035 5.867 19.469 1 98.19 86 ASP B C 1
ATOM 2759 O O . ASP B 1 86 ? 3.033 5.504 20.078 1 98.19 86 ASP B O 1
ATOM 2763 N N . VAL B 1 87 ? 4.004 6.184 18.203 1 97.69 87 VAL B N 1
ATOM 2764 C CA . VAL B 1 87 ? 2.742 6.203 17.469 1 97.69 87 VAL B CA 1
ATOM 2765 C C . VAL B 1 87 ? 2.193 4.785 17.344 1 97.69 87 VAL B C 1
ATOM 2767 O O . VAL B 1 87 ? 1.026 4.594 17 1 97.69 87 VAL B O 1
ATOM 2770 N N . THR B 1 88 ? 2.998 3.752 17.547 1 95.56 88 THR B N 1
ATOM 2771 C CA . THR B 1 88 ? 2.516 2.377 17.484 1 95.56 88 THR B CA 1
ATOM 2772 C C . THR B 1 88 ? 1.971 1.928 18.828 1 95.56 88 THR B C 1
ATOM 2774 O O . THR B 1 88 ? 1.457 0.815 18.969 1 95.56 88 THR B O 1
ATOM 2777 N N . ASP B 1 89 ? 2.111 2.732 19.859 1 97.88 89 ASP B N 1
ATOM 2778 C CA . ASP B 1 89 ? 1.613 2.416 21.203 1 97.88 89 ASP B CA 1
ATOM 2779 C C . ASP B 1 89 ? 0.167 2.873 21.359 1 97.88 89 ASP B C 1
ATOM 2781 O O . ASP B 1 89 ? -0.087 3.99 21.828 1 97.88 89 ASP B O 1
ATOM 2785 N N . GLU B 1 90 ? -0.705 2.027 21.094 1 97.75 90 GLU B N 1
ATOM 2786 C CA . GLU B 1 90 ? -2.131 2.342 21.109 1 97.75 90 GLU B CA 1
ATOM 2787 C C . GLU B 1 90 ? -2.584 2.826 22.484 1 97.75 90 GLU B C 1
ATOM 2789 O O . GLU B 1 90 ? -3.363 3.777 22.578 1 97.75 90 GLU B O 1
ATOM 2794 N N . LYS B 1 91 ? -2.17 2.135 23.5 1 97.81 91 LYS B N 1
ATOM 2795 C CA . LYS B 1 91 ? -2.578 2.494 24.844 1 97.81 91 LYS B CA 1
ATOM 2796 C C . LYS B 1 91 ? -2.131 3.908 25.203 1 97.81 91 LYS B C 1
ATOM 2798 O O . LYS B 1 91 ? -2.916 4.703 25.734 1 97.81 91 LYS B O 1
ATOM 2803 N N . ALA B 1 92 ? -0.891 4.238 24.922 1 98.5 92 ALA B N 1
ATOM 2804 C CA . ALA B 1 92 ? -0.363 5.57 25.203 1 98.5 92 ALA B CA 1
ATOM 2805 C C . ALA B 1 92 ? -1.122 6.637 24.422 1 98.5 92 ALA B C 1
ATOM 2807 O O . ALA B 1 92 ? -1.482 7.68 24.969 1 98.5 92 ALA B O 1
ATOM 2808 N N . LEU B 1 93 ? -1.396 6.371 23.172 1 98.38 93 LEU B N 1
ATOM 2809 C CA . LEU B 1 93 ? -2.084 7.34 22.328 1 98.38 93 LEU B CA 1
ATOM 2810 C C . LEU B 1 93 ? -3.529 7.527 22.781 1 98.38 93 LEU B C 1
ATOM 2812 O O . LEU B 1 93 ? -4.062 8.641 22.719 1 98.38 93 LEU B O 1
ATOM 2816 N N . SER B 1 94 ? -4.129 6.449 23.156 1 98 94 SER B N 1
ATOM 2817 C CA . SER B 1 94 ? -5.496 6.543 23.656 1 98 94 SER B CA 1
ATOM 2818 C C . SER B 1 94 ? -5.574 7.422 24.906 1 98 94 SER B C 1
ATOM 2820 O O . SER B 1 94 ? -6.508 8.211 25.047 1 98 94 SER B O 1
ATOM 2822 N N . ALA B 1 95 ? -4.648 7.273 25.797 1 98.38 95 ALA B N 1
ATOM 2823 C CA . ALA B 1 95 ? -4.598 8.102 27 1 98.38 95 ALA B CA 1
ATOM 2824 C C . ALA B 1 95 ? -4.406 9.578 26.641 1 98.38 95 ALA B C 1
ATOM 2826 O O . ALA B 1 95 ? -5.031 10.453 27.234 1 98.38 95 ALA B O 1
ATOM 2827 N N . ILE B 1 96 ? -3.553 9.82 25.688 1 98.56 96 ILE B N 1
ATOM 2828 C CA . ILE B 1 96 ? -3.301 11.18 25.234 1 98.56 96 ILE B CA 1
ATOM 2829 C C . ILE B 1 96 ? -4.57 11.766 24.625 1 98.56 96 ILE B C 1
ATOM 2831 O O . ILE B 1 96 ? -4.938 12.906 24.906 1 98.56 96 ILE B O 1
ATOM 2835 N N . ALA B 1 97 ? -5.238 11.008 23.781 1 98.38 97 ALA B N 1
ATOM 2836 C CA . ALA B 1 97 ? -6.473 11.453 23.141 1 98.38 97 ALA B CA 1
ATOM 2837 C C . ALA B 1 97 ? -7.523 11.836 24.188 1 98.38 97 ALA B C 1
ATOM 2839 O O . ALA B 1 97 ? -8.18 12.867 24.062 1 98.38 97 ALA B O 1
ATOM 2840 N N . ALA B 1 98 ? -7.629 10.984 25.172 1 97.69 98 ALA B N 1
ATOM 2841 C CA . ALA B 1 98 ? -8.594 11.242 26.234 1 97.69 98 ALA B CA 1
ATOM 2842 C C . ALA B 1 98 ? -8.266 12.531 26.969 1 97.69 98 ALA B C 1
ATOM 2844 O O . ALA B 1 98 ? -9.164 13.297 27.328 1 97.69 98 ALA B O 1
ATOM 2845 N N . ALA B 1 99 ? -7.07 12.789 27.188 1 97.88 99 ALA B N 1
ATOM 2846 C CA . ALA B 1 99 ? -6.625 13.961 27.938 1 97.88 99 ALA B CA 1
ATOM 2847 C C . ALA B 1 99 ? -6.82 15.234 27.125 1 97.88 99 ALA B C 1
ATOM 2849 O O . ALA B 1 99 ? -7.148 16.297 27.672 1 97.88 99 ALA B O 1
ATOM 2850 N N . ILE B 1 100 ? -6.562 15.211 25.859 1 97.81 100 ILE B N 1
ATOM 2851 C CA . ILE B 1 100 ? -6.637 16.375 24.984 1 97.81 100 ILE B CA 1
ATOM 2852 C C . ILE B 1 100 ? -8.102 16.75 24.75 1 97.81 100 ILE B C 1
ATOM 2854 O O . ILE B 1 100 ? -8.453 17.938 24.766 1 97.81 100 ILE B O 1
ATOM 2858 N N . GLY B 1 101 ? -8.93 15.758 24.547 1 97.56 101 GLY B N 1
ATOM 2859 C CA . GLY B 1 101 ? -10.32 16.031 24.203 1 97.56 101 GLY B CA 1
ATOM 2860 C C . GLY B 1 101 ? -10.516 16.391 22.75 1 97.56 101 GLY B C 1
ATOM 2861 O O . GLY B 1 101 ? -10 15.719 21.859 1 97.56 101 GLY B O 1
ATOM 2862 N N . GLN B 1 102 ? -11.289 17.453 22.562 1 98 102 GLN B N 1
ATOM 2863 C CA . GLN B 1 102 ? -11.641 17.828 21.203 1 98 102 GLN B CA 1
ATOM 2864 C C . GLN B 1 102 ? -10.43 18.391 20.469 1 98 102 GLN B C 1
ATOM 2866 O O . GLN B 1 102 ? -9.656 19.172 21.031 1 98 102 GLN B O 1
ATOM 2871 N N . TRP B 1 103 ? -10.32 18.047 19.219 1 98.56 103 TRP B N 1
ATOM 2872 C CA . TRP B 1 103 ? -9.242 18.531 18.359 1 98.56 103 TRP B CA 1
ATOM 2873 C C . TRP B 1 103 ? -9.789 18.969 17.016 1 98.56 103 TRP B C 1
ATOM 2875 O O . TRP B 1 103 ? -10.93 18.656 16.656 1 98.56 103 TRP B O 1
ATOM 2885 N N . ASP B 1 104 ? -8.977 19.797 16.266 1 98.69 104 ASP B N 1
ATOM 2886 C CA . ASP B 1 104 ? -9.398 20.312 14.969 1 98.69 104 ASP B CA 1
ATOM 2887 C C . ASP B 1 104 ? -8.477 19.828 13.852 1 98.69 104 ASP B C 1
ATOM 2889 O O . ASP B 1 104 ? -8.922 19.641 12.711 1 98.69 104 ASP B O 1
ATOM 2893 N N . VAL B 1 105 ? -7.219 19.672 14.141 1 98.88 105 VAL B N 1
ATOM 2894 C CA . VAL B 1 105 ? -6.234 19.297 13.133 1 98.88 105 VAL B CA 1
ATOM 2895 C C . VAL B 1 105 ? -5.27 18.266 13.711 1 98.88 105 VAL B C 1
ATOM 2897 O O . VAL B 1 105 ? -4.777 18.422 14.828 1 98.88 105 VAL B O 1
ATOM 2900 N N . ILE B 1 106 ? -5.035 17.203 13.016 1 98.94 106 ILE B N 1
ATOM 2901 C CA . ILE B 1 106 ? -3.982 16.25 13.336 1 98.94 106 ILE B CA 1
ATOM 2902 C C . ILE B 1 106 ? -3.006 16.141 12.164 1 98.94 106 ILE B C 1
ATOM 2904 O O . ILE B 1 106 ? -3.418 15.93 11.023 1 98.94 106 ILE B O 1
ATOM 2908 N N . ILE B 1 107 ? -1.783 16.359 12.461 1 98.94 107 ILE B N 1
ATOM 2909 C CA . ILE B 1 107 ? -0.698 16.141 11.508 1 98.94 107 ILE B CA 1
ATOM 2910 C C . ILE B 1 107 ? 0.068 14.875 11.883 1 98.94 107 ILE B C 1
ATOM 2912 O O . ILE B 1 107 ? 0.661 14.797 12.961 1 98.94 107 ILE B O 1
ATOM 2916 N N . LEU B 1 108 ? 0.031 13.945 11.008 1 98.88 108 LEU B N 1
ATOM 2917 C CA . LEU B 1 108 ? 0.747 12.695 11.203 1 98.88 108 LEU B CA 1
ATOM 2918 C C . LEU B 1 108 ? 2.102 12.727 10.5 1 98.88 108 LEU B C 1
ATOM 2920 O O . LEU B 1 108 ? 2.23 12.242 9.375 1 98.88 108 LEU B O 1
ATOM 2924 N N . ALA B 1 109 ? 3.109 13.227 11.211 1 98.38 109 ALA B N 1
ATOM 2925 C CA . ALA B 1 109 ? 4.414 13.477 10.602 1 98.38 109 ALA B CA 1
ATOM 2926 C C . ALA B 1 109 ? 5.449 12.469 11.086 1 98.38 109 ALA B C 1
ATOM 2928 O O . ALA B 1 109 ? 6.594 12.477 10.633 1 98.38 109 ALA B O 1
ATOM 2929 N N . ALA B 1 110 ? 5.016 11.586 12.023 1 97.31 110 ALA B N 1
ATOM 2930 C CA . ALA B 1 110 ? 5.926 10.523 12.422 1 97.31 110 ALA B CA 1
ATOM 2931 C C . ALA B 1 110 ? 6.203 9.57 11.266 1 97.31 110 ALA B C 1
ATOM 2933 O O . ALA B 1 110 ? 5.289 9.203 10.516 1 97.31 110 ALA B O 1
ATOM 2934 N N . GLY B 1 111 ? 7.43 9.258 11.047 1 95.88 111 GLY B N 1
ATOM 2935 C CA . GLY B 1 111 ? 7.793 8.359 9.961 1 95.88 111 GLY B CA 1
ATOM 2936 C C . GLY B 1 111 ? 9.086 7.605 10.219 1 95.88 111 GLY B C 1
ATOM 2937 O O . GLY B 1 111 ? 9.867 7.988 11.086 1 95.88 111 GLY B O 1
ATOM 2938 N N . HIS B 1 112 ? 9.242 6.559 9.562 1 95.81 112 HIS B N 1
ATOM 2939 C CA . HIS B 1 112 ? 10.414 5.699 9.633 1 95.81 112 HIS B CA 1
ATOM 2940 C C . HIS B 1 112 ? 10.836 5.23 8.242 1 95.81 112 HIS B C 1
ATOM 2942 O O . HIS B 1 112 ? 9.992 4.988 7.383 1 95.81 112 HIS B O 1
ATOM 2948 N N . ILE B 1 113 ? 12.125 5.18 8.047 1 96.44 113 ILE B N 1
ATOM 2949 C CA . ILE B 1 113 ? 12.711 4.578 6.848 1 96.44 113 ILE B CA 1
ATOM 2950 C C . ILE B 1 113 ? 13.844 3.637 7.25 1 96.44 113 ILE B C 1
ATOM 2952 O O . ILE B 1 113 ? 14.758 4.031 7.977 1 96.44 113 ILE B O 1
ATOM 2956 N N . SER B 1 114 ? 13.719 2.412 6.852 1 95.75 114 SER B N 1
ATOM 2957 C CA . SER B 1 114 ? 14.789 1.46 7.109 1 95.75 114 SER B CA 1
ATOM 2958 C C . SER B 1 114 ? 16 1.743 6.227 1 95.75 114 SER B C 1
ATOM 2960 O O . SER B 1 114 ? 15.883 2.377 5.176 1 95.75 114 SER B O 1
ATOM 2962 N N . PRO B 1 115 ? 17.203 1.299 6.668 1 93.75 115 PRO B N 1
ATOM 2963 C CA . PRO B 1 115 ? 18.359 1.427 5.777 1 93.75 115 PRO B CA 1
ATOM 2964 C C . PRO B 1 115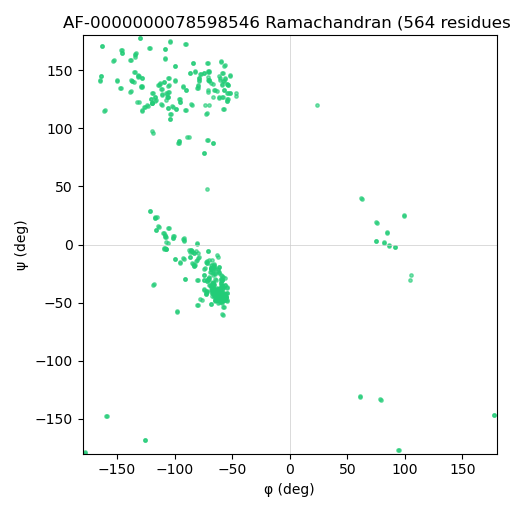 ? 18.125 0.802 4.406 1 93.75 115 PRO B C 1
ATOM 2966 O O . PRO B 1 115 ? 17.5 -0.259 4.309 1 93.75 115 PRO B O 1
ATOM 2969 N N . PRO B 1 116 ? 18.562 1.529 3.375 1 95.31 116 PRO B N 1
ATOM 2970 C CA . PRO B 1 116 ? 18.375 0.977 2.031 1 95.31 116 PRO B CA 1
ATOM 2971 C C . PRO B 1 116 ? 19.031 -0.394 1.86 1 95.31 116 PRO B C 1
ATOM 2973 O O . PRO B 1 116 ? 20.172 -0.599 2.295 1 95.31 116 PRO B O 1
ATOM 2976 N N . ALA B 1 117 ? 18.312 -1.338 1.29 1 96.44 117 ALA B N 1
ATOM 2977 C CA . ALA B 1 117 ? 18.797 -2.686 0.992 1 96.44 117 ALA B CA 1
ATOM 2978 C C . ALA B 1 117 ? 17.859 -3.396 0.02 1 96.44 117 ALA B C 1
ATOM 2980 O O . ALA B 1 117 ? 16.625 -3.227 0.089 1 96.44 117 ALA B O 1
ATOM 2981 N N . PRO B 1 118 ? 18.469 -4.188 -0.947 1 96.81 118 PRO B N 1
ATOM 2982 C CA . PRO B 1 118 ? 17.562 -5.023 -1.736 1 96.81 118 PRO B CA 1
ATOM 2983 C C . PRO B 1 118 ? 16.766 -6.004 -0.878 1 96.81 118 PRO B C 1
ATOM 2985 O O . PRO B 1 118 ? 17.172 -6.336 0.234 1 96.81 118 PRO B O 1
ATOM 2988 N N . ILE B 1 119 ? 15.656 -6.449 -1.378 1 97.12 119 ILE B N 1
ATOM 2989 C CA . ILE B 1 119 ? 14.75 -7.324 -0.644 1 97.12 119 ILE B CA 1
ATOM 2990 C C . ILE B 1 119 ? 15.508 -8.547 -0.14 1 97.12 119 ILE B C 1
ATOM 2992 O O . ILE B 1 119 ? 15.383 -8.93 1.025 1 97.12 119 ILE B O 1
ATOM 2996 N N . LYS B 1 120 ? 16.359 -9.102 -0.956 1 94.81 120 LYS B N 1
ATOM 2997 C CA . LYS B 1 120 ? 17.078 -10.32 -0.615 1 94.81 120 LYS B CA 1
ATOM 2998 C C . LYS B 1 120 ? 18.031 -10.094 0.558 1 94.81 120 LYS B C 1
ATOM 3000 O O . LYS B 1 120 ? 18.328 -11.023 1.306 1 94.81 120 LYS B O 1
ATOM 3005 N N . ASP B 1 121 ? 18.469 -8.867 0.769 1 95.25 121 ASP B N 1
ATOM 3006 C CA . ASP B 1 121 ? 19.469 -8.562 1.789 1 95.25 121 ASP B CA 1
ATOM 3007 C C . ASP B 1 121 ? 18.828 -7.836 2.975 1 95.25 121 ASP B C 1
ATOM 3009 O O . ASP B 1 121 ? 19.516 -7.559 3.971 1 95.25 121 ASP B O 1
ATOM 3013 N N . SER B 1 122 ? 17.578 -7.531 2.883 1 94.38 122 SER B N 1
ATOM 3014 C CA . SER B 1 122 ? 16.891 -6.859 3.975 1 94.38 122 SER B CA 1
ATOM 3015 C C . SER B 1 122 ? 16.531 -7.84 5.082 1 94.38 122 SER B C 1
ATOM 3017 O O . SER B 1 122 ? 16.219 -9 4.812 1 94.38 122 SER B O 1
ATOM 3019 N N . SER B 1 123 ? 16.656 -7.363 6.336 1 94.81 123 SER B N 1
ATOM 3020 C CA . SER B 1 123 ? 16.031 -8.164 7.383 1 94.81 123 SER B CA 1
ATOM 3021 C C . SER B 1 123 ? 14.516 -7.941 7.414 1 94.81 123 SER B C 1
ATOM 3023 O O . SER B 1 123 ? 14.047 -6.824 7.195 1 94.81 123 SER B O 1
ATOM 3025 N N . VAL B 1 124 ? 13.812 -9 7.754 1 95.62 124 VAL B N 1
ATOM 3026 C CA . VAL B 1 124 ? 12.367 -8.891 7.844 1 95.62 124 VAL B CA 1
ATOM 3027 C C . VAL B 1 124 ? 11.984 -7.828 8.875 1 95.62 124 VAL B C 1
ATOM 3029 O O . VAL B 1 124 ? 11.086 -7.02 8.641 1 95.62 124 VAL B O 1
ATOM 3032 N N . GLU B 1 125 ? 12.703 -7.82 9.938 1 96.19 125 GLU B N 1
ATOM 3033 C CA . GLU B 1 125 ? 12.438 -6.879 11.023 1 96.19 125 GLU B CA 1
ATOM 3034 C C . GLU B 1 125 ? 12.609 -5.438 10.547 1 96.19 125 GLU B C 1
ATOM 3036 O O . GLU B 1 125 ? 11.719 -4.605 10.742 1 96.19 125 GLU B O 1
ATOM 3041 N N . ASP B 1 126 ? 13.719 -5.145 9.922 1 95.88 126 ASP B N 1
ATOM 3042 C CA . ASP B 1 126 ? 13.992 -3.791 9.453 1 95.88 126 ASP B CA 1
ATOM 3043 C C . ASP B 1 126 ? 12.984 -3.367 8.383 1 95.88 126 ASP B C 1
ATOM 3045 O O . ASP B 1 126 ? 12.461 -2.254 8.422 1 95.88 126 ASP B O 1
ATOM 3049 N N . TRP B 1 127 ? 12.781 -4.223 7.469 1 97.94 127 TRP B N 1
ATOM 3050 C CA . TRP B 1 127 ? 11.844 -3.945 6.387 1 97.94 127 TRP B CA 1
ATOM 3051 C C . TRP B 1 127 ? 10.445 -3.67 6.938 1 97.94 127 TRP B C 1
ATOM 3053 O O . TRP B 1 127 ? 9.797 -2.697 6.543 1 97.94 127 TRP B O 1
ATOM 3063 N N . TRP B 1 128 ? 10.047 -4.496 7.91 1 98.19 128 TRP B N 1
ATOM 3064 C CA . TRP B 1 128 ? 8.695 -4.449 8.461 1 98.19 128 TRP B CA 1
ATOM 3065 C C . TRP B 1 128 ? 8.523 -3.242 9.375 1 98.19 128 TRP B C 1
ATOM 3067 O O . TRP B 1 128 ? 7.418 -2.713 9.516 1 98.19 128 TRP B O 1
ATOM 3077 N N . GLN B 1 129 ? 9.57 -2.76 9.945 1 97.94 129 GLN B N 1
ATOM 3078 C CA . GLN B 1 129 ? 9.508 -1.576 10.797 1 97.94 129 GLN B CA 1
ATOM 3079 C C . GLN B 1 129 ? 8.953 -0.378 10.031 1 97.94 129 GLN B C 1
ATOM 3081 O O . GLN B 1 129 ? 8.289 0.485 10.617 1 97.94 129 GLN B O 1
ATOM 3086 N N . ASN B 1 130 ? 9.188 -0.31 8.703 1 98.56 130 ASN B N 1
ATOM 3087 C CA . ASN B 1 130 ? 8.562 0.722 7.879 1 98.56 130 ASN B CA 1
ATOM 3088 C C . ASN B 1 130 ? 7.047 0.704 8.008 1 98.56 130 ASN B C 1
ATOM 3090 O O . ASN B 1 130 ? 6.422 1.747 8.219 1 98.56 130 ASN B O 1
ATOM 3094 N N . PHE B 1 131 ? 6.473 -0.453 7.961 1 98.81 131 PHE B N 1
ATOM 3095 C CA . PHE B 1 131 ? 5.023 -0.593 8.016 1 98.81 131 PHE B CA 1
ATOM 3096 C C . PHE B 1 131 ? 4.504 -0.321 9.422 1 98.81 131 PHE B C 1
ATOM 3098 O O . PHE B 1 131 ? 3.463 0.316 9.594 1 98.81 131 PHE B O 1
ATOM 3105 N N . GLU B 1 132 ? 5.188 -0.827 10.414 1 98.38 132 GLU B N 1
ATOM 3106 C CA . GLU B 1 132 ? 4.75 -0.621 11.789 1 98.38 132 GLU B CA 1
ATOM 3107 C C . GLU B 1 132 ? 4.625 0.866 12.109 1 98.38 132 GLU B C 1
ATOM 3109 O O . GLU B 1 132 ? 3.598 1.309 12.633 1 98.38 132 GLU B O 1
ATOM 3114 N N . THR B 1 133 ? 5.57 1.576 11.758 1 98.19 133 THR B N 1
ATOM 3115 C CA . THR B 1 133 ? 5.559 2.994 12.094 1 98.19 133 THR B CA 1
ATOM 3116 C C . THR B 1 133 ? 4.688 3.777 11.117 1 98.19 133 THR B C 1
ATOM 3118 O O . THR B 1 133 ? 3.777 4.5 11.523 1 98.19 133 THR B O 1
ATOM 3121 N N . ASN B 1 134 ? 4.906 3.619 9.82 1 98.69 134 ASN B N 1
ATOM 3122 C CA . ASN B 1 134 ? 4.281 4.48 8.828 1 98.69 134 ASN B CA 1
ATOM 3123 C C . ASN B 1 134 ? 2.805 4.148 8.641 1 98.69 134 ASN B C 1
ATOM 3125 O O . ASN B 1 134 ? 1.979 5.043 8.453 1 98.69 134 ASN B O 1
ATOM 3129 N N . VAL B 1 135 ? 2.523 2.857 8.68 1 98.88 135 VAL B N 1
ATOM 3130 C CA . VAL B 1 135 ? 1.151 2.457 8.383 1 98.88 135 VAL B CA 1
ATOM 3131 C C . VAL B 1 135 ? 0.384 2.238 9.68 1 98.88 135 VAL B C 1
ATOM 3133 O O . VAL B 1 135 ? -0.605 2.924 9.953 1 98.88 135 VAL B O 1
ATOM 3136 N N . LYS B 1 136 ? 0.855 1.338 10.547 1 98.62 136 LYS B N 1
ATOM 3137 C CA . LYS B 1 136 ? 0.161 1.06 11.805 1 98.62 136 LYS B CA 1
ATOM 3138 C C . LYS B 1 136 ? 0.098 2.303 12.68 1 98.62 136 LYS B C 1
ATOM 3140 O O . LYS B 1 136 ? -0.929 2.576 13.305 1 98.62 136 LYS B O 1
ATOM 3145 N N . GLY B 1 137 ? 1.213 2.984 12.75 1 98.62 137 GLY B N 1
ATOM 3146 C CA . GLY B 1 137 ? 1.234 4.223 13.508 1 98.62 137 GLY B CA 1
ATOM 3147 C C . GLY B 1 137 ? 0.208 5.234 13.039 1 98.62 137 GLY B C 1
ATOM 3148 O O . GLY B 1 137 ? -0.495 5.84 13.844 1 98.62 137 GLY B O 1
ATOM 3149 N N . THR B 1 138 ? 0.114 5.41 11.719 1 98.62 138 THR B N 1
ATOM 3150 C CA . THR B 1 138 ? -0.847 6.328 11.109 1 98.62 138 THR B CA 1
ATOM 3151 C C . THR B 1 138 ? -2.277 5.891 11.414 1 98.62 138 THR B C 1
ATOM 3153 O O . THR B 1 138 ? -3.105 6.707 11.828 1 98.62 138 THR B O 1
ATOM 3156 N N . MET B 1 139 ? -2.557 4.629 11.227 1 98.56 139 MET B N 1
ATOM 3157 C CA . MET B 1 139 ? -3.889 4.09 11.484 1 98.56 139 MET B CA 1
ATOM 3158 C C . MET B 1 139 ? -4.254 4.227 12.961 1 98.56 139 MET B C 1
ATOM 3160 O O . MET B 1 139 ? -5.348 4.68 13.297 1 98.56 139 MET B O 1
ATOM 3164 N N . THR B 1 140 ? -3.354 3.885 13.844 1 98.38 140 THR B N 1
ATOM 3165 C CA . THR B 1 140 ? -3.611 3.906 15.273 1 98.38 140 THR B CA 1
ATOM 3166 C C . THR B 1 140 ? -3.859 5.332 15.758 1 98.38 140 THR B C 1
ATOM 3168 O O . THR B 1 140 ? -4.84 5.594 16.453 1 98.38 140 THR B O 1
ATOM 3171 N N . ALA B 1 141 ? -2.967 6.219 15.336 1 98.06 141 ALA B N 1
ATOM 3172 C CA . ALA B 1 141 ? -3.127 7.617 15.727 1 98.06 141 ALA B CA 1
ATOM 3173 C C . ALA B 1 141 ? -4.453 8.18 15.211 1 98.06 141 ALA B C 1
ATOM 3175 O O . ALA B 1 141 ? -5.164 8.867 15.953 1 98.06 141 ALA B O 1
ATOM 3176 N N . SER B 1 142 ? -4.77 7.914 13.977 1 98.19 142 SER B N 1
ATOM 3177 C CA . SER B 1 142 ? -6.035 8.383 13.43 1 98.19 142 SER B CA 1
ATOM 3178 C C . SER B 1 142 ? -7.219 7.828 14.211 1 98.19 142 SER B C 1
ATOM 3180 O O . SER B 1 142 ? -8.086 8.586 14.656 1 98.19 142 SER B O 1
ATOM 3182 N N . ARG B 1 143 ? -7.199 6.555 14.414 1 97.31 143 ARG B N 1
ATOM 3183 C CA . ARG B 1 143 ? -8.336 5.855 15.008 1 97.31 143 ARG B CA 1
ATOM 3184 C C . ARG B 1 143 ? -8.609 6.352 16.422 1 97.31 143 ARG B C 1
ATOM 3186 O O . ARG B 1 143 ? -9.75 6.648 16.766 1 97.31 143 ARG B O 1
ATOM 3193 N N . VAL B 1 144 ? -7.594 6.453 17.266 1 97.06 144 VAL B N 1
ATOM 3194 C CA . VAL B 1 144 ? -7.793 6.727 18.688 1 97.06 144 VAL B CA 1
ATOM 3195 C C . VAL B 1 144 ? -8.305 8.148 18.875 1 97.06 144 VAL B C 1
ATOM 3197 O O . VAL B 1 144 ? -9 8.445 19.844 1 97.06 144 VAL B O 1
ATOM 3200 N N . PHE B 1 145 ? -8.047 9.055 17.922 1 97.69 145 PHE B N 1
ATOM 3201 C CA . PHE B 1 145 ? -8.422 10.453 18.078 1 97.69 145 PHE B CA 1
ATOM 3202 C C . PHE B 1 145 ? -9.766 10.727 17.422 1 97.69 145 PHE B C 1
ATOM 3204 O O . PHE B 1 145 ? -10.398 11.75 17.688 1 97.69 145 PHE B O 1
ATOM 3211 N N . LEU B 1 146 ? -10.266 9.867 16.578 1 97.31 146 LEU B N 1
ATOM 3212 C CA . LEU B 1 146 ? -11.453 10.117 15.773 1 97.31 146 LEU B CA 1
ATOM 3213 C C . LEU B 1 146 ? -12.656 10.43 16.656 1 97.31 146 LEU B C 1
ATOM 3215 O O . LEU B 1 146 ? -13.43 11.336 16.344 1 97.31 146 LEU B O 1
ATOM 3219 N N . PRO B 1 147 ? -12.797 9.766 17.812 1 95.5 147 PRO B N 1
ATOM 3220 C CA . PRO B 1 147 ? -14.016 9.961 18.594 1 95.5 147 PRO B CA 1
ATOM 3221 C C . PRO B 1 147 ? -14.156 11.383 19.125 1 95.5 147 PRO B C 1
ATOM 3223 O O . PRO B 1 147 ? -15.266 11.812 19.469 1 95.5 147 PRO B O 1
ATOM 3226 N N . THR B 1 148 ? -13.07 12.148 19.219 1 96.94 148 THR B N 1
ATOM 3227 C CA . THR B 1 148 ? -13.133 13.477 19.812 1 96.94 148 THR B CA 1
ATOM 3228 C C . THR B 1 148 ? -12.859 14.555 18.781 1 96.94 148 THR B C 1
ATOM 3230 O O . THR B 1 148 ? -12.555 15.695 19.125 1 96.94 148 THR B O 1
ATOM 3233 N N . ALA B 1 149 ? -12.922 14.188 17.5 1 97.88 149 ALA B N 1
ATOM 3234 C CA . ALA B 1 149 ? -12.781 15.172 16.422 1 97.88 149 ALA B CA 1
ATOM 3235 C C . ALA B 1 149 ? -13.852 16.25 16.531 1 97.88 149 ALA B C 1
ATOM 3237 O O . ALA B 1 149 ? -15.008 15.969 16.859 1 97.88 149 ALA B O 1
ATOM 3238 N N . ASN B 1 150 ? -13.406 17.453 16.312 1 97.19 150 ASN B N 1
ATOM 3239 C CA . ASN B 1 150 ? -14.406 18.5 16.188 1 97.19 150 ASN B CA 1
ATOM 3240 C C . ASN B 1 150 ? -15.453 18.141 15.133 1 97.19 150 ASN B C 1
ATOM 3242 O O . ASN B 1 150 ? -15.117 17.938 13.961 1 97.19 150 ASN B O 1
ATOM 3246 N N . ALA B 1 151 ? -16.688 18.141 15.445 1 92.06 151 ALA B N 1
ATOM 3247 C CA . ALA B 1 151 ? -17.781 17.672 14.594 1 92.06 151 ALA B CA 1
ATOM 3248 C C . ALA B 1 151 ? -18 18.609 13.414 1 92.06 151 ALA B C 1
ATOM 3250 O O . ALA B 1 151 ? -18.5 18.203 12.367 1 92.06 151 ALA B O 1
ATOM 3251 N N . ASP B 1 152 ? -17.672 19.844 13.578 1 88.56 152 ASP B N 1
ATOM 3252 C CA . ASP B 1 152 ? -17.922 20.828 12.523 1 88.56 152 ASP B CA 1
ATOM 3253 C C . ASP B 1 152 ? -16.875 20.719 11.414 1 88.56 152 ASP B C 1
ATOM 3255 O O . ASP B 1 152 ? -17.188 20.828 10.234 1 88.56 152 ASP B O 1
ATOM 3259 N N . HIS B 1 153 ? -15.648 20.641 11.883 1 88.31 153 HIS B N 1
ATOM 3260 C CA . HIS B 1 153 ? -14.578 20.516 10.898 1 88.31 153 HIS B CA 1
ATOM 3261 C C . HIS B 1 153 ? -13.297 19.984 11.547 1 88.31 153 HIS B C 1
ATOM 3263 O O . HIS B 1 153 ? -12.75 20.609 12.453 1 88.31 153 HIS B O 1
ATOM 3269 N N . ALA B 1 154 ? -12.852 18.844 11.188 1 97.62 154 ALA B N 1
ATOM 3270 C CA . ALA B 1 154 ? -11.586 18.25 11.602 1 97.62 154 ALA B CA 1
ATOM 3271 C C . ALA B 1 154 ? -10.773 17.781 10.398 1 97.62 154 ALA B C 1
ATOM 3273 O O . ALA B 1 154 ? -11.336 17.438 9.359 1 97.62 154 ALA B O 1
ATOM 3274 N N . ALA B 1 155 ? -9.5 17.938 10.484 1 98.81 155 ALA B N 1
ATOM 3275 C CA . ALA B 1 155 ? -8.625 17.562 9.383 1 98.81 155 ALA B CA 1
ATOM 3276 C C . ALA B 1 155 ? -7.492 16.656 9.859 1 98.81 155 ALA B C 1
ATOM 3278 O O . ALA B 1 155 ? -6.93 16.875 10.93 1 98.81 155 ALA B O 1
ATOM 3279 N N . ILE B 1 156 ? -7.211 15.633 9.117 1 98.88 156 ILE B N 1
ATOM 3280 C CA . ILE B 1 156 ? -6.035 14.789 9.328 1 98.88 156 ILE B CA 1
ATOM 3281 C C . ILE B 1 156 ? -5.156 14.82 8.078 1 98.88 156 ILE B C 1
ATOM 3283 O O . ILE B 1 156 ? -5.621 14.531 6.973 1 98.88 156 ILE B O 1
ATOM 3287 N N . ILE B 1 157 ? -3.926 15.219 8.211 1 98.94 157 ILE B N 1
ATOM 3288 C CA . ILE B 1 157 ? -2.941 15.195 7.137 1 98.94 157 ILE B CA 1
ATOM 3289 C C . ILE B 1 157 ? -1.871 14.156 7.438 1 98.94 157 ILE B C 1
ATOM 3291 O O . ILE B 1 157 ? -1.248 14.18 8.5 1 98.94 157 ILE B O 1
ATOM 3295 N N . ALA B 1 158 ? -1.729 13.211 6.578 1 98.94 158 ALA B N 1
ATOM 3296 C CA . ALA B 1 158 ? -0.676 12.203 6.707 1 98.94 158 ALA B CA 1
ATOM 3297 C C . ALA B 1 158 ? 0.446 12.453 5.703 1 98.94 158 ALA B C 1
ATOM 3299 O O . ALA B 1 158 ? 0.188 12.68 4.52 1 98.94 158 ALA B O 1
ATOM 3300 N N . LEU B 1 159 ? 1.679 12.438 6.188 1 98.62 159 LEU B N 1
ATOM 3301 C CA . LEU B 1 159 ? 2.811 12.641 5.293 1 98.62 159 LEU B CA 1
ATOM 3302 C C . LEU B 1 159 ? 3.152 11.359 4.543 1 98.62 159 LEU B C 1
ATOM 3304 O O . LEU B 1 159 ? 3.137 10.273 5.129 1 98.62 159 LEU B O 1
ATOM 3308 N N . THR B 1 160 ? 3.359 11.516 3.312 1 97.81 160 THR B N 1
ATOM 3309 C CA . THR B 1 160 ? 3.74 10.406 2.449 1 97.81 160 THR B CA 1
ATOM 3310 C C . THR B 1 160 ? 5.02 10.727 1.686 1 97.81 160 THR B C 1
ATOM 3312 O O . THR B 1 160 ? 5.816 11.562 2.119 1 97.81 160 THR B O 1
ATOM 3315 N N . ALA B 1 161 ? 5.379 9.914 0.68 1 94.31 161 ALA B N 1
ATOM 3316 C CA . ALA B 1 161 ? 6.613 10.023 -0.091 1 94.31 161 ALA B CA 1
ATOM 3317 C C . ALA B 1 161 ? 6.328 10 -1.591 1 94.31 161 ALA B C 1
ATOM 3319 O O . ALA B 1 161 ? 5.168 10.016 -2.008 1 94.31 161 ALA B O 1
ATOM 3320 N N . ALA B 1 162 ? 7.434 10.141 -2.361 1 91.25 162 ALA B N 1
ATOM 3321 C CA . ALA B 1 162 ? 7.32 10.078 -3.816 1 91.25 162 ALA B CA 1
ATOM 3322 C C . ALA B 1 162 ? 7.113 8.641 -4.285 1 91.25 162 ALA B C 1
ATOM 3324 O O . ALA B 1 162 ? 8 8.047 -4.902 1 91.25 162 ALA B O 1
ATOM 3325 N N . VAL B 1 163 ? 5.895 8.156 -4.156 1 95.12 163 VAL B N 1
ATOM 3326 C CA . VAL B 1 163 ? 5.566 6.754 -4.406 1 95.12 163 VAL B CA 1
ATOM 3327 C C . VAL B 1 163 ? 5.312 6.543 -5.895 1 95.12 163 VAL B C 1
ATOM 3329 O O . VAL B 1 163 ? 5.16 5.406 -6.348 1 95.12 163 VAL B O 1
ATOM 3332 N N . VAL B 1 164 ? 5.289 7.582 -6.684 1 94.31 164 VAL B N 1
ATOM 3333 C CA . VAL B 1 164 ? 4.801 7.551 -8.055 1 94.31 164 VAL B CA 1
ATOM 3334 C C . VAL B 1 164 ? 5.898 7.043 -8.992 1 94.31 164 VAL B C 1
ATOM 3336 O O . VAL B 1 164 ? 5.625 6.625 -10.117 1 94.31 164 VAL B O 1
ATOM 3339 N N . PHE B 1 165 ? 7.125 7.059 -8.578 1 92.5 165 PHE B N 1
ATOM 3340 C CA . PHE B 1 165 ? 8.219 6.629 -9.438 1 92.5 165 PHE B CA 1
ATOM 3341 C C . PHE B 1 165 ? 8.234 5.109 -9.578 1 92.5 165 PHE B C 1
ATOM 3343 O O . PHE B 1 165 ? 7.859 4.395 -8.641 1 92.5 165 PHE B O 1
ATOM 3350 N N . PRO B 1 166 ? 8.68 4.695 -10.805 1 94.06 166 PRO B N 1
ATOM 3351 C CA . PRO B 1 166 ? 8.805 3.246 -10.969 1 94.06 166 PRO B CA 1
ATOM 3352 C C . PRO B 1 166 ? 9.75 2.613 -9.953 1 94.06 166 PRO B C 1
ATOM 3354 O O . PRO B 1 166 ? 10.766 3.213 -9.594 1 94.06 166 PRO B O 1
ATOM 3357 N N . ALA B 1 167 ? 9.461 1.422 -9.586 1 95.94 167 ALA B N 1
ATOM 3358 C CA . ALA B 1 167 ? 10.266 0.682 -8.617 1 95.94 167 ALA B CA 1
ATOM 3359 C C . ALA B 1 167 ? 11.719 0.595 -9.07 1 95.94 167 ALA B C 1
ATOM 3361 O O . ALA B 1 167 ? 12.641 0.658 -8.25 1 95.94 167 ALA B O 1
ATOM 3362 N N . ALA B 1 168 ? 11.953 0.488 -10.367 1 94.69 168 ALA B N 1
ATOM 3363 C CA . ALA B 1 168 ? 13.297 0.36 -10.914 1 94.69 168 ALA B CA 1
ATOM 3364 C C . ALA B 1 168 ? 14.148 1.581 -10.57 1 94.69 168 ALA B C 1
ATOM 3366 O O . ALA B 1 168 ? 15.375 1.486 -10.477 1 94.69 168 ALA B O 1
ATOM 3367 N N . ARG B 1 169 ? 13.516 2.711 -10.32 1 93.56 169 ARG B N 1
ATOM 3368 C CA . ARG B 1 169 ? 14.219 3.949 -10 1 93.56 169 ARG B CA 1
ATOM 3369 C C . ARG B 1 169 ? 14.391 4.109 -8.492 1 93.56 169 ARG B C 1
ATOM 3371 O O . ARG B 1 169 ? 15.117 4.996 -8.039 1 93.56 169 ARG B O 1
ATOM 3378 N N . LEU B 1 170 ? 13.711 3.307 -7.762 1 95.44 170 LEU B N 1
ATOM 3379 C CA . LEU B 1 170 ? 13.695 3.457 -6.312 1 95.44 170 LEU B CA 1
ATOM 3380 C C . LEU B 1 170 ? 14.203 2.193 -5.629 1 95.44 170 LEU B C 1
ATOM 3382 O O . LEU B 1 170 ? 13.828 1.898 -4.492 1 95.44 170 LEU B O 1
ATOM 3386 N N . ARG B 1 171 ? 15.078 1.465 -6.309 1 95.69 171 ARG B N 1
ATOM 3387 C CA . ARG B 1 171 ? 15.586 0.21 -5.762 1 95.69 171 ARG B CA 1
ATOM 3388 C C . ARG B 1 171 ? 16.125 0.404 -4.348 1 95.69 171 ARG B C 1
ATOM 3390 O O . ARG B 1 171 ? 16.625 1.478 -4.008 1 95.69 171 ARG B O 1
ATOM 3397 N N . ASN B 1 172 ? 15.922 -0.63 -3.529 1 96.88 172 ASN B N 1
ATOM 3398 C CA . ASN B 1 172 ? 16.453 -0.733 -2.176 1 96.88 172 ASN B CA 1
ATOM 3399 C C . ASN B 1 172 ? 15.594 0.024 -1.172 1 96.88 172 ASN B C 1
ATOM 3401 O O . ASN B 1 172 ? 15.883 0.026 0.026 1 96.88 172 ASN B O 1
ATOM 3405 N N . LEU B 1 173 ? 14.5 0.625 -1.611 1 97.5 173 LEU B N 1
ATOM 3406 C CA . LEU B 1 173 ? 13.617 1.38 -0.729 1 97.5 173 LEU B CA 1
ATOM 3407 C C . LEU B 1 173 ? 12.227 0.748 -0.679 1 97.5 173 LEU B C 1
ATOM 3409 O O . LEU B 1 173 ? 11.242 1.431 -0.401 1 97.5 173 LEU B O 1
ATOM 3413 N N . SER B 1 174 ? 12.141 -0.513 -0.985 1 98.19 174 SER B N 1
ATOM 3414 C CA . SER B 1 174 ? 10.867 -1.187 -1.189 1 98.19 174 SER B CA 1
ATOM 3415 C C . SER B 1 174 ? 9.969 -1.053 0.037 1 98.19 174 SER B C 1
ATOM 3417 O O . SER B 1 174 ? 8.781 -0.733 -0.086 1 98.19 174 SER B O 1
ATOM 3419 N N . GLY B 1 175 ? 10.523 -1.322 1.284 1 98.25 175 GLY B N 1
ATOM 3420 C CA . GLY B 1 175 ? 9.703 -1.237 2.486 1 98.25 175 GLY B CA 1
ATOM 3421 C C . GLY B 1 175 ? 9.125 0.146 2.719 1 98.25 175 GLY B C 1
ATOM 3422 O O . GLY B 1 175 ? 7.941 0.286 3.02 1 98.25 175 GLY B O 1
ATOM 3423 N N . TYR B 1 176 ? 9.906 1.134 2.533 1 98.31 176 TYR B N 1
ATOM 3424 C CA . TYR B 1 176 ? 9.5 2.514 2.773 1 98.31 176 TYR B CA 1
ATOM 3425 C C . TYR B 1 176 ? 8.461 2.961 1.751 1 98.31 176 TYR B C 1
ATOM 3427 O O . TYR B 1 176 ? 7.379 3.42 2.117 1 98.31 176 TYR B O 1
ATOM 3435 N N . ILE B 1 177 ? 8.766 2.762 0.452 1 98.44 177 ILE B N 1
ATOM 3436 C CA . ILE B 1 177 ? 7.898 3.25 -0.618 1 98.44 177 ILE B CA 1
ATOM 3437 C C . ILE B 1 177 ? 6.559 2.523 -0.57 1 98.44 177 ILE B C 1
ATOM 3439 O O . ILE B 1 177 ? 5.5 3.146 -0.703 1 98.44 177 ILE B O 1
ATOM 3443 N N . THR B 1 178 ? 6.598 1.237 -0.367 1 98.75 178 THR B N 1
ATOM 3444 C CA . THR B 1 178 ? 5.371 0.454 -0.285 1 98.75 178 THR B CA 1
ATOM 3445 C C . THR B 1 178 ? 4.52 0.902 0.902 1 98.75 178 THR B C 1
ATOM 3447 O O . THR B 1 178 ? 3.303 1.046 0.782 1 98.75 178 THR B O 1
ATOM 3450 N N . SER B 1 179 ? 5.117 1.161 2.055 1 98.81 179 SER B N 1
ATOM 3451 C CA . SER B 1 179 ? 4.387 1.616 3.234 1 98.81 179 SER B CA 1
ATOM 3452 C C . SER B 1 179 ? 3.748 2.98 2.996 1 98.81 179 SER B C 1
ATOM 3454 O O . SER B 1 179 ? 2.619 3.227 3.43 1 98.81 179 SER B O 1
ATOM 3456 N N . LYS B 1 180 ? 4.438 3.828 2.338 1 98.88 180 LYS B N 1
ATOM 3457 C CA . LYS B 1 180 ? 3.938 5.184 2.119 1 98.88 180 LYS B CA 1
ATOM 3458 C C . LYS B 1 180 ? 2.828 5.195 1.071 1 98.88 180 LYS B C 1
ATOM 3460 O O . LYS B 1 180 ? 1.898 6 1.153 1 98.88 180 LYS B O 1
ATOM 3465 N N . LEU B 1 181 ? 2.881 4.27 0.107 1 98.88 181 LEU B N 1
ATOM 3466 C CA . LEU B 1 181 ? 1.739 4.082 -0.781 1 98.88 181 LEU B CA 1
ATOM 3467 C C . LEU B 1 181 ? 0.513 3.619 0 1 98.88 181 LEU B C 1
ATOM 3469 O O . LEU B 1 181 ? -0.6 4.09 -0.249 1 98.88 181 LEU B O 1
ATOM 3473 N N . ALA B 1 182 ? 0.731 2.709 0.904 1 98.88 182 ALA B N 1
ATOM 3474 C CA . ALA B 1 182 ? -0.352 2.23 1.76 1 98.88 182 ALA B CA 1
ATOM 3475 C C . ALA B 1 182 ? -0.974 3.379 2.551 1 98.88 182 ALA B C 1
ATOM 3477 O O . ALA B 1 182 ? -2.193 3.428 2.732 1 98.88 182 ALA B O 1
ATOM 3478 N N . VAL B 1 183 ? -0.184 4.34 2.977 1 98.88 183 VAL B N 1
ATOM 3479 C CA . VAL B 1 183 ? -0.666 5.496 3.727 1 98.88 183 VAL B CA 1
ATOM 3480 C C . VAL B 1 183 ? -1.628 6.309 2.863 1 98.88 183 VAL B C 1
ATOM 3482 O O . VAL B 1 183 ? -2.676 6.754 3.34 1 98.88 183 VAL B O 1
ATOM 3485 N N . ILE B 1 184 ? -1.293 6.512 1.601 1 98.88 184 ILE B N 1
ATOM 3486 C CA . ILE B 1 184 ? -2.16 7.258 0.697 1 98.88 184 ILE B CA 1
ATOM 3487 C C . ILE B 1 184 ? -3.525 6.578 0.612 1 98.88 184 ILE B C 1
ATOM 3489 O O . ILE B 1 184 ? -4.562 7.23 0.746 1 98.88 184 ILE B O 1
ATOM 3493 N N . LYS B 1 185 ? -3.516 5.293 0.417 1 98.88 185 LYS B N 1
ATOM 3494 C CA . LYS B 1 185 ? -4.773 4.562 0.284 1 98.88 185 LYS B CA 1
ATOM 3495 C C . LYS B 1 185 ? -5.562 4.586 1.59 1 98.88 185 LYS B C 1
ATOM 3497 O O . LYS B 1 185 ? -6.789 4.688 1.577 1 98.88 185 LYS B O 1
ATOM 3502 N N . PHE B 1 186 ? -4.891 4.461 2.734 1 98.81 186 PHE B N 1
ATOM 3503 C CA . PHE B 1 186 ? -5.539 4.559 4.035 1 98.81 186 PHE B CA 1
ATOM 3504 C C . PHE B 1 186 ? -6.277 5.883 4.176 1 98.81 186 PHE B C 1
ATOM 3506 O O . PHE B 1 186 ? -7.418 5.918 4.645 1 98.81 186 PHE B O 1
ATOM 3513 N N . VAL B 1 187 ? -5.645 6.938 3.738 1 98.81 187 VAL B N 1
ATOM 3514 C CA . VAL B 1 187 ? -6.207 8.281 3.84 1 98.81 187 VAL B CA 1
ATOM 3515 C C . VAL B 1 187 ? -7.484 8.367 3.006 1 98.81 187 VAL B C 1
ATOM 3517 O O . VAL B 1 187 ? -8.461 9 3.418 1 98.81 187 VAL B O 1
ATOM 3520 N N . GLU B 1 188 ? -7.469 7.789 1.831 1 98.75 188 GLU B N 1
ATOM 3521 C CA . GLU B 1 188 ? -8.672 7.75 1.007 1 98.75 188 GLU B CA 1
ATOM 3522 C C . GLU B 1 188 ? -9.844 7.121 1.763 1 98.75 188 GLU B C 1
ATOM 3524 O O . GLU B 1 188 ? -10.961 7.637 1.724 1 98.75 188 GLU B O 1
ATOM 3529 N N . PHE B 1 189 ? -9.523 6 2.424 1 98.75 189 PHE B N 1
ATOM 3530 C CA . PHE B 1 189 ? -10.555 5.309 3.18 1 98.75 189 PHE B CA 1
ATOM 3531 C C . PHE B 1 189 ? -10.992 6.137 4.379 1 98.75 189 PHE B C 1
ATOM 3533 O O . PHE B 1 189 ? -12.18 6.168 4.723 1 98.75 189 PHE B O 1
ATOM 3540 N N . LEU B 1 190 ? -10.023 6.734 5.035 1 98.44 190 LEU B N 1
ATOM 3541 C CA . LEU B 1 190 ? -10.352 7.594 6.164 1 98.44 190 LEU B CA 1
ATOM 3542 C C . LEU B 1 190 ? -11.359 8.664 5.758 1 98.44 190 LEU B C 1
ATOM 3544 O O . LEU B 1 190 ? -12.367 8.859 6.441 1 98.44 190 LEU B O 1
ATOM 3548 N N . ALA B 1 191 ? -11.125 9.352 4.66 1 98.12 191 ALA B N 1
ATOM 3549 C CA . ALA B 1 191 ? -12.031 10.383 4.141 1 98.12 191 ALA B CA 1
ATOM 3550 C C . ALA B 1 191 ? -13.391 9.789 3.797 1 98.12 191 ALA B C 1
ATOM 3552 O O . ALA B 1 191 ? -14.43 10.375 4.117 1 98.12 191 ALA B O 1
ATOM 3553 N N . ALA B 1 192 ? -13.398 8.633 3.174 1 97.88 192 ALA B N 1
ATOM 3554 C CA . ALA B 1 192 ? -14.633 8.023 2.684 1 97.88 192 ALA B CA 1
ATOM 3555 C C . ALA B 1 192 ? -15.492 7.516 3.838 1 97.88 192 ALA B C 1
ATOM 3557 O O . ALA B 1 192 ? -16.719 7.512 3.752 1 97.88 192 ALA B O 1
ATOM 3558 N N . GLU B 1 193 ? -14.852 7.117 4.93 1 97.81 193 GLU B N 1
ATOM 3559 C CA . GLU B 1 193 ? -15.57 6.422 5.988 1 97.81 193 GLU B CA 1
ATOM 3560 C C . GLU B 1 193 ? -15.922 7.367 7.133 1 97.81 193 GLU B C 1
ATOM 3562 O O . GLU B 1 193 ? -16.656 6.992 8.055 1 97.81 193 GLU B O 1
ATOM 3567 N N . THR B 1 194 ? -15.352 8.523 7.137 1 96.12 194 THR B N 1
ATOM 3568 C CA . THR B 1 194 ? -15.578 9.445 8.242 1 96.12 194 THR B CA 1
ATOM 3569 C C . THR B 1 194 ? -16.219 10.742 7.746 1 96.12 194 THR B C 1
ATOM 3571 O O . THR B 1 194 ? -15.516 11.695 7.398 1 96.12 194 THR B O 1
ATOM 3574 N N . PRO B 1 195 ? -17.484 10.797 7.875 1 88.56 195 PRO B N 1
ATOM 3575 C CA . PRO B 1 195 ? -18.172 12.016 7.445 1 88.56 195 PRO B CA 1
ATOM 3576 C C . PRO B 1 195 ? -17.672 13.266 8.164 1 88.56 195 PRO B C 1
ATOM 3578 O O . PRO B 1 195 ? -17.344 13.203 9.352 1 88.56 195 PRO B O 1
ATOM 3581 N N . ASN B 1 196 ? -17.516 14.375 7.574 1 90.12 196 ASN B N 1
ATOM 3582 C CA . ASN B 1 196 ? -17.156 15.695 8.086 1 90.12 196 ASN B CA 1
ATOM 3583 C C . ASN B 1 196 ? -15.664 15.766 8.43 1 90.12 196 ASN B C 1
ATOM 3585 O O . ASN B 1 196 ? -15.234 16.672 9.141 1 90.12 196 ASN B O 1
ATOM 3589 N N . LEU B 1 197 ? -14.938 14.711 8.164 1 97.38 197 LEU B N 1
ATOM 3590 C CA . LEU B 1 197 ? -13.484 14.742 8.305 1 97.38 197 LEU B CA 1
ATOM 3591 C C . LEU B 1 197 ? -12.812 15.047 6.973 1 97.38 197 LEU B C 1
ATOM 3593 O O . LEU B 1 197 ? -13.156 14.445 5.949 1 97.38 197 LEU B O 1
ATOM 3597 N N . PHE B 1 198 ? -12.008 16.031 6.953 1 98.44 198 PHE B N 1
ATOM 3598 C CA . PHE B 1 198 ? -11.086 16.266 5.844 1 98.44 198 PHE B CA 1
ATOM 3599 C C . PHE B 1 198 ? -9.805 15.461 6.035 1 98.44 198 PHE B C 1
ATOM 3601 O O . PHE B 1 198 ? -9.133 15.586 7.066 1 98.44 198 PHE B O 1
ATOM 3608 N N . ALA B 1 199 ? -9.453 14.578 5.145 1 98.69 199 ALA B N 1
ATOM 3609 C CA . ALA B 1 199 ? -8.227 13.781 5.203 1 98.69 199 ALA B CA 1
ATOM 3610 C C . ALA B 1 199 ? -7.449 13.875 3.898 1 98.69 199 ALA B C 1
ATOM 3612 O O . ALA B 1 199 ? -8.023 13.773 2.812 1 98.69 199 ALA B O 1
ATOM 3613 N N . VAL B 1 200 ? -6.152 14.055 3.975 1 98.81 200 VAL B N 1
ATOM 3614 C CA . VAL B 1 200 ? -5.332 14.195 2.777 1 98.81 200 VAL B CA 1
ATOM 3615 C C . VAL B 1 200 ? -3.932 13.656 3.043 1 98.81 200 VAL B C 1
ATOM 3617 O O . VAL B 1 200 ? -3.436 13.719 4.172 1 98.81 200 VAL B O 1
ATOM 3620 N N . ALA B 1 201 ? -3.365 12.984 2.047 1 98.94 201 ALA B N 1
ATOM 3621 C CA . ALA B 1 201 ? -1.959 12.594 2.088 1 98.94 201 ALA B CA 1
ATOM 3622 C C . ALA B 1 201 ? -1.074 13.648 1.429 1 98.94 201 ALA B C 1
ATOM 3624 O O . ALA B 1 201 ? -1.403 14.156 0.356 1 98.94 201 ALA B O 1
ATOM 3625 N N . LEU B 1 202 ? 0.073 14 2.051 1 98.88 202 LEU B N 1
ATOM 3626 C CA . LEU B 1 202 ? 0.91 15.086 1.561 1 98.88 202 LEU B CA 1
ATOM 3627 C C . LEU B 1 202 ? 2.346 14.617 1.354 1 98.88 202 LEU B C 1
ATOM 3629 O O . LEU B 1 202 ? 2.969 14.086 2.275 1 98.88 202 LEU B O 1
ATOM 3633 N N . HIS B 1 203 ? 2.836 14.672 0.175 1 98.38 203 HIS B N 1
ATOM 3634 C CA . HIS B 1 203 ? 4.277 14.68 -0.048 1 98.38 203 HIS B CA 1
ATOM 3635 C C . HIS B 1 203 ? 4.895 16.016 0.359 1 98.38 203 HIS B C 1
ATOM 3637 O O . HIS B 1 203 ? 4.66 17.031 -0.291 1 98.38 203 HIS B O 1
ATOM 3643 N N . PRO B 1 204 ? 5.668 16.047 1.34 1 97.81 204 PRO B N 1
ATOM 3644 C CA . PRO B 1 204 ? 6.062 17.312 1.965 1 97.81 204 PRO B CA 1
ATOM 3645 C C . PRO B 1 204 ? 7.184 18.016 1.209 1 97.81 204 PRO B C 1
ATOM 3647 O O . PRO B 1 204 ? 7.551 19.141 1.555 1 97.81 204 PRO B O 1
ATOM 3650 N N . GLY B 1 205 ? 7.625 17.422 0.108 1 95.62 205 GLY B N 1
ATOM 3651 C CA . GLY B 1 205 ? 8.805 17.953 -0.562 1 95.62 205 GLY B CA 1
ATOM 3652 C C . GLY B 1 205 ? 10.094 17.266 -0.135 1 95.62 205 GLY B C 1
ATOM 3653 O O . GLY B 1 205 ? 10.062 16.234 0.539 1 95.62 205 GLY B O 1
ATOM 3654 N N . MET B 1 206 ? 11.18 17.766 -0.678 1 92.75 206 MET B N 1
ATOM 3655 C CA . MET B 1 206 ? 12.5 17.234 -0.34 1 92.75 206 MET B CA 1
ATOM 3656 C C . MET B 1 206 ? 13.156 18.078 0.753 1 92.75 206 MET B C 1
ATOM 3658 O O . MET B 1 206 ? 13.859 19.047 0.462 1 92.75 206 MET B O 1
ATOM 3662 N N . ILE B 1 207 ? 12.883 17.688 1.929 1 93 207 ILE B N 1
ATOM 3663 C CA . ILE B 1 207 ? 13.375 18.391 3.105 1 93 207 ILE B CA 1
ATOM 3664 C C . ILE B 1 207 ? 14.508 17.609 3.752 1 93 207 ILE B C 1
ATOM 3666 O O . ILE B 1 207 ? 14.43 16.391 3.873 1 93 207 ILE B O 1
ATOM 3670 N N . ASP B 1 208 ? 15.547 18.312 4.152 1 90.62 208 ASP B N 1
ATOM 3671 C CA . ASP B 1 208 ? 16.672 17.656 4.824 1 90.62 208 ASP B CA 1
ATOM 3672 C C . ASP B 1 208 ? 16.281 17.219 6.23 1 90.62 208 ASP B C 1
ATOM 3674 O O . ASP B 1 208 ? 16.391 17.984 7.184 1 90.62 208 ASP B O 1
ATOM 3678 N N . THR B 1 209 ? 15.797 16.062 6.34 1 90.5 209 THR B N 1
ATOM 3679 C CA . THR B 1 209 ? 15.414 15.422 7.594 1 90.5 209 THR B CA 1
ATOM 3680 C C . THR B 1 209 ? 16.172 14.109 7.789 1 90.5 209 THR B C 1
ATOM 3682 O O . THR B 1 209 ? 16.859 13.648 6.879 1 90.5 209 THR B O 1
ATOM 3685 N N . LYS B 1 210 ? 16.078 13.547 8.977 1 86.88 210 LYS B N 1
ATOM 3686 C CA . LYS B 1 210 ? 16.688 12.242 9.242 1 86.88 210 LYS B CA 1
ATOM 3687 C C . LYS B 1 210 ? 16.125 11.18 8.297 1 86.88 210 LYS B C 1
ATOM 3689 O O . LYS B 1 210 ? 16.875 10.352 7.781 1 86.88 210 LYS B O 1
ATOM 3694 N N . VAL B 1 211 ? 14.82 11.203 8.047 1 83.94 211 VAL B N 1
ATOM 3695 C CA . VAL B 1 211 ? 14.188 10.258 7.141 1 83.94 211 VAL B CA 1
ATOM 3696 C C . VAL B 1 211 ? 14.742 10.43 5.73 1 83.94 211 VAL B C 1
ATOM 3698 O O . VAL B 1 211 ? 15.07 9.453 5.059 1 83.94 211 VAL B O 1
ATOM 3701 N N . PHE B 1 212 ? 14.836 11.656 5.297 1 85.56 212 PHE B N 1
ATOM 3702 C CA . PHE B 1 212 ? 15.398 11.938 3.98 1 85.56 212 PHE B CA 1
ATOM 3703 C C . PHE B 1 212 ? 16.797 11.367 3.855 1 85.56 212 PHE B C 1
ATOM 3705 O O . PHE B 1 212 ? 17.109 10.656 2.896 1 85.56 212 PHE B O 1
ATOM 3712 N N . ARG B 1 213 ? 17.609 11.609 4.84 1 85.69 213 ARG B N 1
ATOM 3713 C CA . ARG B 1 213 ? 18.984 11.125 4.82 1 85.69 213 ARG B CA 1
ATOM 3714 C C . ARG B 1 213 ? 19.031 9.602 4.895 1 85.69 213 ARG B C 1
ATOM 3716 O O . ARG B 1 213 ? 19.922 8.977 4.32 1 85.69 213 ARG B O 1
ATOM 3723 N N . GLY B 1 214 ? 18.109 9.055 5.574 1 87.31 214 GLY B N 1
ATOM 3724 C CA . GLY B 1 214 ? 18.016 7.609 5.695 1 87.31 214 GLY B CA 1
ATOM 3725 C C . GLY B 1 214 ? 17.781 6.91 4.367 1 87.31 214 GLY B C 1
ATOM 3726 O O . GLY B 1 214 ? 18.016 5.707 4.246 1 87.31 214 GLY B O 1
ATOM 3727 N N . SER B 1 215 ? 17.266 7.641 3.381 1 85.69 215 SER B N 1
ATOM 3728 C CA . SER B 1 215 ? 17.031 7.082 2.051 1 85.69 215 SER B CA 1
ATOM 3729 C C . SER B 1 215 ? 18.359 6.883 1.311 1 85.69 215 SER B C 1
ATOM 3731 O O . SER B 1 215 ? 18.406 6.191 0.29 1 85.69 215 SER B O 1
ATOM 3733 N N . GLY B 1 216 ? 19.406 7.492 1.818 1 85.06 216 GLY B N 1
ATOM 3734 C CA . GLY B 1 216 ? 20.703 7.469 1.153 1 85.06 216 GLY B CA 1
ATOM 3735 C C . GLY B 1 216 ? 20.906 8.641 0.217 1 85.06 216 GLY B C 1
ATOM 3736 O O . GLY B 1 216 ? 21.969 8.773 -0.396 1 85.06 216 GLY B O 1
ATOM 3737 N N . ALA B 1 217 ? 19.844 9.5 0.109 1 81.56 217 ALA B N 1
ATOM 3738 C CA . ALA B 1 217 ? 19.953 10.664 -0.768 1 81.56 217 ALA B CA 1
ATOM 3739 C C . ALA B 1 217 ? 20.906 11.703 -0.19 1 81.56 217 ALA B C 1
ATOM 3741 O O . ALA B 1 217 ? 21.031 11.836 1.03 1 81.56 217 ALA B O 1
ATOM 3742 N N . ASP B 1 218 ? 21.562 12.398 -1.11 1 84.12 218 ASP B N 1
ATOM 3743 C CA . ASP B 1 218 ? 22.484 13.461 -0.758 1 84.12 218 ASP B CA 1
ATOM 3744 C C . ASP B 1 218 ? 21.859 14.836 -0.986 1 84.12 218 ASP B C 1
ATOM 3746 O O . ASP B 1 218 ? 21.688 15.258 -2.131 1 84.12 218 ASP B O 1
ATOM 3750 N N . PRO B 1 219 ? 21.625 15.516 0.078 1 85 219 PRO B N 1
ATOM 3751 C CA . PRO B 1 219 ? 20.969 16.812 -0.049 1 85 219 PRO B CA 1
ATOM 3752 C C . PRO B 1 219 ? 21.734 17.797 -0.934 1 85 219 PRO B C 1
ATOM 3754 O O . PRO B 1 219 ? 21.141 18.688 -1.537 1 85 219 PRO B O 1
ATOM 3757 N N . SER B 1 220 ? 22.938 17.672 -1.029 1 83.62 220 SER B N 1
ATOM 3758 C CA . SER B 1 220 ? 23.766 18.594 -1.803 1 83.62 220 SER B CA 1
ATOM 3759 C C . SER B 1 220 ? 23.547 18.406 -3.301 1 83.62 220 SER B C 1
ATOM 3761 O O . SER B 1 220 ? 23.906 19.281 -4.098 1 83.62 220 SER B O 1
ATOM 3763 N N . LYS B 1 221 ? 22.984 17.375 -3.668 1 80 221 LYS B N 1
ATOM 3764 C CA . LYS B 1 221 ? 22.844 17.031 -5.082 1 80 221 LYS B CA 1
ATOM 3765 C C . LYS B 1 221 ? 21.406 17.188 -5.547 1 80 221 LYS B C 1
ATOM 3767 O O . LYS B 1 221 ? 21.062 16.812 -6.672 1 80 221 LYS B O 1
ATOM 3772 N N . LEU B 1 222 ? 20.531 17.75 -4.609 1 81.5 222 LEU B N 1
ATOM 3773 C CA . LEU B 1 222 ? 19.109 17.844 -4.93 1 81.5 222 LEU B CA 1
ATOM 3774 C C . LEU B 1 222 ? 18.578 19.25 -4.645 1 81.5 222 LEU B C 1
ATOM 3776 O O . LEU B 1 222 ? 19.094 19.953 -3.764 1 81.5 222 LEU B O 1
ATOM 3780 N N . PRO B 1 223 ? 17.641 19.656 -5.504 1 84.5 223 PRO B N 1
ATOM 3781 C CA . PRO B 1 223 ? 16.984 20.938 -5.203 1 84.5 223 PRO B CA 1
ATOM 3782 C C . PRO B 1 223 ? 16.141 20.875 -3.939 1 84.5 223 PRO B C 1
ATOM 3784 O O . PRO B 1 223 ? 14.914 20.719 -4.027 1 84.5 223 PRO B O 1
ATOM 3787 N N . MET B 1 224 ? 16.719 21.109 -2.814 1 91.94 224 MET B N 1
ATOM 3788 C CA . MET B 1 224 ? 16.078 20.938 -1.513 1 91.94 224 MET B CA 1
ATOM 3789 C C . MET B 1 224 ? 15 22 -1.288 1 91.94 224 MET B C 1
ATOM 3791 O O . MET B 1 224 ? 15.109 23.109 -1.8 1 91.94 224 MET B O 1
ATOM 3795 N N . ASP B 1 225 ? 14.039 21.641 -0.576 1 96.19 225 ASP B N 1
ATOM 3796 C CA . ASP B 1 225 ? 12.977 22.547 -0.143 1 96.19 225 ASP B CA 1
ATOM 3797 C C . ASP B 1 225 ? 13.211 23.031 1.287 1 96.19 225 ASP B C 1
ATOM 3799 O O . ASP B 1 225 ? 13.906 22.359 2.062 1 96.19 225 ASP B O 1
ATOM 3803 N N . THR B 1 226 ? 12.672 24.219 1.566 1 96.25 226 THR B N 1
ATOM 3804 C CA . THR B 1 226 ? 12.727 24.703 2.943 1 96.25 226 THR B CA 1
ATOM 3805 C C . THR B 1 226 ? 11.594 24.094 3.77 1 96.25 226 THR B C 1
ATOM 3807 O O . THR B 1 226 ? 10.508 23.844 3.248 1 96.25 226 THR B O 1
ATOM 3810 N N . ALA B 1 227 ? 11.805 23.891 5.043 1 95.38 227 ALA B N 1
ATOM 3811 C CA . ALA B 1 227 ? 10.875 23.172 5.906 1 95.38 227 ALA B CA 1
ATOM 3812 C C . ALA B 1 227 ? 9.586 23.969 6.109 1 95.38 227 ALA B C 1
ATOM 3814 O O . ALA B 1 227 ? 8.555 23.406 6.477 1 95.38 227 ALA B O 1
ATOM 3815 N N . ASP B 1 228 ? 9.617 25.266 5.883 1 96.88 228 ASP B N 1
ATOM 3816 C CA . ASP B 1 228 ? 8.406 26.062 6.062 1 96.88 228 ASP B CA 1
ATOM 3817 C C . ASP B 1 228 ? 7.414 25.812 4.926 1 96.88 228 ASP B C 1
ATOM 3819 O O . ASP B 1 228 ? 6.223 26.094 5.059 1 96.88 228 ASP B O 1
ATOM 3823 N N . LEU B 1 229 ? 7.895 25.297 3.77 1 98.56 229 LEU B N 1
ATOM 3824 C CA . LEU B 1 229 ? 7 25.016 2.65 1 98.56 229 LEU B CA 1
ATOM 3825 C C . LEU B 1 229 ? 5.918 24.016 3.055 1 98.56 229 LEU B C 1
ATOM 3827 O O . LEU B 1 229 ? 4.73 24.359 3.059 1 98.56 229 LEU B O 1
ATOM 3831 N N . PRO B 1 230 ? 6.277 22.812 3.484 1 98.75 230 PRO B N 1
ATOM 3832 C CA . PRO B 1 230 ? 5.191 21.906 3.859 1 98.75 230 PRO B CA 1
ATOM 3833 C C . PRO B 1 230 ? 4.414 22.391 5.086 1 98.75 230 PRO B C 1
ATOM 3835 O O . PRO B 1 230 ? 3.211 22.141 5.191 1 98.75 230 PRO B O 1
ATOM 3838 N N . GLY B 1 231 ? 5.059 23.016 6.02 1 98.88 231 GLY B N 1
ATOM 3839 C CA . GLY B 1 231 ? 4.348 23.562 7.172 1 98.88 231 GLY B CA 1
ATOM 3840 C C . GLY B 1 231 ? 3.246 24.531 6.793 1 98.88 231 GLY B C 1
ATOM 3841 O O . GLY B 1 231 ? 2.092 24.344 7.188 1 98.88 231 GLY B O 1
ATOM 3842 N N . ASP B 1 232 ? 3.637 25.547 5.988 1 98.94 232 ASP B N 1
ATOM 3843 C CA . ASP B 1 232 ? 2.674 26.562 5.551 1 98.94 232 ASP B CA 1
ATOM 3844 C C . ASP B 1 232 ? 1.624 25.938 4.625 1 98.94 232 ASP B C 1
ATOM 3846 O O . ASP B 1 232 ? 0.455 26.328 4.656 1 98.94 232 ASP B O 1
ATOM 3850 N N . PHE B 1 233 ? 2.025 24.984 3.834 1 98.94 233 PHE B N 1
ATOM 3851 C CA . PHE B 1 233 ? 1.099 24.297 2.955 1 98.94 233 PHE B CA 1
ATOM 3852 C C . PHE B 1 233 ? 0.037 23.547 3.762 1 98.94 233 PHE B C 1
ATOM 3854 O O . PHE B 1 233 ? -1.141 23.547 3.396 1 98.94 233 PHE B O 1
ATOM 3861 N N . MET B 1 234 ? 0.408 22.969 4.887 1 98.94 234 MET B N 1
ATOM 3862 C CA . MET B 1 234 ? -0.538 22.219 5.711 1 98.94 234 MET B CA 1
ATOM 3863 C C . MET B 1 234 ? -1.509 23.156 6.414 1 98.94 234 MET B C 1
ATOM 3865 O O . MET B 1 234 ? -2.67 22.812 6.633 1 98.94 234 MET B O 1
ATOM 3869 N N . VAL B 1 235 ? -1.045 24.375 6.742 1 98.94 235 VAL B N 1
ATOM 3870 C CA . VAL B 1 235 ? -1.979 25.375 7.242 1 98.94 235 VAL B CA 1
ATOM 3871 C C . VAL B 1 235 ? -3.039 25.672 6.184 1 98.94 235 VAL B C 1
ATOM 3873 O O . VAL B 1 235 ? -4.238 25.641 6.473 1 98.94 235 VAL B O 1
ATOM 3876 N N . TRP B 1 236 ? -2.613 25.844 4.957 1 98.94 236 TRP B N 1
ATOM 3877 C CA . TRP B 1 236 ? -3.555 26.078 3.865 1 98.94 236 TRP B CA 1
ATOM 3878 C C . TRP B 1 236 ? -4.461 24.859 3.662 1 98.94 236 TRP B C 1
ATOM 3880 O O . TRP B 1 236 ? -5.672 25.016 3.49 1 98.94 236 TRP B O 1
ATOM 3890 N N . LEU B 1 237 ? -3.891 23.656 3.732 1 98.69 237 LEU B N 1
ATOM 3891 C CA . LEU B 1 237 ? -4.625 22.422 3.492 1 98.69 237 LEU B CA 1
ATOM 3892 C C . LEU B 1 237 ? -5.777 22.266 4.484 1 98.69 237 LEU B C 1
ATOM 3894 O O . LEU B 1 237 ? -6.781 21.625 4.18 1 98.69 237 LEU B O 1
ATOM 3898 N N . THR B 1 238 ? -5.629 22.797 5.66 1 98.06 238 THR B N 1
ATOM 3899 C CA . THR B 1 238 ? -6.645 22.578 6.688 1 98.06 238 THR B CA 1
ATOM 3900 C C . THR B 1 238 ? -7.68 23.703 6.668 1 98.06 238 THR B C 1
ATOM 3902 O O . THR B 1 238 ? -8.531 23.781 7.555 1 98.06 238 THR B O 1
ATOM 3905 N N . SER B 1 239 ? -7.605 24.641 5.703 1 97.75 239 SER B N 1
ATOM 3906 C CA . SER B 1 239 ? -8.602 25.672 5.5 1 97.75 239 SER B CA 1
ATOM 3907 C C . SER B 1 239 ? -9.688 25.219 4.527 1 97.75 239 SER B C 1
ATOM 3909 O O . SER B 1 239 ? -9.547 24.203 3.865 1 97.75 239 SER B O 1
ATOM 3911 N N . ALA B 1 240 ? -10.727 26.016 4.379 1 96.5 240 ALA B N 1
ATOM 3912 C CA . ALA B 1 240 ? -11.852 25.719 3.496 1 96.5 240 ALA B CA 1
ATOM 3913 C C . ALA B 1 240 ? -11.43 25.766 2.031 1 96.5 240 ALA B C 1
ATOM 3915 O O . ALA B 1 240 ? -12.062 25.156 1.171 1 96.5 240 ALA B O 1
ATOM 3916 N N . GLU B 1 241 ? -10.32 26.453 1.711 1 98 241 GLU B N 1
ATOM 3917 C CA . GLU B 1 241 ? -9.852 26.578 0.333 1 98 241 GLU B CA 1
ATOM 3918 C C . GLU B 1 241 ? -9.414 25.234 -0.23 1 98 241 GLU B C 1
ATOM 3920 O O . GLU B 1 241 ? -9.359 25.047 -1.448 1 98 241 GLU B O 1
ATOM 3925 N N . ALA B 1 242 ? -9.148 24.281 0.669 1 98.44 242 ALA B N 1
ATOM 3926 C CA . ALA B 1 242 ? -8.555 23.016 0.223 1 98.44 242 ALA B CA 1
ATOM 3927 C C . ALA B 1 242 ? -9.57 21.891 0.292 1 98.44 242 ALA B C 1
ATOM 3929 O O . ALA B 1 242 ? -9.227 20.719 0.053 1 98.44 242 ALA B O 1
ATOM 3930 N N . ASP B 1 243 ? -10.852 22.172 0.573 1 97.25 243 ASP B N 1
ATOM 3931 C CA . ASP B 1 243 ? -11.875 21.172 0.819 1 97.25 243 ASP B CA 1
ATOM 3932 C C . ASP B 1 243 ? -11.992 20.203 -0.361 1 97.25 243 ASP B C 1
ATOM 3934 O O . ASP B 1 243 ? -12.297 19.031 -0.178 1 97.25 243 ASP B O 1
ATOM 3938 N N . PHE B 1 244 ? -11.68 20.672 -1.583 1 98.12 244 PHE B N 1
ATOM 3939 C CA . PHE B 1 244 ? -11.828 19.875 -2.795 1 98.12 244 PHE B CA 1
ATOM 3940 C C . PHE B 1 244 ? -10.781 18.766 -2.85 1 98.12 244 PHE B C 1
ATOM 3942 O O . PHE B 1 244 ? -10.867 17.875 -3.682 1 98.12 244 PHE B O 1
ATOM 3949 N N . LEU B 1 245 ? -9.844 18.719 -1.924 1 98.62 245 LEU B N 1
ATOM 3950 C CA . LEU B 1 245 ? -8.742 17.766 -1.941 1 98.62 245 LEU B CA 1
ATOM 3951 C C . LEU B 1 245 ? -9 16.625 -0.968 1 98.62 245 LEU B C 1
ATOM 3953 O O . LEU B 1 245 ? -8.117 15.797 -0.724 1 98.62 245 LEU B O 1
ATOM 3957 N N . ASN B 1 246 ? -10.219 16.578 -0.342 1 98.31 246 ASN B N 1
ATOM 3958 C CA . ASN B 1 246 ? -10.539 15.523 0.607 1 98.31 246 ASN B CA 1
ATOM 3959 C C . ASN B 1 246 ? -10.336 14.141 -0.011 1 98.31 246 ASN B C 1
ATOM 3961 O O . ASN B 1 246 ? -10.883 13.852 -1.076 1 98.31 246 ASN B O 1
ATOM 3965 N N . GLY B 1 247 ? -9.5 13.32 0.621 1 98.38 247 GLY B N 1
ATOM 3966 C CA . GLY B 1 247 ? -9.25 11.953 0.188 1 98.38 247 GLY B CA 1
ATOM 3967 C C . GLY B 1 247 ? -8.188 11.859 -0.886 1 98.38 247 GLY B C 1
ATOM 3968 O O . GLY B 1 247 ? -8.008 10.797 -1.494 1 98.38 247 GLY B O 1
ATOM 3969 N N . ARG B 1 248 ? -7.469 12.977 -1.15 1 98.69 248 ARG B N 1
ATOM 3970 C CA . ARG B 1 248 ? -6.504 12.992 -2.248 1 98.69 248 ARG B CA 1
ATOM 3971 C C . ARG B 1 248 ? -5.074 12.992 -1.722 1 98.69 248 ARG B C 1
ATOM 3973 O O . ARG B 1 248 ? -4.852 13.039 -0.511 1 98.69 248 ARG B O 1
ATOM 3980 N N . SER B 1 249 ? -4.133 12.766 -2.588 1 98.69 249 SER B N 1
ATOM 3981 C CA . SER B 1 249 ? -2.705 12.922 -2.324 1 98.69 249 SER B CA 1
ATOM 3982 C C . SER B 1 249 ? -2.129 14.102 -3.094 1 98.69 249 SER B C 1
ATOM 3984 O O . SER B 1 249 ? -2.316 14.211 -4.305 1 98.69 249 SER B O 1
ATOM 3986 N N . VAL B 1 250 ? -1.429 14.992 -2.418 1 98.62 250 VAL B N 1
ATOM 3987 C CA . VAL B 1 250 ? -0.948 16.219 -3.055 1 98.62 250 VAL B CA 1
ATOM 3988 C C . VAL B 1 250 ? 0.519 16.438 -2.697 1 98.62 250 VAL B C 1
ATOM 3990 O O . VAL B 1 250 ? 1.055 15.781 -1.802 1 98.62 250 VAL B O 1
ATOM 3993 N N . TRP B 1 251 ? 1.208 17.297 -3.406 1 98.31 251 TRP B N 1
ATOM 3994 C CA . TRP B 1 251 ? 2.596 17.672 -3.166 1 98.31 251 TRP B CA 1
ATOM 3995 C C . TRP B 1 251 ? 2.691 19.125 -2.684 1 98.31 251 TRP B C 1
ATOM 3997 O O . TRP B 1 251 ? 2.104 20.016 -3.287 1 98.31 251 TRP B O 1
ATOM 4007 N N . ALA B 1 252 ? 3.465 19.328 -1.662 1 98.62 252 ALA B N 1
ATOM 4008 C CA . ALA B 1 252 ? 3.596 20.656 -1.063 1 98.62 252 ALA B CA 1
ATOM 4009 C C . ALA B 1 252 ? 4.164 21.656 -2.064 1 98.62 252 ALA B C 1
ATOM 4011 O O . ALA B 1 252 ? 4 22.875 -1.904 1 98.62 252 ALA B O 1
ATOM 4012 N N . ASN B 1 253 ? 4.797 21.141 -3.105 1 98.06 253 ASN B N 1
ATOM 4013 C CA . ASN B 1 253 ? 5.504 21.984 -4.055 1 98.06 253 ASN B CA 1
ATOM 4014 C C . ASN B 1 253 ? 4.547 22.594 -5.074 1 98.06 253 ASN B C 1
ATOM 4016 O O . ASN B 1 253 ? 4.918 23.516 -5.812 1 98.06 253 ASN B O 1
ATOM 4020 N N . TRP B 1 254 ? 3.354 22.125 -5.172 1 98.19 254 TRP B N 1
ATOM 4021 C CA . TRP B 1 254 ? 2.402 22.578 -6.184 1 98.19 254 TRP B CA 1
ATOM 4022 C C . TRP B 1 254 ? 1.771 23.906 -5.785 1 98.19 254 TRP B C 1
ATOM 4024 O O . TRP B 1 254 ? 1.475 24.141 -4.613 1 98.19 254 TRP B O 1
ATOM 4034 N N . ASP B 1 255 ? 1.557 24.719 -6.742 1 98.56 255 ASP B N 1
ATOM 4035 C CA . ASP B 1 255 ? 0.937 26.031 -6.508 1 98.56 255 ASP B CA 1
ATOM 4036 C C . ASP B 1 255 ? -0.54 25.875 -6.152 1 98.56 255 ASP B C 1
ATOM 4038 O O . ASP B 1 255 ? -1.306 25.266 -6.898 1 98.56 255 ASP B O 1
ATOM 4042 N N . VAL B 1 256 ? -0.935 26.547 -5.098 1 98.75 256 VAL B N 1
ATOM 4043 C CA . VAL B 1 256 ? -2.262 26.25 -4.566 1 98.75 256 VAL B CA 1
ATOM 4044 C C . VAL B 1 256 ? -3.322 26.953 -5.41 1 98.75 256 VAL B C 1
ATOM 4046 O O . VAL B 1 256 ? -4.457 26.484 -5.512 1 98.75 256 VAL B O 1
ATOM 4049 N N . ASP B 1 257 ? -2.998 28.109 -5.992 1 98.56 257 ASP B N 1
ATOM 4050 C CA . ASP B 1 257 ? -3.963 28.781 -6.859 1 98.56 257 ASP B CA 1
ATOM 4051 C C . ASP B 1 257 ? -4.242 27.953 -8.109 1 98.56 257 ASP B C 1
ATOM 4053 O O . ASP B 1 257 ? -5.391 27.812 -8.539 1 98.56 257 ASP B O 1
ATOM 4057 N N . GLU B 1 258 ? -3.211 27.422 -8.633 1 98.06 258 GLU B N 1
ATOM 4058 C CA . GLU B 1 258 ? -3.354 26.562 -9.797 1 98.06 258 GLU B CA 1
ATOM 4059 C C . GLU B 1 258 ? -4.059 25.25 -9.438 1 98.06 258 GLU B C 1
ATOM 4061 O O . GLU B 1 258 ? -4.812 24.703 -10.242 1 98.06 258 GLU B O 1
ATOM 4066 N N . LEU B 1 259 ? -3.832 24.688 -8.242 1 98.19 259 LEU B N 1
ATOM 4067 C CA . LEU B 1 259 ? -4.574 23.531 -7.75 1 98.19 259 LEU B CA 1
ATOM 4068 C C . LEU B 1 259 ? -6.066 23.828 -7.672 1 98.19 259 LEU B C 1
ATOM 4070 O O . LEU B 1 259 ? -6.887 23.047 -8.141 1 98.19 259 LEU B O 1
ATOM 4074 N N . LYS B 1 260 ? -6.422 24.969 -7.074 1 98.56 260 LYS B N 1
ATOM 4075 C CA . LYS B 1 260 ? -7.82 25.359 -6.934 1 98.56 260 LYS B CA 1
ATOM 4076 C C . LYS B 1 260 ? -8.5 25.484 -8.297 1 98.56 260 LYS B C 1
ATOM 4078 O O . LYS B 1 260 ? -9.672 25.141 -8.445 1 98.56 260 LYS B O 1
ATOM 4083 N N . ALA B 1 261 ? -7.762 25.922 -9.258 1 97.69 261 ALA B N 1
ATOM 4084 C CA . ALA B 1 261 ? -8.297 26.047 -10.617 1 97.69 261 ALA B CA 1
ATOM 4085 C C . ALA B 1 261 ? -8.633 24.672 -11.203 1 97.69 261 ALA B C 1
ATOM 4087 O O . ALA B 1 261 ? -9.422 24.578 -12.148 1 97.69 261 ALA B O 1
ATOM 4088 N N . LYS B 1 262 ? -8.094 23.594 -10.602 1 97.25 262 LYS B N 1
ATOM 4089 C CA . LYS B 1 262 ? -8.305 22.25 -11.094 1 97.25 262 LYS B CA 1
ATOM 4090 C C . LYS B 1 262 ? -9.281 21.484 -10.203 1 97.25 262 LYS B C 1
ATOM 4092 O O . LYS B 1 262 ? -9.398 20.266 -10.305 1 97.25 262 LYS B O 1
ATOM 4097 N N . ALA B 1 263 ? -10 22.141 -9.344 1 98 263 ALA B N 1
ATOM 4098 C CA . ALA B 1 263 ? -10.852 21.516 -8.344 1 98 263 ALA B CA 1
ATOM 4099 C C . ALA B 1 263 ? -11.883 20.594 -9 1 98 263 ALA B C 1
ATOM 4101 O O . ALA B 1 263 ? -12.086 19.453 -8.562 1 98 263 ALA B O 1
ATOM 4102 N N . ASN B 1 264 ? -12.516 21.031 -10.094 1 97.06 264 ASN B N 1
ATOM 4103 C CA . ASN B 1 264 ? -13.531 20.234 -10.766 1 97.06 264 ASN B CA 1
ATOM 4104 C C . ASN B 1 264 ? -12.938 18.953 -11.367 1 97.06 264 ASN B C 1
ATOM 4106 O O . ASN B 1 264 ? -13.531 17.875 -11.258 1 97.06 264 ASN B O 1
ATOM 4110 N N . GLU B 1 265 ? -11.789 19.109 -11.984 1 95.5 265 GLU B N 1
ATOM 4111 C CA . GLU B 1 265 ? -11.094 17.953 -12.555 1 95.5 265 GLU B CA 1
ATOM 4112 C C . GLU B 1 265 ? -10.719 16.938 -11.469 1 95.5 265 GLU B C 1
ATOM 4114 O O . GLU B 1 265 ? -10.922 15.742 -11.641 1 95.5 265 GLU B O 1
ATOM 4119 N N . ILE B 1 266 ? -10.234 17.406 -10.352 1 96.81 266 ILE B N 1
ATOM 4120 C CA . ILE B 1 266 ? -9.781 16.562 -9.242 1 96.81 266 ILE B CA 1
ATOM 4121 C C . ILE B 1 266 ? -10.977 15.852 -8.617 1 96.81 266 ILE B C 1
ATOM 4123 O O . ILE B 1 266 ? -10.914 14.648 -8.352 1 96.81 266 ILE B O 1
ATOM 4127 N N . ASN B 1 267 ? -12.102 16.469 -8.492 1 95.12 267 ASN B N 1
ATOM 4128 C CA . ASN B 1 267 ? -13.266 15.93 -7.797 1 95.12 267 ASN B CA 1
ATOM 4129 C C . ASN B 1 267 ? -14.078 15.008 -8.695 1 95.12 267 ASN B C 1
ATOM 4131 O O . ASN B 1 267 ? -14.898 14.227 -8.211 1 95.12 267 ASN B O 1
ATOM 4135 N N . SER B 1 268 ? -13.898 15.086 -10.016 1 92.44 268 SER B N 1
ATOM 4136 C CA . SER B 1 268 ? -14.75 14.359 -10.953 1 92.44 268 SER B CA 1
ATOM 4137 C C . SER B 1 268 ? -14.25 12.938 -11.172 1 92.44 268 SER B C 1
ATOM 4139 O O . SER B 1 268 ? -14.938 12.125 -11.797 1 92.44 268 SER B O 1
ATOM 4141 N N . GLY B 1 269 ? -13.164 12.609 -10.617 1 92.69 269 GLY B N 1
ATOM 4142 C CA . GLY B 1 269 ? -12.633 11.281 -10.891 1 92.69 269 GLY B CA 1
ATOM 4143 C C . GLY B 1 269 ? -11.648 10.805 -9.836 1 92.69 269 GLY B C 1
ATOM 4144 O O . GLY B 1 269 ? -11.828 11.078 -8.648 1 92.69 269 GLY B O 1
ATOM 4145 N N . LEU B 1 270 ? -10.695 10.016 -10.328 1 95.75 270 LEU B N 1
ATOM 4146 C CA . LEU B 1 270 ? -9.789 9.336 -9.414 1 95.75 270 LEU B CA 1
ATOM 4147 C C . LEU B 1 270 ? -8.445 10.062 -9.336 1 95.75 270 LEU B C 1
ATOM 4149 O O . LEU B 1 270 ? -7.516 9.586 -8.68 1 95.75 270 LEU B O 1
ATOM 4153 N N . LEU B 1 271 ? -8.391 11.25 -9.984 1 97.06 271 LEU B N 1
ATOM 4154 C CA . LEU B 1 271 ? -7.141 12 -9.977 1 97.06 271 LEU B CA 1
ATOM 4155 C C . LEU B 1 271 ? -6.621 12.172 -8.555 1 97.06 271 LEU B C 1
ATOM 4157 O O . LEU B 1 271 ? -7.387 12.492 -7.645 1 97.06 271 LEU B O 1
ATOM 4161 N N . LEU B 1 272 ? -5.348 11.852 -8.328 1 98.25 272 LEU B N 1
ATOM 4162 C CA . LEU B 1 272 ? -4.621 12.055 -7.082 1 98.25 272 LEU B CA 1
ATOM 4163 C C . LEU B 1 272 ? -5.039 11.031 -6.035 1 98.25 272 LEU B C 1
ATOM 4165 O O . LEU B 1 272 ? -4.918 11.273 -4.836 1 98.25 272 LEU B O 1
ATOM 4169 N N . THR B 1 273 ? -5.641 9.914 -6.395 1 98.31 273 THR B N 1
ATOM 4170 C CA . THR B 1 273 ? -5.855 8.75 -5.539 1 98.31 273 THR B CA 1
ATOM 4171 C C . THR B 1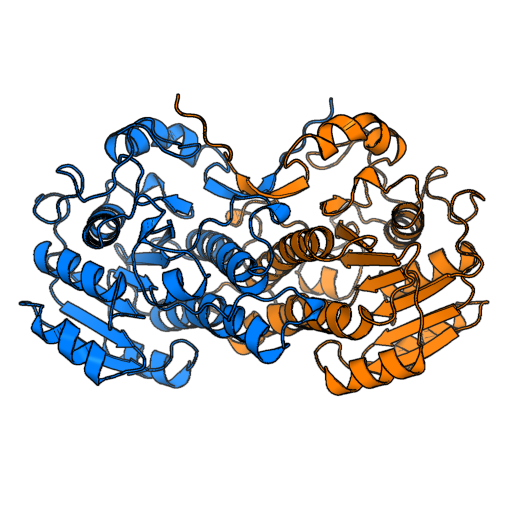 273 ? -4.953 7.594 -5.961 1 98.31 273 THR B C 1
ATOM 4173 O O . THR B 1 273 ? -4.391 7.605 -7.059 1 98.31 273 THR B O 1
ATOM 4176 N N . ALA B 1 274 ? -4.746 6.652 -5.043 1 98.38 274 ALA B N 1
ATOM 4177 C CA . ALA B 1 274 ? -3.844 5.531 -5.293 1 98.38 274 ALA B CA 1
ATOM 4178 C C . ALA B 1 274 ? -4.574 4.387 -5.988 1 98.38 274 ALA B C 1
ATOM 4180 O O . ALA B 1 274 ? -5.742 4.117 -5.699 1 98.38 274 ALA B O 1
ATOM 4181 N N . GLY B 1 275 ? -3.918 3.656 -6.816 1 97.81 275 GLY B N 1
ATOM 4182 C CA . GLY B 1 275 ? -4.438 2.488 -7.512 1 97.81 275 GLY B CA 1
ATOM 4183 C C . GLY B 1 275 ? -3.439 1.875 -8.477 1 97.81 275 GLY B C 1
ATOM 4184 O O . GLY B 1 275 ? -2.252 1.761 -8.156 1 97.81 275 GLY B O 1
ATOM 4185 N N . VAL B 1 276 ? -3.924 1.351 -9.539 1 98.19 276 VAL B N 1
ATOM 4186 C CA . VAL B 1 276 ? -3.117 0.722 -10.578 1 98.19 276 VAL B CA 1
ATOM 4187 C C . VAL B 1 276 ? -3.273 1.49 -11.891 1 98.19 276 VAL B C 1
ATOM 4189 O O . VAL B 1 276 ? -4.395 1.722 -12.352 1 98.19 276 VAL B O 1
ATOM 4192 N N . TYR B 1 277 ? -2.131 1.881 -12.469 1 97.06 277 TYR B N 1
ATOM 4193 C CA . TYR B 1 277 ? -2.143 2.711 -13.664 1 97.06 277 TYR B CA 1
ATOM 4194 C C . TYR B 1 277 ? -2.855 2 -14.812 1 97.06 277 TYR B C 1
ATOM 4196 O O . TYR B 1 277 ? -2.645 0.807 -15.039 1 97.06 277 TYR B O 1
ATOM 4204 N N . GLY B 1 278 ? -3.594 2.758 -15.578 1 95.06 278 GLY B N 1
ATOM 4205 C CA . GLY B 1 278 ? -4.414 2.24 -16.656 1 95.06 278 GLY B CA 1
ATOM 4206 C C . GLY B 1 278 ? -5.895 2.215 -16.328 1 95.06 278 GLY B C 1
ATOM 4207 O O . GLY B 1 278 ? -6.734 2.223 -17.234 1 95.06 278 GLY B O 1
ATOM 4208 N N . TRP B 1 279 ? -6.195 2.131 -15.047 1 94.81 279 TRP B N 1
ATOM 4209 C CA . TRP B 1 279 ? -7.598 2.107 -14.641 1 94.81 279 TRP B CA 1
ATOM 4210 C C . TRP B 1 279 ? -8.242 3.471 -14.844 1 94.81 279 TRP B C 1
ATOM 4212 O O . TRP B 1 279 ? -7.656 4.504 -14.516 1 94.81 279 TRP B O 1
ATOM 4222 N N . PRO B 1 280 ? -9.5 3.584 -15.234 1 93.44 280 PRO B N 1
ATOM 4223 C CA . PRO B 1 280 ? -10.258 2.453 -15.773 1 93.44 280 PRO B CA 1
ATOM 4224 C C . PRO B 1 280 ? -9.664 1.918 -17.078 1 93.44 280 PRO B C 1
ATOM 4226 O O . PRO B 1 280 ? -9.344 2.697 -17.984 1 93.44 280 PRO B O 1
ATOM 4229 N N . PHE B 1 281 ? -9.547 0.612 -17.047 1 91.56 281 PHE B N 1
ATOM 4230 C CA . PHE B 1 281 ? -8.938 -0.042 -18.203 1 91.56 281 PHE B CA 1
ATOM 4231 C C . PHE B 1 281 ? -9.828 0.094 -19.422 1 91.56 281 PHE B C 1
ATOM 4233 O O . PHE B 1 281 ? -11.055 -0.002 -19.328 1 91.56 281 PHE B O 1
ATOM 4240 N N . GLU B 1 282 ? -9.305 0.572 -20.5 1 85.25 282 GLU B N 1
ATOM 4241 C CA . GLU B 1 282 ? -10.039 0.662 -21.75 1 85.25 282 GLU B CA 1
ATOM 4242 C C . GLU B 1 282 ? -9.555 -0.38 -22.75 1 85.25 282 GLU B C 1
ATOM 4244 O O . GLU B 1 282 ? -8.352 -0.584 -22.906 1 85.25 282 GLU B O 1
ATOM 4249 N N . SER B 1 283 ? -10.562 -1.15 -23.25 1 77.06 283 SER B N 1
ATOM 4250 C CA . SER B 1 283 ? -10.211 -2.111 -24.281 1 77.06 283 SER B CA 1
ATOM 4251 C C . SER B 1 283 ? -9.945 -1.414 -25.609 1 77.06 283 SER B C 1
ATOM 4253 O O . SER B 1 283 ? -10.602 -0.423 -25.938 1 77.06 283 SER B O 1
ATOM 4255 N N . SER B 1 284 ? -8.734 -1.549 -26.188 1 63.66 284 SER B N 1
ATOM 4256 C CA . SER B 1 284 ? -8.555 -0.989 -27.531 1 63.66 284 SER B CA 1
ATOM 4257 C C . SER B 1 284 ? -9.398 -1.735 -28.547 1 63.66 284 SER B C 1
ATOM 4259 O O . SER B 1 284 ? -9.648 -2.932 -28.406 1 63.66 284 SER B O 1
#

Sequence (568 aa):
MSPPLPSLTPTWHNASYPAISPLRPELTTAGKVVIITGAGSGIGRATAQSFAKAGAQRIVLIGRNEHTLRETEKTLSCNTSVQVADVTDEKALSAIAAAIGQWDVIILAAGHISPPAPIKDSSVEDWWQNFETNVKGTMTASRVFLPTANADHAAIIALTAAVVFPAARLRNLSGYITSKLAVIKFVEFLAAETPNLFAVALHPGMIDTKVFRGSGADPSKLPMDTADLPGDFMVWLTSAEADFLNGRSVWANWDVDELKAKANEINSGLLLTAGVYGWPFESSMSPPLPSLTPTWHNASYPAISPLRPELTTAGKVVIITGAGSGIGRATAQSFAKAGAQRIVLIGRNEHTLRETEKTLSCNTSVQVADVTDEKALSAIAAAIGQWDVIILAAGHISPPAPIKDSSVEDWWQNFETNVKGTMTASRVFLPTANADHAAIIALTAAVVFPAARLRNLSGYITSKLAVIKFVEFLAAETPNLFAVALHPGMIDTKVFRGSGADPSKLPMDTADLPGDFMVWLTSAEADFLNGRSVWANWDVDELKAKANEINSGLLLTAGVYGWPFESS

InterPro domains:
  IPR002347 Short-chain dehydrogenase/reductase SDR [PF00106] (32-215)
  IPR002347 Short-chain dehydrogenase/reductase SDR [PR00081] (33-50)
  IPR002347 Short-chain dehydrogenase/reductase SDR [PR00081] (101-112)
  IPR002347 Short-chain dehydrogenase/reductase SDR [PR00081] (176-195)
  IPR002347 Short-chain dehydrogenase/reductase SDR [PR00081] (195-212)
  IPR036291 NAD(P)-binding domain superfamily [SSF51735] (29-255)

Solvent-accessible surface area (backbone atoms only — not comparable to full-atom values): 27854 Å² total; per-residue (Å²): 82,77,53,95,54,73,29,65,29,65,46,30,46,52,44,66,52,80,94,32,37,32,73,40,77,87,34,50,30,64,81,28,30,35,37,29,32,28,17,36,45,55,58,25,27,30,26,52,45,28,38,42,63,14,39,28,47,30,40,39,36,26,24,73,49,58,69,38,33,51,56,36,52,70,73,46,90,50,51,66,48,81,43,77,40,53,57,67,38,55,69,60,48,37,54,50,32,64,71,66,44,66,34,28,35,37,37,42,48,47,70,49,51,44,75,62,38,42,68,80,73,44,50,69,67,51,41,46,46,10,33,45,40,36,33,47,10,48,52,42,53,51,39,56,39,52,85,33,44,32,76,84,54,22,32,41,40,36,61,39,58,86,43,65,59,58,40,73,80,44,65,30,37,51,42,38,44,28,22,30,45,28,37,41,39,44,27,24,30,50,24,55,65,31,85,59,42,40,18,29,22,32,23,54,62,52,44,92,31,73,57,45,46,35,66,69,56,57,70,90,81,46,91,60,29,45,47,48,18,30,13,18,37,49,39,37,54,68,25,80,84,34,58,68,45,55,30,24,48,48,53,43,30,46,37,65,70,58,48,56,74,38,35,66,65,39,63,72,53,61,46,30,29,58,31,42,40,62,68,69,26,68,49,129,83,75,53,96,55,72,32,65,30,64,45,29,46,53,46,65,51,80,94,33,38,31,74,40,76,87,34,48,30,64,82,30,30,35,38,28,31,29,16,38,45,55,58,24,27,30,26,53,47,28,38,43,64,13,39,28,48,29,39,38,35,25,24,73,50,60,70,40,33,50,56,36,53,70,73,45,90,51,52,66,48,81,44,75,39,52,57,67,38,56,70,58,48,38,52,49,33,65,71,65,45,65,34,29,36,36,38,42,48,48,69,50,50,44,76,61,38,43,68,81,73,42,50,68,66,50,41,46,46,10,34,46,39,35,32,47,10,48,51,41,51,50,38,54,39,53,86,34,42,32,77,83,53,21,30,39,41,36,63,41,58,87,43,66,58,58,42,72,80,46,66,31,37,50,42,38,43,27,22,32,47,27,38,40,39,45,27,24,30,50,26,55,63,31,85,59,42,39,17,28,21,33,24,55,62,52,43,93,30,73,58,47,46,36,67,68,56,56,70,90,80,46,92,61,29,45,48,49,17,30,13,17,38,50,38,38,53,70,26,80,84,33,58,68,44,54,28,24,48,49,53,43,31,46,38,63,69,58,47,56,74,37,34,67,65,39,63,73,54,60,46,30,29,57,34,42,41,59,65,76,27,62,49,126

pLDDT: mean 96.31, std 4.31, range [62.16, 98.94]

Organism: Penicillium oxalicum (strain 114-2 / CGMCC 5302) (NCBI:txid933388)

Radius of gyration: 23.9 Å; Cα contacts (8 Å, |Δi|>4): 1323; chains: 2; bounding box: 49×73×56 Å

Nearest PDB structures (foldseek):
  5er6-assembly1_B  TM=8.622E-01  e=3.453E-15  Brucella ovis ATCC 25840
  3guy-assembly2_G  TM=8.302E-01  e=1.513E-12  Vibrio parahaemolyticus AQ3810
  3guy-assembly2_F  TM=8.564E-01  e=9.555E-12  Vibrio parahaemolyticus AQ3810
  3guy-assembly1_D  TM=8.474E-01  e=5.169E-12  Vibrio parahaemolyticus AQ3810
  3guy-assembly2_H  TM=8.669E-01  e=6.036E-11  Vibrio parahaemolyticus AQ3810

Foldseek 3Di:
DADPDDDPFRAFAQEDDDVLQLQPLLLAQAPFEEEEEPLLDFLNLLLQQRNLNSHHQEYEYEYADQVSSVVSVVNHDHHYYYQHDQLLPLVSLLVVLVVVAEGAEYEYPWFDFAAFDAPVPDDPVRLCVRQSRQPSSLVSNCVSNLVRYDQQAHEYEHEAAPLPDDCVVLHRRCSNSVNRLNVLQVQLVVLVVRPRYAGEYEHAFAAPDPRNVSSVDDPVVDPHGDSNLSSSLVSVCRGPLNSLQRSFYYYSGHDSVSVSVCSCVVNVDQPRGDDDPCPVPDDD/DADPDDDPFRAFAQEDDDVLQLQPLLLAQAPFEEEEEPLLDFLNLLLQQRNLNSHHQEYEYEYADQVSSVVSVVSHDHHYYYQHDQLLPLVSLLVVLVVVAEGAEYEYPWFDFAAFDAPVPDDPVRLCVRQSRQPSSLVSNCVSNLVRYDQQAHEYEHEAAPLPDDCVVLHRRCSNSVNRLNVLQVQLVVLVVRPRYAGEYEHEFAAPDPRNVSSVDDPVVDPHGDSNLSSSLVSVCRGPLNSLQRSFYYYSGHDSVSVSVCSCVSNVDCPRGDDDPCPVPDDD

Secondary structure (DSSP, 8-state):
---SS--SSS-B-SS--GGG-TT-GGG--TT-EEEEESTTSHHHHHHHHHHHHTT-SEEEEEES-HHHHHHHHHT--SEEEEEE--TT-HHHHHHHHHHH--BSEEEE-----PPP--GGGS-HHHHHHHHIIIIIHHHHHHHHHGGGB-SS-EEEEEE---TTS-GGGSTT-HHHHHHHHHHHHHHHHHHHHSTTEEEEEEE--S---HHHHHTT--GGGS-PPPTHHHHHHHHHHTSGGGGGGTT-EEETTB-HHHHHHTHHHHHTS-TT-EEETTTT----/---SS--SSS-B-SS--GGG-TTSGGG--TT-EEEEESTTSHHHHHHHHHHHHTT-SEEEEEES-HHHHHHHHHT--SEEEEEE--TT-HHHHHHHHHHH--BSEEEE-----PPP--GGGS-HHHHHHHHIIIIIHHHHHHHHHGGGB-SS-EEEEEE---TTS-GGGSTT-HHHHHHHHHHHHHHHHHHHHSTTEEEEEEE--S---HHHHHTT--GGGS-PPPTHHHHHHHHHHTSGGGGGGTT-EEETTB-HHHHHTTHHHHHTS-TT-EEETTPSP---

=== Feature glossary ===
Reading guide. The protein is described through the following features:

Foldseek 3Di. A 3Di character summarizes, for each residue, the relative orientation of the Cα frame of its nearest spatial neighbor. Because it encodes fold topology rather than chemistry, 3Di alignments detect remote structural similarity that sequence alignment misses.

Contact-map, Ramachandran, and PAE plots. Plot images: a contact map (which residues are close in 3D, as an N×N binary image), a Ramachandran scatter (backbone torsion angles, revealing secondary-structure composition at a glance), and — for AlphaFold structures — a PAE heatmap (pairwise prediction confidence).

Radius of gyration, Cα contacts, bounding box. Radius of gyration (Rg) is the root-mean-square distance of Cα atoms from their centroid — a single number for overall size and compactness. A globular domain of N residues has Rg ≈ 2.2·N^0.38 Å; an extended or disordered chain has a much larger Rg. The Cα contact count is the number of residue pairs whose Cα atoms are within 8 Å and are more than four positions apart in sequence — a standard proxy for tertiary packing density. The bounding box is the smallest axis-aligned box enclosing all Cα atoms.

Secondary structure (8-state, DSSP). Eight-state secondary structure (DSSP): H is the canonical α-helix, G the tighter 3₁₀-helix, I the wider π-helix; E/B are β-structure, T and S are turns and bends, and '-' is everything else. DSSP derives these from the pattern of main-chain N–H···O=C hydrogen bonds, not from the sequence.

B-factor. B-factor (Debye–Waller factor) reflects atomic displacement in the crystal lattice. It is an experimental observable (units Å²), not a prediction; low values mean the atom is pinned down, high values mean it moves or is heterogeneous across the crystal.

pLDDT. pLDDT is the predicted lDDT-Cα score: AlphaFold's confidence that the local environment of each residue (all inter-atomic distances within 15 Å) is correctly placed. It is a per-residue number between 0 and 100, with higher meaning more reliable.

Nearest PDB structures. Nearest PDB neighbors are the top structural matches found by Foldseek when searching this structure against the entire Protein Data Bank. Each hit reports a TM-score (0 to 1; >0.5 almost always implies the same fold) and an E-value. These are *structural* homologs — they may share no detectable sequence similarity.

Solvent-accessible surface area. Accessible surface area quantifies burial. A residue with SASA near zero is packed into the hydrophobic core; one with SASA >100 Å² sits on the surface. Computed here via the Shrake–Rupley numerical algorithm with a 1.4 Å probe.

Rendered structure images. Structure images are PyMOL renders from six orthogonal camera directions. Cartoon representation draws helices as coils and strands as arrows; sticks shows the backbone as bonds; surface shows the solvent-excluded envelope. Rainbow coloring maps sequence position to hue (blue→red, N→C); chain coloring assigns a distinct color per polypeptide.

Backbone torsions (φ/ψ). φ (phi) and ψ (psi) are the two rotatable backbone dihedrals per residue: φ is the C(i-1)–N–Cα–C torsion, ψ is the N–Cα–C–N(i+1) torsion, both in degrees on (−180°, 180°]. α-helical residues cluster near (−60°, −45°); β-strand residues near (−120°, +130°). A Ramachandran plot is simply a scatter of (φ, ψ) for every residue.

Predicted aligned error. Predicted Aligned Error (PAE) is an AlphaFold confidence matrix: entry (i, j) is the expected error in the position of residue j, in ångströms, when the prediction is superimposed on the true structure at residue i. Low PAE within a block of residues means that block is internally rigid and well-predicted; high PAE between two blocks means their relative placement is uncertain even if each block individually is confident.

mmCIF coordinates. Structure coordinates are given as an mmCIF _atom_site loop: one row per atom with element, residue name, chain id, sequence number, and x/y/z position in Å. Only the four main-chain atoms per residue are included here; side chains are omitted to keep the record compact.

InterPro / GO / CATH / organism. Database cross-references. InterPro integrates a dozen domain/family signature databases into unified entries with residue-range hits. GO terms attach function/process/location labels with evidence codes. CATH codes position the fold in a four-level structural taxonomy. Organism is the NCBI-taxonomy species name.

Secondary structure (3-state, P-SEA). SS3 is a coarse helix/strand/coil call (letters a/b/c) made by the P-SEA algorithm from inter-Cα distances and dihedrals. It is less detailed than DSSP but needs only Cα positions.

Sequence. Sequence gives the chain of amino acids in standard one-letter code (A=alanine, C=cysteine, …, Y=tyrosine), read N→C. It is the only feature that is directly encoded by the gene; all structural features are derived from the folded form of this sequence.